Protein AF-A0A1S3K8C1-F1 (afdb_monomer)

Solvent-accessible surface area (backbone atoms only — not comparable to full-atom values): 26792 Å² total; per-residue (Å²): 132,84,90,89,81,90,81,89,80,90,82,90,82,87,85,81,78,82,88,70,80,92,70,65,68,76,67,59,71,74,76,76,66,92,58,85,78,91,63,90,78,83,76,84,80,86,71,98,69,97,74,96,75,79,90,77,80,78,80,76,76,71,71,80,73,62,61,64,56,64,86,59,51,52,58,53,53,51,49,42,39,51,41,16,49,55,32,25,51,49,52,44,53,49,46,68,70,36,70,92,54,73,42,55,66,49,54,47,55,43,49,41,32,51,30,34,37,51,34,41,71,57,31,48,59,68,53,49,52,28,69,75,67,70,29,45,86,70,49,55,71,51,46,24,50,39,56,27,51,41,51,25,27,54,42,35,40,45,51,42,52,40,50,51,37,51,49,50,30,34,56,70,74,37,50,79,62,27,72,75,62,72,39,62,70,48,43,52,51,50,51,52,50,36,49,55,50,20,51,61,72,35,47,62,52,45,68,29,36,43,64,45,77,46,99,88,72,40,33,46,66,50,79,53,60,81,89,43,58,66,57,51,46,53,49,50,52,47,47,45,43,64,61,47,50,51,42,48,52,56,37,53,53,31,51,51,52,42,51,52,50,51,51,51,52,51,52,53,54,56,50,56,52,50,54,53,48,52,57,47,54,58,45,56,60,52,49,72,76,62,74,84,72,84,91,87,91,62,69,69,59,51,58,52,50,53,51,52,52,52,48,55,52,48,56,53,52,51,53,51,50,54,44,53,53,54,41,54,52,48,53,54,52,47,42,50,68,19,41,46,61,42,54,54,46,55,52,43,42,69,76,36,55,67,60,38,70,74,73,59,44,62,36,57,54,52,52,35,56,49,38,38,53,44,39,40,28,46,53,40,51,52,44,43,75,53,31,72,69,50,34,53,45,53,55,45,53,64,52,62,74,44,80,78,76,77,84,83,76,81,75,84,82,81,87,78,90,85,89,88,84,83,89,82,91,86,81,91,87,86,86,84,88,88,87,83,87,87,84,89,83,90,79,90,83,80,138

Mean predicted aligned error: 16.02 Å

Radius of gyration: 35.22 Å; Cα contacts (8 Å, |Δi|>4): 287; chains: 1; bounding box: 124×60×130 Å

Organism: Lingula anatina (NCBI:txid7574)

Structure (mmCIF, N/CA/C/O backbone):
data_AF-A0A1S3K8C1-F1
#
_entry.id   AF-A0A1S3K8C1-F1
#
loop_
_atom_site.group_PDB
_atom_site.id
_atom_site.type_symbol
_atom_site.label_atom_id
_atom_site.label_alt_id
_atom_site.label_comp_id
_atom_site.label_asym_id
_atom_site.label_entity_id
_atom_site.label_seq_id
_atom_site.pdbx_PDB_ins_code
_atom_site.Cartn_x
_atom_site.Cartn_y
_atom_site.Cartn_z
_atom_site.occupancy
_atom_site.B_iso_or_equiv
_atom_site.auth_seq_id
_atom_site.auth_comp_id
_atom_site.auth_asym_id
_atom_site.auth_atom_id
_atom_site.pdbx_PDB_model_num
ATOM 1 N N . MET A 1 1 ? 70.787 -23.191 -43.647 1.00 31.86 1 MET A N 1
ATOM 2 C CA . MET A 1 1 ? 71.276 -21.985 -42.947 1.00 31.86 1 MET A CA 1
ATOM 3 C C . MET A 1 1 ? 70.205 -21.584 -41.947 1.00 31.86 1 MET A C 1
ATOM 5 O O . MET A 1 1 ? 69.051 -21.744 -42.305 1.00 31.86 1 MET A O 1
ATOM 9 N N . GLU A 1 2 ? 70.621 -21.187 -40.740 1.00 27.38 2 GLU A N 1
ATOM 10 C CA . GLU A 1 2 ? 69.903 -20.425 -39.687 1.00 27.38 2 GLU A CA 1
ATOM 11 C C . GLU A 1 2 ? 68.424 -20.759 -39.356 1.00 27.38 2 GLU A C 1
ATOM 13 O O . GLU A 1 2 ? 67.544 -20.737 -40.203 1.00 27.38 2 GLU A O 1
ATOM 18 N N . PHE A 1 3 ? 68.127 -21.251 -38.139 1.00 25.41 3 PHE A N 1
ATOM 19 C CA . PHE A 1 3 ? 67.895 -20.483 -36.886 1.00 25.41 3 PHE A CA 1
ATOM 20 C C . PHE A 1 3 ? 66.652 -19.555 -36.975 1.00 25.41 3 PHE A C 1
ATOM 22 O O . PHE A 1 3 ? 66.594 -18.714 -37.857 1.00 25.41 3 PHE A O 1
ATOM 29 N N . GLY A 1 4 ? 65.643 -19.575 -36.088 1.00 24.94 4 GLY A N 1
ATOM 30 C CA . GLY A 1 4 ? 65.355 -20.428 -34.920 1.00 24.94 4 GLY A CA 1
ATOM 31 C C . GLY A 1 4 ? 64.678 -19.657 -33.760 1.00 24.94 4 GLY A C 1
ATOM 32 O O . GLY A 1 4 ? 65.279 -18.708 -33.268 1.00 24.94 4 GLY A O 1
ATOM 33 N N . LYS A 1 5 ? 63.461 -20.071 -33.339 1.00 28.05 5 LYS A N 1
ATOM 34 C CA . LYS A 1 5 ? 62.696 -19.796 -32.074 1.00 28.05 5 LYS A CA 1
ATOM 35 C C . LYS A 1 5 ? 61.233 -20.278 -32.299 1.00 28.05 5 LYS A C 1
ATOM 37 O O . LYS A 1 5 ? 60.704 -19.949 -33.352 1.00 28.05 5 LYS A O 1
ATOM 42 N N . ILE A 1 6 ? 60.554 -21.156 -31.533 1.00 26.55 6 ILE A N 1
ATOM 43 C CA . ILE A 1 6 ? 60.408 -21.381 -30.065 1.00 26.55 6 ILE A CA 1
ATOM 44 C C . ILE A 1 6 ? 59.678 -20.166 -29.444 1.00 26.55 6 ILE A C 1
ATOM 46 O O . ILE A 1 6 ? 60.211 -19.070 -29.578 1.00 26.55 6 ILE A O 1
ATOM 50 N N . GLU A 1 7 ? 58.461 -20.217 -28.863 1.00 28.80 7 GLU A N 1
ATOM 51 C CA . GLU A 1 7 ? 57.710 -21.213 -28.033 1.00 28.80 7 GLU A CA 1
ATOM 52 C C . GLU A 1 7 ? 56.236 -21.391 -28.555 1.00 28.80 7 GLU A C 1
ATOM 54 O O . GLU A 1 7 ? 55.781 -20.541 -29.312 1.00 28.80 7 GLU A O 1
ATOM 59 N N . ASN A 1 8 ? 55.445 -22.477 -28.400 1.00 24.95 8 ASN A N 1
ATOM 60 C CA . ASN A 1 8 ? 54.897 -23.205 -27.221 1.00 24.95 8 ASN A CA 1
ATOM 61 C C . ASN A 1 8 ? 54.103 -22.310 -26.220 1.00 24.95 8 ASN A C 1
ATOM 63 O O . ASN A 1 8 ? 54.627 -21.289 -25.809 1.00 24.95 8 ASN A O 1
ATOM 67 N N . THR A 1 9 ? 52.875 -22.597 -25.731 1.00 25.72 9 THR A N 1
ATOM 68 C CA . THR A 1 9 ? 51.962 -23.771 -25.853 1.00 25.72 9 THR A CA 1
ATOM 69 C C . THR A 1 9 ? 50.513 -23.427 -25.407 1.00 25.72 9 THR A C 1
ATOM 71 O O . THR A 1 9 ? 50.370 -22.734 -24.407 1.00 25.72 9 THR A O 1
ATOM 74 N N . SER A 1 10 ? 49.473 -24.059 -25.994 1.00 25.33 10 SER A N 1
ATOM 75 C CA . SER A 1 10 ? 48.075 -24.222 -25.469 1.00 25.33 10 SER A CA 1
ATOM 76 C C . SER A 1 10 ? 47.205 -22.947 -25.239 1.00 25.33 10 SER A C 1
ATOM 78 O O . SER A 1 10 ? 47.741 -21.877 -25.007 1.00 25.33 10 SER A O 1
ATOM 80 N N . ALA A 1 11 ? 45.860 -22.954 -25.296 1.00 26.27 11 ALA A N 1
ATOM 81 C CA . ALA A 1 11 ? 44.891 -24.054 -25.185 1.00 26.27 11 ALA A CA 1
ATOM 82 C C . ALA A 1 11 ? 43.557 -23.827 -25.957 1.00 26.27 11 ALA A C 1
ATOM 84 O O . ALA A 1 11 ? 43.176 -22.705 -26.261 1.00 26.27 11 ALA A O 1
ATOM 85 N N . TYR A 1 12 ? 42.867 -24.946 -26.209 1.00 26.14 12 TYR A N 1
ATOM 86 C CA . TYR A 1 12 ? 41.467 -25.185 -26.614 1.00 26.14 12 TYR A CA 1
ATOM 87 C C . TYR A 1 12 ? 40.421 -24.044 -26.631 1.00 26.14 12 TYR A C 1
ATOM 89 O O . TYR A 1 12 ? 40.154 -23.414 -25.613 1.00 26.14 12 TYR A O 1
ATOM 97 N N . GLY A 1 13 ? 39.659 -23.989 -27.733 1.00 26.06 13 GLY A N 1
ATOM 98 C CA . GLY A 1 13 ? 38.324 -23.376 -27.826 1.00 26.06 13 GLY A CA 1
ATOM 99 C C . GLY A 1 13 ? 37.837 -23.309 -29.280 1.00 26.06 13 GLY A C 1
ATOM 100 O O . GLY A 1 13 ? 38.401 -22.560 -30.066 1.00 26.06 13 GLY A O 1
ATOM 101 N N . MET A 1 14 ? 36.841 -24.115 -29.675 1.00 25.81 14 MET A N 1
ATOM 102 C CA . MET A 1 14 ? 36.262 -24.042 -31.029 1.00 25.81 14 MET A CA 1
ATOM 103 C C . MET A 1 14 ? 35.134 -23.007 -31.076 1.00 25.81 14 MET A C 1
ATOM 105 O O . MET A 1 14 ? 34.034 -23.280 -30.596 1.00 25.81 14 MET A O 1
ATOM 109 N N . ASP A 1 15 ? 35.381 -21.870 -31.723 1.00 24.67 15 ASP A N 1
ATOM 110 C CA . ASP A 1 15 ? 34.327 -20.932 -32.110 1.00 24.67 15 ASP A CA 1
ATOM 111 C C . ASP A 1 15 ? 33.521 -21.495 -33.292 1.00 24.67 15 ASP A C 1
ATOM 113 O O . ASP A 1 15 ? 33.939 -21.428 -34.451 1.00 24.67 15 ASP A O 1
ATOM 117 N N . LEU A 1 16 ? 32.331 -22.034 -33.014 1.00 27.55 16 LEU A N 1
ATOM 118 C CA . LEU A 1 16 ? 31.321 -22.281 -34.045 1.00 27.55 16 LEU A CA 1
ATOM 119 C C . LEU A 1 16 ? 30.487 -21.015 -34.250 1.00 27.55 16 LEU A C 1
ATOM 121 O O . LEU A 1 16 ? 29.488 -20.776 -33.571 1.00 27.55 16 LEU A O 1
ATOM 125 N N . ALA A 1 17 ? 30.918 -20.205 -35.215 1.00 24.88 17 ALA A N 1
ATOM 126 C CA . ALA A 1 17 ? 30.226 -18.995 -35.629 1.00 24.88 17 ALA A CA 1
ATOM 127 C C . ALA A 1 17 ? 28.832 -19.304 -36.208 1.00 24.88 17 ALA A C 1
ATOM 129 O O . ALA A 1 17 ? 28.707 -19.791 -37.334 1.00 24.88 17 ALA A O 1
ATOM 130 N N . TRP A 1 18 ? 27.775 -18.929 -35.484 1.00 23.70 18 TRP A N 1
ATOM 131 C CA . TRP A 1 18 ? 26.440 -18.781 -36.067 1.00 23.70 18 TRP A CA 1
ATOM 132 C C . TRP A 1 18 ? 26.328 -17.429 -36.765 1.00 23.70 18 TRP A C 1
ATOM 134 O O . TRP A 1 18 ? 25.931 -16.418 -36.192 1.00 23.70 18 TRP A O 1
ATOM 144 N N . ASN A 1 19 ? 26.714 -17.434 -38.036 1.00 24.83 19 ASN A N 1
ATOM 145 C CA . ASN A 1 19 ? 26.598 -16.293 -38.927 1.00 24.83 19 ASN A CA 1
ATOM 146 C C . ASN A 1 19 ? 25.124 -16.146 -39.363 1.00 24.83 19 ASN A C 1
ATOM 148 O O . ASN A 1 19 ? 24.676 -16.869 -40.252 1.00 24.83 19 ASN A O 1
ATOM 152 N N . TYR A 1 20 ? 24.359 -15.254 -38.721 1.00 24.00 20 TYR A N 1
ATOM 153 C CA . TYR A 1 20 ? 22.969 -14.957 -39.098 1.00 24.00 20 TYR A CA 1
ATOM 154 C C . TYR A 1 20 ? 22.824 -13.504 -39.567 1.00 24.00 20 TYR A C 1
ATOM 156 O O . TYR A 1 20 ? 23.306 -12.563 -38.936 1.00 24.00 20 TYR A O 1
ATOM 164 N N . SER A 1 21 ? 22.176 -13.319 -40.715 1.00 25.56 21 SER A N 1
ATOM 165 C CA . SER A 1 21 ? 22.234 -12.089 -41.507 1.00 25.56 21 SER A CA 1
ATOM 166 C C . SER A 1 21 ? 21.473 -10.905 -40.891 1.00 25.56 21 SER A C 1
ATOM 168 O O . SER A 1 21 ? 20.273 -10.731 -41.109 1.00 25.56 21 SER A O 1
ATOM 170 N N . GLY A 1 22 ? 22.196 -10.052 -40.166 1.00 32.41 22 GLY A N 1
ATOM 171 C CA . GLY A 1 22 ? 22.569 -8.700 -40.623 1.00 32.41 22 GLY A CA 1
ATOM 172 C C . GLY A 1 22 ? 21.514 -7.634 -40.977 1.00 32.41 22 GLY A C 1
ATOM 173 O O . GLY A 1 22 ? 21.907 -6.479 -41.097 1.00 32.41 22 GLY A O 1
ATOM 174 N N . SER A 1 23 ? 20.225 -7.943 -41.158 1.00 26.94 23 SER A N 1
ATOM 175 C CA . SER A 1 23 ? 19.254 -6.955 -41.684 1.00 26.94 23 SER A CA 1
ATOM 176 C C . SER A 1 23 ? 17.821 -7.028 -41.138 1.00 26.94 23 SER A C 1
ATOM 178 O O . SER A 1 23 ? 17.126 -6.019 -41.196 1.00 26.94 23 SER A O 1
ATOM 180 N N . HIS A 1 24 ? 17.374 -8.141 -40.540 1.00 25.81 24 HIS A N 1
ATOM 181 C CA . HIS A 1 24 ? 16.008 -8.238 -39.981 1.00 25.81 24 HIS A CA 1
ATOM 182 C C . HIS A 1 24 ? 15.905 -8.072 -38.454 1.00 25.81 24 HIS A C 1
ATOM 184 O O . HIS A 1 24 ? 14.828 -7.767 -37.946 1.00 25.81 24 HIS A O 1
ATOM 190 N N . VAL A 1 25 ? 17.006 -8.211 -37.707 1.00 27.59 25 VAL A N 1
ATOM 191 C CA . VAL A 1 25 ? 16.990 -8.121 -36.230 1.00 27.59 25 VAL A CA 1
ATOM 192 C C . VAL A 1 25 ? 16.945 -6.664 -35.735 1.00 27.59 25 VAL A C 1
ATOM 194 O O . VAL A 1 25 ? 16.341 -6.375 -34.706 1.00 27.59 25 VAL A O 1
ATOM 197 N N . ALA A 1 26 ? 17.502 -5.717 -36.499 1.00 25.89 26 ALA A N 1
ATOM 198 C CA . ALA A 1 26 ? 17.530 -4.298 -36.127 1.00 25.89 26 ALA A CA 1
ATOM 199 C C . ALA A 1 26 ? 16.134 -3.637 -36.085 1.00 25.89 26 ALA A C 1
ATOM 201 O O . ALA A 1 26 ? 15.921 -2.705 -35.314 1.00 25.89 26 ALA A O 1
ATOM 202 N N . ALA A 1 27 ? 15.170 -4.129 -36.872 1.00 25.95 27 ALA A N 1
ATOM 203 C CA . ALA A 1 27 ? 13.820 -3.562 -36.938 1.00 25.95 27 ALA A CA 1
ATOM 204 C C . ALA A 1 27 ? 12.929 -3.959 -35.742 1.00 25.95 27 ALA A C 1
ATOM 206 O O . ALA A 1 27 ? 12.079 -3.174 -35.316 1.00 25.95 27 ALA A O 1
ATOM 207 N N . LEU A 1 28 ? 13.132 -5.155 -35.174 1.00 25.12 28 LEU A N 1
ATOM 208 C CA . LEU A 1 28 ? 12.278 -5.698 -34.110 1.00 25.12 28 LEU A CA 1
ATOM 209 C C . LEU A 1 28 ? 12.572 -5.095 -32.726 1.00 25.12 28 LEU A C 1
ATOM 211 O O . LEU A 1 28 ? 11.652 -4.931 -31.924 1.00 25.12 28 LEU A O 1
ATOM 215 N N . ASN A 1 29 ? 13.809 -4.656 -32.474 1.00 25.12 29 ASN A N 1
ATOM 216 C CA . ASN A 1 29 ? 14.189 -4.033 -31.199 1.00 25.12 29 ASN A CA 1
ATOM 217 C C . ASN A 1 29 ? 13.540 -2.652 -30.955 1.00 25.12 29 ASN A C 1
ATOM 219 O O . ASN A 1 29 ? 13.562 -2.163 -29.830 1.00 25.12 29 ASN A O 1
ATOM 223 N N . SER A 1 30 ? 12.906 -2.036 -31.963 1.00 24.34 30 SER A N 1
ATOM 224 C CA . SER A 1 30 ? 12.172 -0.763 -31.815 1.00 24.34 30 SER A CA 1
ATOM 225 C C . SER A 1 30 ? 10.729 -0.905 -31.294 1.00 24.34 30 SER A C 1
ATOM 227 O O . SER A 1 30 ? 10.033 0.096 -31.117 1.00 24.34 30 SER A O 1
ATOM 229 N N . LEU A 1 31 ? 10.245 -2.134 -31.058 1.00 28.27 31 LEU A N 1
ATOM 230 C CA . LEU A 1 31 ? 8.824 -2.405 -30.781 1.00 28.27 31 LEU A CA 1
ATOM 231 C C . LEU A 1 31 ? 8.493 -2.775 -29.326 1.00 28.27 31 LEU A C 1
ATOM 233 O O . LEU A 1 31 ? 7.313 -2.925 -29.004 1.00 28.27 31 LEU A O 1
ATOM 237 N N . VAL A 1 32 ? 9.492 -2.880 -28.443 1.00 27.83 32 VAL A N 1
ATOM 238 C CA . VAL A 1 32 ? 9.304 -3.280 -27.029 1.00 27.83 32 VAL A CA 1
ATOM 239 C C . VAL A 1 32 ? 9.565 -2.127 -26.046 1.00 27.83 32 VAL A C 1
ATOM 241 O O . VAL A 1 32 ? 9.310 -2.254 -24.852 1.00 27.83 32 VAL A O 1
ATOM 244 N N . ASP A 1 33 ? 10.003 -0.961 -26.523 1.00 28.72 33 ASP A N 1
ATOM 245 C CA . ASP A 1 33 ? 10.387 0.133 -25.635 1.00 28.72 33 ASP A CA 1
ATOM 246 C C . ASP A 1 33 ? 9.175 0.961 -25.155 1.00 28.72 33 ASP A C 1
ATOM 248 O O . ASP A 1 33 ? 8.556 1.699 -25.923 1.00 28.72 33 ASP A O 1
ATOM 252 N N . PHE A 1 34 ? 8.841 0.860 -23.860 1.00 31.02 34 PHE A N 1
ATOM 253 C CA . PHE A 1 34 ? 7.999 1.843 -23.151 1.00 31.02 34 PHE A CA 1
ATOM 254 C C . PHE A 1 34 ? 8.839 2.988 -22.544 1.00 31.02 34 PHE A C 1
ATOM 256 O O . PHE A 1 34 ? 8.544 3.515 -21.476 1.00 31.02 34 PHE A O 1
ATOM 263 N N . SER A 1 35 ? 9.929 3.356 -23.214 1.00 30.58 35 SER A N 1
ATOM 264 C CA . SER A 1 35 ? 10.501 4.702 -23.133 1.00 30.58 35 SER A CA 1
ATOM 265 C C . SER A 1 35 ? 9.832 5.532 -24.226 1.00 30.58 35 SER A C 1
ATOM 267 O O . SER A 1 35 ? 9.627 5.027 -25.330 1.00 30.58 35 SER A O 1
ATOM 269 N N . PHE A 1 36 ? 9.480 6.793 -23.963 1.00 32.75 36 PHE A N 1
ATOM 270 C CA . PHE A 1 36 ? 9.079 7.679 -25.058 1.00 32.75 36 PHE A CA 1
ATOM 271 C C . PHE A 1 36 ? 10.292 7.861 -25.986 1.00 32.75 36 PHE A C 1
ATOM 273 O O . PHE A 1 36 ? 11.352 8.254 -25.499 1.00 32.75 36 PHE A O 1
ATOM 280 N N . PRO A 1 37 ? 10.189 7.531 -27.289 1.00 29.42 37 PRO A N 1
ATOM 281 C CA . PRO A 1 37 ? 11.324 7.643 -28.190 1.00 29.42 37 PRO A CA 1
ATOM 282 C C . PRO A 1 37 ? 11.545 9.115 -28.545 1.00 29.42 37 PRO A C 1
ATOM 284 O O . PRO A 1 37 ? 10.943 9.635 -29.486 1.00 29.42 37 PRO A O 1
ATOM 287 N N . ASP A 1 38 ? 12.427 9.772 -27.796 1.00 35.22 38 ASP A N 1
ATOM 288 C CA . ASP A 1 38 ? 12.980 11.071 -28.170 1.00 35.22 38 ASP A CA 1
ATOM 289 C C . ASP A 1 38 ? 13.982 10.895 -29.309 1.00 35.22 38 ASP A C 1
ATOM 291 O O . ASP A 1 38 ? 15.173 10.642 -29.125 1.00 35.22 38 ASP A O 1
ATOM 295 N N . GLY A 1 39 ? 13.458 11.015 -30.520 1.00 30.98 39 GLY A N 1
ATOM 296 C CA . GLY A 1 39 ? 14.222 10.997 -31.751 1.00 30.98 39 GLY A CA 1
ATOM 297 C C . GLY A 1 39 ? 13.284 11.207 -32.926 1.00 30.98 39 GLY A C 1
ATOM 298 O O . GLY A 1 39 ? 12.241 10.558 -33.024 1.00 30.98 39 GLY A O 1
ATOM 299 N N . ALA A 1 40 ? 13.650 12.109 -33.834 1.00 26.55 40 ALA A N 1
ATOM 300 C CA . ALA A 1 40 ? 12.954 12.244 -35.103 1.00 26.55 40 ALA A CA 1
ATOM 301 C C . ALA A 1 40 ? 13.167 10.960 -35.923 1.00 26.55 40 ALA A C 1
ATOM 303 O O . ALA A 1 40 ? 14.199 10.783 -36.569 1.00 26.55 40 ALA A O 1
ATOM 304 N N . VAL A 1 41 ? 12.200 10.041 -35.873 1.00 31.20 41 VAL A N 1
ATOM 305 C CA . VAL A 1 41 ? 12.182 8.858 -36.738 1.00 31.20 41 VAL A CA 1
ATOM 306 C C . VAL A 1 41 ? 11.734 9.305 -38.125 1.00 31.20 41 VAL A C 1
ATOM 308 O O . VAL A 1 41 ? 10.542 9.336 -38.432 1.00 31.20 41 VAL A O 1
ATOM 311 N N . THR A 1 42 ? 12.700 9.678 -38.960 1.00 28.05 42 THR A N 1
ATOM 312 C CA . THR A 1 42 ? 12.477 10.008 -40.371 1.00 28.05 42 THR A CA 1
ATOM 313 C C . THR A 1 42 ? 12.155 8.726 -41.139 1.00 28.05 42 THR A C 1
ATOM 315 O O . THR A 1 42 ? 13.042 8.062 -41.669 1.00 28.05 42 THR A O 1
ATOM 318 N N . GLN A 1 43 ? 10.881 8.335 -41.161 1.00 29.42 43 GLN A N 1
ATOM 319 C CA . GLN A 1 43 ? 10.436 7.138 -41.869 1.00 29.42 43 GLN A CA 1
ATOM 320 C C . GLN A 1 43 ? 10.104 7.491 -43.325 1.00 29.42 43 GLN A C 1
ATOM 322 O O . GLN A 1 43 ? 9.016 7.976 -43.628 1.00 29.42 43 GLN A O 1
ATOM 327 N N . THR A 1 44 ? 11.052 7.259 -44.234 1.00 27.44 44 THR A N 1
ATOM 328 C CA . THR A 1 44 ? 10.817 7.359 -45.680 1.00 27.44 44 THR A CA 1
ATOM 329 C C . THR A 1 44 ? 9.946 6.192 -46.136 1.00 27.44 44 THR A C 1
ATOM 331 O O . THR A 1 44 ? 10.412 5.056 -46.210 1.00 27.44 44 THR A O 1
ATOM 334 N N . VAL A 1 45 ? 8.674 6.467 -46.424 1.00 29.95 45 VAL A N 1
ATOM 335 C CA . VAL A 1 45 ? 7.772 5.505 -47.067 1.00 29.95 45 VAL A CA 1
ATOM 336 C C . VAL A 1 45 ? 7.946 5.633 -48.577 1.00 29.95 45 VAL A C 1
ATOM 338 O O . VAL A 1 45 ? 7.406 6.553 -49.185 1.00 29.95 45 VAL A O 1
ATOM 341 N N . GLU A 1 46 ? 8.693 4.713 -49.182 1.00 26.52 46 GLU A N 1
ATOM 342 C CA . GLU A 1 46 ? 8.623 4.501 -50.628 1.00 26.52 46 GLU A CA 1
ATOM 343 C C . GLU A 1 46 ? 7.303 3.781 -50.942 1.00 26.52 46 GLU A C 1
ATOM 345 O O . GLU A 1 46 ? 7.045 2.685 -50.442 1.00 26.52 46 GLU A O 1
ATOM 350 N N . MET A 1 47 ? 6.444 4.415 -51.744 1.00 29.81 47 MET A N 1
ATOM 351 C CA . MET A 1 47 ? 5.330 3.736 -52.404 1.00 29.81 47 MET A CA 1
ATOM 352 C C . MET A 1 47 ? 5.709 3.505 -53.864 1.00 29.81 47 MET A C 1
ATOM 354 O O . MET A 1 47 ? 5.975 4.467 -54.584 1.00 29.81 47 MET A O 1
ATOM 358 N N . ASP A 1 48 ? 5.679 2.251 -54.314 1.00 33.41 48 ASP A N 1
ATOM 359 C CA . ASP A 1 48 ? 5.751 1.924 -55.739 1.00 33.41 48 ASP A CA 1
ATOM 360 C C . ASP A 1 48 ? 4.498 2.460 -56.450 1.00 33.41 48 ASP A C 1
ATOM 362 O O . ASP A 1 48 ? 3.419 1.863 -56.407 1.00 33.41 48 ASP A O 1
ATOM 366 N N . GLY A 1 49 ? 4.638 3.614 -57.100 1.00 33.16 49 GLY A N 1
ATOM 367 C CA . GLY A 1 49 ? 3.565 4.273 -57.835 1.00 33.16 49 GLY A CA 1
ATOM 368 C C . GLY A 1 49 ? 4.118 5.373 -58.731 1.00 33.16 49 GLY A C 1
ATOM 369 O O . GLY A 1 49 ? 4.578 6.404 -58.252 1.00 33.16 49 GLY A O 1
ATOM 370 N N . ALA A 1 50 ? 4.084 5.152 -60.043 1.00 42.44 50 ALA A N 1
ATOM 371 C CA . ALA A 1 50 ? 4.594 6.112 -61.011 1.00 42.44 50 ALA A CA 1
ATOM 372 C C . ALA A 1 50 ? 3.618 7.283 -61.218 1.00 42.44 50 ALA A C 1
ATOM 374 O O . ALA A 1 50 ? 2.635 7.126 -61.938 1.00 42.44 50 ALA A O 1
ATOM 375 N N . ASP A 1 51 ? 3.942 8.461 -60.677 1.00 37.59 51 ASP A N 1
ATOM 376 C CA . ASP A 1 51 ? 3.838 9.710 -61.443 1.00 37.59 51 ASP A CA 1
ATOM 377 C C . ASP A 1 51 ? 4.798 10.794 -60.912 1.00 37.59 51 ASP A C 1
ATOM 379 O O . ASP A 1 51 ? 5.218 10.769 -59.754 1.00 37.59 51 ASP A O 1
ATOM 383 N N . ASN A 1 52 ? 5.208 11.721 -61.778 1.00 43.97 52 ASN A N 1
ATOM 384 C CA . ASN A 1 52 ? 6.415 12.533 -61.580 1.00 43.97 52 ASN A CA 1
ATOM 385 C C . ASN A 1 52 ? 6.129 14.001 -61.202 1.00 43.97 52 ASN A C 1
ATOM 387 O O . ASN A 1 52 ? 6.372 14.903 -62.006 1.00 43.97 52 ASN A O 1
ATOM 391 N N . THR A 1 53 ? 5.674 14.262 -59.969 1.00 38.44 53 THR A N 1
ATOM 392 C CA . THR A 1 53 ? 5.656 15.623 -59.386 1.00 38.44 53 THR A CA 1
ATOM 393 C C . THR A 1 53 ? 5.803 15.635 -57.860 1.00 38.44 53 THR A C 1
ATOM 395 O O . THR A 1 53 ? 4.867 15.282 -57.155 1.00 38.44 53 THR A O 1
ATOM 398 N N . GLY A 1 54 ? 6.922 16.180 -57.366 1.00 34.81 54 GLY A N 1
ATOM 399 C CA . GLY A 1 54 ? 7.050 16.725 -56.006 1.00 34.81 54 GLY A CA 1
ATOM 400 C C . GLY A 1 54 ? 7.246 15.712 -54.870 1.00 34.81 54 GLY A C 1
ATOM 401 O O . GLY A 1 54 ? 6.287 15.161 -54.342 1.00 34.81 54 GLY A O 1
ATOM 402 N N . ASN A 1 55 ? 8.486 15.581 -54.386 1.00 31.64 55 ASN A N 1
ATOM 403 C CA . ASN A 1 55 ? 8.765 14.931 -53.102 1.00 31.64 55 ASN A CA 1
ATOM 404 C C . ASN A 1 55 ? 8.303 15.845 -51.952 1.00 31.64 55 ASN A C 1
ATOM 406 O O . ASN A 1 55 ? 9.102 16.596 -51.387 1.00 31.64 55 ASN A O 1
ATOM 410 N N . GLU A 1 56 ? 7.018 15.802 -51.606 1.00 32.72 56 GLU A N 1
ATOM 411 C CA . GLU A 1 56 ? 6.515 16.456 -50.398 1.00 32.72 56 GLU A CA 1
ATOM 412 C C . GLU A 1 56 ? 6.971 15.683 -49.156 1.00 32.72 56 GLU A C 1
ATOM 414 O O . GLU A 1 56 ? 6.362 14.701 -48.729 1.00 32.72 56 GLU A O 1
ATOM 419 N N . THR A 1 57 ? 8.069 16.137 -48.551 1.00 33.44 57 THR A N 1
ATOM 420 C CA . THR A 1 57 ? 8.524 15.639 -47.252 1.00 33.44 57 THR A CA 1
ATOM 421 C C . THR A 1 57 ? 7.554 16.106 -46.166 1.00 33.44 57 THR A C 1
ATOM 423 O O . THR A 1 57 ? 7.723 17.176 -45.576 1.00 33.44 57 THR A O 1
ATOM 426 N N . TYR A 1 58 ? 6.526 15.303 -45.889 1.00 32.25 58 TYR A N 1
ATOM 427 C CA . TYR A 1 58 ? 5.624 15.516 -44.759 1.00 32.25 58 TYR A CA 1
ATOM 428 C C . TYR A 1 58 ? 6.395 15.346 -43.444 1.00 32.25 58 TYR A C 1
ATOM 430 O O . TYR A 1 58 ? 6.477 14.254 -42.881 1.00 32.25 58 TYR A O 1
ATOM 438 N N . ASN A 1 59 ? 6.952 16.450 -42.942 1.00 26.05 59 ASN A N 1
ATOM 439 C CA . ASN A 1 59 ? 7.532 16.539 -41.607 1.00 26.05 59 ASN A CA 1
ATOM 440 C C . ASN A 1 59 ? 6.424 16.356 -40.562 1.00 26.05 59 ASN A C 1
ATOM 442 O O . ASN A 1 59 ? 5.884 17.328 -40.032 1.00 26.05 59 ASN A O 1
ATOM 446 N N . PHE A 1 60 ? 6.090 15.104 -40.247 1.00 31.33 60 PHE A N 1
ATOM 447 C CA . PHE A 1 60 ? 5.281 14.779 -39.082 1.00 31.33 60 PHE A CA 1
ATOM 448 C C . PHE A 1 60 ? 6.126 15.018 -37.827 1.00 31.33 60 PHE A C 1
ATOM 450 O O . PHE A 1 60 ? 6.740 14.103 -37.272 1.00 31.33 60 PHE A O 1
ATOM 457 N N . THR A 1 61 ? 6.162 16.272 -37.378 1.00 27.62 61 THR A N 1
ATOM 458 C CA . THR A 1 61 ? 6.587 16.632 -36.028 1.00 27.62 61 THR A CA 1
ATOM 459 C C . THR A 1 61 ? 5.616 15.988 -35.048 1.00 27.62 61 THR A C 1
ATOM 461 O O . THR A 1 61 ? 4.593 16.556 -34.665 1.00 27.62 61 THR A O 1
ATOM 464 N N . ARG A 1 62 ? 5.924 14.743 -34.665 1.00 32.62 62 ARG A N 1
ATOM 465 C CA . ARG A 1 62 ? 5.232 14.052 -33.583 1.00 32.62 62 ARG A CA 1
ATOM 466 C C . ARG A 1 62 ? 5.276 14.977 -32.376 1.00 32.62 62 ARG A C 1
ATOM 468 O O . ARG A 1 62 ? 6.365 15.359 -31.962 1.00 32.62 62 ARG A O 1
ATOM 475 N N . SER A 1 63 ? 4.089 15.344 -31.883 1.00 29.58 63 SER A N 1
ATOM 476 C CA . SER A 1 63 ? 3.908 16.242 -30.740 1.00 29.58 63 SER A CA 1
ATOM 477 C C . SER A 1 63 ? 4.968 15.978 -29.688 1.00 29.58 63 SER A C 1
ATOM 479 O O . SER A 1 63 ? 5.101 14.827 -29.258 1.00 29.58 63 SER A O 1
ATOM 481 N N . GLU A 1 64 ? 5.648 17.042 -29.253 1.00 39.44 64 GLU A N 1
ATOM 482 C CA . GLU A 1 64 ? 6.401 17.037 -28.004 1.00 39.44 64 GLU A CA 1
ATOM 483 C C . GLU A 1 64 ? 5.534 16.326 -26.970 1.00 39.44 64 GLU A C 1
ATOM 485 O O . GLU A 1 64 ? 4.371 16.696 -26.745 1.00 39.44 64 GLU A O 1
ATOM 490 N N . THR A 1 65 ? 6.046 15.230 -26.420 1.00 46.56 65 THR A N 1
ATOM 491 C CA . THR A 1 65 ? 5.353 14.538 -25.347 1.00 46.56 65 THR A CA 1
ATOM 492 C C . THR A 1 65 ? 5.351 15.505 -24.190 1.00 46.56 65 THR A C 1
ATOM 494 O O . THR A 1 65 ? 6.407 15.765 -23.624 1.00 46.56 65 THR A O 1
ATOM 497 N N . SER A 1 66 ? 4.189 16.077 -23.871 1.00 50.66 66 SER A N 1
ATOM 498 C CA . SER A 1 66 ? 4.072 16.967 -22.726 1.00 50.66 66 SER A CA 1
ATOM 499 C C . SER A 1 66 ? 4.531 16.185 -21.499 1.00 50.66 66 SER A C 1
ATOM 501 O O . SER A 1 66 ? 3.857 15.248 -21.063 1.00 50.66 66 SER A O 1
ATOM 503 N N . GLU A 1 67 ? 5.720 16.516 -21.007 1.00 57.22 67 GLU A N 1
ATOM 504 C CA . GLU A 1 67 ? 6.266 16.031 -19.750 1.00 57.22 67 GLU A CA 1
ATOM 505 C C . GLU A 1 67 ? 5.806 16.969 -18.635 1.00 57.22 67 GLU A C 1
ATOM 507 O O . GLU A 1 67 ? 5.509 18.143 -18.868 1.00 57.22 67 GLU A O 1
ATOM 512 N N . ILE A 1 68 ? 5.725 16.463 -17.403 1.00 64.56 68 ILE A N 1
ATOM 513 C CA . ILE A 1 68 ? 5.554 17.353 -16.252 1.00 64.56 68 ILE A CA 1
ATOM 514 C C . ILE A 1 68 ? 6.893 18.075 -16.100 1.00 64.56 68 ILE A C 1
ATOM 516 O O . ILE A 1 68 ? 7.894 17.380 -15.907 1.00 64.56 68 ILE A O 1
ATOM 520 N N . PRO A 1 69 ? 6.948 19.420 -16.137 1.00 70.94 69 PRO A N 1
ATOM 521 C CA . PRO A 1 69 ? 8.179 20.130 -15.830 1.00 70.94 69 PRO A CA 1
ATOM 522 C C . PRO A 1 69 ? 8.717 19.642 -14.484 1.00 70.94 69 PRO A C 1
ATOM 524 O O . PRO A 1 69 ? 7.954 19.543 -13.515 1.00 70.94 69 PRO A O 1
ATOM 527 N N . GLY A 1 70 ? 10.016 19.339 -14.399 1.00 72.06 70 GLY A N 1
ATOM 528 C CA . GLY A 1 70 ? 10.634 18.864 -13.151 1.00 72.06 70 GLY A CA 1
ATOM 529 C C . GLY A 1 70 ? 10.331 19.789 -11.963 1.00 72.06 70 GLY A C 1
ATOM 530 O O . GLY A 1 70 ? 10.131 19.321 -10.844 1.00 72.06 70 GLY A O 1
ATOM 531 N N . GLU A 1 71 ? 10.162 21.082 -12.249 1.00 80.75 71 GLU A N 1
ATOM 532 C CA . GLU A 1 71 ? 9.682 22.148 -11.361 1.00 80.75 71 GLU A CA 1
ATOM 533 C C . GLU A 1 71 ? 8.390 21.824 -10.591 1.00 80.75 71 GLU A C 1
ATOM 535 O O . GLU A 1 71 ? 8.236 22.275 -9.460 1.00 80.75 71 GLU A O 1
ATOM 540 N N . ILE A 1 72 ? 7.470 21.039 -11.164 1.00 85.81 72 ILE A N 1
ATOM 541 C CA . ILE A 1 72 ? 6.214 20.609 -10.524 1.00 85.81 72 ILE A CA 1
ATOM 542 C C . ILE A 1 72 ? 6.362 19.201 -9.931 1.00 85.81 72 ILE A C 1
ATOM 544 O O . ILE A 1 72 ? 5.870 18.928 -8.833 1.00 85.81 72 ILE A O 1
ATOM 548 N N . LEU A 1 73 ? 7.061 18.298 -10.625 1.00 84.50 73 LEU A N 1
ATOM 549 C CA . LEU A 1 73 ? 7.193 16.901 -10.203 1.00 84.50 73 LEU A CA 1
ATOM 550 C C . LEU A 1 73 ? 8.015 16.753 -8.910 1.00 84.50 73 LEU A C 1
ATOM 552 O O . LEU A 1 73 ? 7.605 16.044 -7.987 1.00 84.50 73 LEU A O 1
ATOM 556 N N . ILE A 1 74 ? 9.147 17.458 -8.823 1.00 89.31 74 ILE A N 1
ATOM 557 C CA . ILE A 1 74 ? 10.076 17.424 -7.686 1.00 89.31 74 ILE A CA 1
ATOM 558 C C . ILE A 1 74 ? 9.411 17.872 -6.372 1.00 89.31 74 ILE A C 1
ATOM 560 O O . ILE A 1 74 ? 9.492 17.111 -5.400 1.00 89.31 74 ILE A O 1
ATOM 564 N N . PRO A 1 75 ? 8.740 19.043 -6.270 1.00 92.06 75 PRO A N 1
ATOM 565 C CA . PRO A 1 75 ? 8.112 19.455 -5.016 1.00 92.06 75 PRO A CA 1
ATOM 566 C C . PRO A 1 75 ? 6.941 18.554 -4.611 1.00 92.06 75 PRO A C 1
ATOM 568 O O . PRO A 1 75 ? 6.764 18.328 -3.414 1.00 92.06 75 PRO A O 1
ATOM 571 N N . LEU A 1 76 ? 6.181 17.986 -5.558 1.00 91.19 76 LEU A N 1
ATOM 572 C CA . LEU A 1 76 ? 5.098 17.047 -5.239 1.00 91.19 76 LEU A CA 1
ATOM 573 C C . LEU A 1 76 ? 5.632 15.748 -4.618 1.00 91.19 76 LEU A C 1
ATOM 575 O O . LEU A 1 76 ? 5.187 15.362 -3.534 1.00 91.19 76 LEU A O 1
ATOM 579 N N . TYR A 1 77 ? 6.626 15.112 -5.245 1.00 89.62 77 TYR A N 1
ATOM 580 C CA . TYR A 1 77 ? 7.291 13.935 -4.672 1.00 89.62 77 TYR A CA 1
ATOM 581 C C . TYR A 1 77 ? 7.956 14.250 -3.327 1.00 89.62 77 TYR A C 1
ATOM 583 O O . TYR A 1 77 ? 7.812 13.480 -2.379 1.00 89.62 77 TYR A O 1
ATOM 591 N N . SER A 1 78 ? 8.630 15.399 -3.210 1.00 93.00 78 SER A N 1
ATOM 592 C CA . SER A 1 78 ? 9.276 15.837 -1.963 1.00 93.00 78 SER A CA 1
ATOM 593 C C . SER A 1 78 ? 8.265 16.037 -0.830 1.00 93.00 78 SER A C 1
ATOM 595 O O . SER A 1 78 ? 8.514 15.623 0.302 1.00 93.00 78 SER A O 1
ATOM 597 N N . LEU A 1 79 ? 7.099 16.620 -1.126 1.00 94.31 79 LEU A N 1
ATOM 598 C CA . LEU A 1 79 ? 6.016 16.800 -0.161 1.00 94.31 79 LEU A CA 1
ATOM 599 C C . LEU A 1 79 ? 5.442 15.454 0.302 1.00 94.31 79 LEU A C 1
ATOM 601 O O . LEU A 1 79 ? 5.319 15.231 1.507 1.00 94.31 79 LEU A O 1
ATOM 605 N N . ILE A 1 80 ? 5.129 14.542 -0.626 1.00 94.62 80 ILE A N 1
ATOM 606 C CA . ILE A 1 80 ? 4.602 13.204 -0.299 1.00 94.62 80 ILE A CA 1
ATOM 607 C C . ILE A 1 80 ? 5.621 12.404 0.519 1.00 94.62 80 ILE A C 1
ATOM 609 O O . ILE A 1 80 ? 5.254 11.816 1.539 1.00 94.62 80 ILE A O 1
ATOM 613 N N . PHE A 1 81 ? 6.896 12.437 0.124 1.00 95.12 81 PHE A N 1
ATOM 614 C CA . PHE A 1 81 ? 7.999 11.804 0.845 1.00 95.12 81 PHE A CA 1
ATOM 615 C C . PHE A 1 81 ? 8.092 12.315 2.288 1.00 95.12 81 PHE A C 1
ATOM 617 O O . PHE A 1 81 ? 8.032 11.521 3.228 1.00 95.12 81 PHE A O 1
ATOM 624 N N . LEU A 1 82 ? 8.161 13.638 2.485 1.00 95.56 82 LEU A N 1
ATOM 625 C CA . LEU A 1 82 ? 8.253 14.241 3.818 1.00 95.56 82 LEU A CA 1
ATOM 626 C C . LEU A 1 82 ? 7.026 13.916 4.681 1.00 95.56 82 LEU A C 1
ATOM 628 O O . LEU A 1 82 ? 7.182 13.527 5.841 1.00 95.56 82 LEU A O 1
ATOM 632 N N . LEU A 1 83 ? 5.814 14.031 4.128 1.00 94.75 83 LEU A N 1
ATOM 633 C CA . LEU A 1 83 ? 4.579 13.717 4.851 1.00 94.75 83 LEU A CA 1
ATOM 634 C C . LEU A 1 83 ? 4.490 12.231 5.224 1.00 94.75 83 LEU A C 1
ATOM 636 O O . LEU A 1 83 ? 4.095 11.920 6.349 1.00 94.75 83 LEU A O 1
ATOM 640 N N . SER A 1 84 ? 4.890 11.319 4.331 1.00 95.44 84 SER A N 1
ATOM 641 C CA . SER A 1 84 ? 4.906 9.880 4.617 1.00 95.44 84 SER A CA 1
ATOM 642 C C . SER A 1 84 ? 5.946 9.526 5.681 1.00 95.44 84 SER A C 1
ATOM 644 O O . SER A 1 84 ? 5.605 8.882 6.677 1.00 95.44 84 SER A O 1
ATOM 646 N N . VAL A 1 85 ? 7.190 9.998 5.536 1.00 96.06 85 VAL A N 1
ATOM 647 C CA . VAL A 1 85 ? 8.283 9.693 6.475 1.00 96.06 85 VAL A CA 1
ATOM 648 C C . VAL A 1 85 ? 7.985 10.240 7.872 1.00 96.06 85 VAL A C 1
ATOM 650 O O . VAL A 1 85 ? 8.054 9.500 8.858 1.00 96.06 85 VAL A O 1
ATOM 653 N N . VAL A 1 86 ? 7.592 11.514 7.976 1.00 94.25 86 VAL A N 1
ATOM 654 C CA . VAL A 1 86 ? 7.251 12.136 9.266 1.00 94.25 86 VAL A CA 1
ATOM 655 C C . VAL A 1 86 ? 5.978 11.518 9.847 1.00 94.25 86 VAL A C 1
ATOM 657 O O . VAL A 1 86 ? 5.947 11.171 11.030 1.00 94.25 86 VAL A O 1
ATOM 660 N N . GLY A 1 87 ? 4.935 11.338 9.035 1.00 93.56 87 GLY A N 1
ATOM 661 C CA . GLY A 1 87 ? 3.649 10.803 9.474 1.00 93.56 87 GLY A CA 1
ATOM 662 C C . GLY A 1 87 ? 3.756 9.377 10.014 1.00 93.56 87 GLY A C 1
ATOM 663 O O . GLY A 1 87 ? 3.365 9.121 11.157 1.00 93.56 87 GLY A O 1
ATOM 664 N N . ASN A 1 88 ? 4.325 8.456 9.235 1.00 94.94 88 ASN A N 1
ATOM 665 C CA . ASN A 1 88 ? 4.463 7.054 9.633 1.00 94.94 88 ASN A CA 1
ATOM 666 C C . ASN A 1 88 ? 5.510 6.865 10.742 1.00 94.94 88 ASN A C 1
ATOM 668 O O . ASN A 1 88 ? 5.280 6.087 11.672 1.00 94.94 88 ASN A O 1
ATOM 672 N N . GLY A 1 89 ? 6.590 7.655 10.744 1.00 94.44 89 GLY A N 1
ATOM 673 C CA . GLY A 1 89 ? 7.532 7.711 11.867 1.00 94.44 89 GLY A CA 1
ATOM 674 C C . GLY A 1 89 ? 6.856 8.106 13.189 1.00 94.44 89 GLY A C 1
ATOM 675 O O . GLY A 1 89 ? 7.086 7.470 14.223 1.00 94.44 89 GLY A O 1
ATOM 676 N N . LEU A 1 90 ? 5.951 9.094 13.167 1.00 90.69 90 LEU A N 1
ATOM 677 C CA . LEU A 1 90 ? 5.166 9.497 14.341 1.00 90.69 90 LEU A CA 1
ATOM 678 C C . LEU A 1 90 ? 4.137 8.439 14.773 1.00 90.69 90 LEU A C 1
ATOM 680 O O . LEU A 1 90 ? 3.932 8.275 15.982 1.00 90.69 90 LEU A O 1
ATOM 684 N N . VAL A 1 91 ? 3.522 7.698 13.837 1.00 91.44 91 VAL A N 1
ATOM 685 C CA . VAL A 1 91 ? 2.657 6.541 14.159 1.00 91.44 91 VAL A CA 1
ATOM 686 C C . VAL A 1 91 ? 3.457 5.495 14.936 1.00 91.44 91 VAL A C 1
ATOM 688 O O . VAL A 1 91 ? 3.055 5.109 16.040 1.00 91.44 91 VAL A O 1
ATOM 691 N N . ILE A 1 92 ? 4.613 5.087 14.404 1.00 92.69 92 ILE A N 1
ATOM 692 C CA . ILE A 1 92 ? 5.496 4.087 15.017 1.00 92.69 92 ILE A CA 1
ATOM 693 C C . ILE A 1 92 ? 5.946 4.548 16.408 1.00 92.69 92 ILE A C 1
ATOM 695 O O . ILE A 1 92 ? 5.726 3.835 17.391 1.00 92.69 92 ILE A O 1
ATOM 699 N N . ALA A 1 93 ? 6.494 5.762 16.528 1.00 89.75 93 ALA A N 1
ATOM 700 C CA . ALA A 1 93 ? 6.953 6.307 17.806 1.00 89.75 93 ALA A CA 1
ATOM 701 C C . ALA A 1 93 ? 5.828 6.341 18.858 1.00 89.75 93 ALA A C 1
ATOM 703 O O . ALA A 1 93 ? 6.008 5.874 19.988 1.00 89.75 93 ALA A O 1
ATOM 704 N N . THR A 1 94 ? 4.640 6.814 18.468 1.00 86.38 94 THR A N 1
ATOM 705 C CA . THR A 1 94 ? 3.447 6.883 19.325 1.00 86.38 94 THR A CA 1
ATOM 706 C C . THR A 1 94 ? 3.028 5.507 19.855 1.00 86.38 94 THR A C 1
ATOM 708 O O . THR A 1 94 ? 2.706 5.366 21.041 1.00 86.38 94 THR A O 1
ATOM 711 N N . LEU A 1 95 ? 3.032 4.484 18.996 1.00 87.31 95 LEU A N 1
ATOM 712 C CA . LEU A 1 95 ? 2.594 3.128 19.336 1.00 87.31 95 LEU A CA 1
ATOM 713 C C . LEU A 1 95 ? 3.631 2.342 20.148 1.00 87.31 95 LEU A C 1
ATOM 715 O O . LEU A 1 95 ? 3.266 1.610 21.075 1.00 87.31 95 LEU A O 1
ATOM 719 N N . VAL A 1 96 ? 4.919 2.517 19.850 1.00 87.50 96 VAL A N 1
ATOM 720 C CA . VAL A 1 96 ? 6.014 1.851 20.570 1.00 87.50 96 VAL A CA 1
ATOM 721 C C . VAL A 1 96 ? 6.143 2.398 21.994 1.00 87.50 96 VAL A C 1
ATOM 723 O O . VAL A 1 96 ? 6.199 1.605 22.945 1.00 87.50 96 VAL A O 1
ATOM 726 N N . GLN A 1 97 ? 6.129 3.728 22.155 1.00 85.19 97 GLN A N 1
ATOM 727 C CA . GLN A 1 97 ? 6.272 4.397 23.454 1.00 85.19 97 GLN A CA 1
ATOM 728 C C . GLN A 1 97 ? 5.053 4.169 24.362 1.00 85.19 97 GLN A C 1
ATOM 730 O O . GLN A 1 97 ? 5.200 3.889 25.556 1.00 85.19 97 GLN A O 1
ATOM 735 N N . ASN A 1 98 ? 3.831 4.249 23.823 1.00 80.81 98 ASN A N 1
ATOM 736 C CA . ASN A 1 98 ? 2.622 4.131 24.632 1.00 80.81 98 ASN A CA 1
ATOM 737 C C . ASN A 1 98 ? 2.177 2.668 24.801 1.00 80.81 98 ASN A C 1
ATOM 739 O O . ASN A 1 98 ? 1.289 2.181 24.099 1.00 80.81 98 ASN A O 1
ATOM 743 N N . LYS A 1 99 ? 2.729 1.980 25.813 1.00 79.75 99 LYS A N 1
ATOM 744 C CA . LYS A 1 99 ? 2.344 0.597 26.178 1.00 79.75 99 LYS A CA 1
ATOM 745 C C . LYS A 1 99 ? 0.822 0.391 26.318 1.00 79.75 99 LYS A C 1
ATOM 747 O O . LYS A 1 99 ? 0.340 -0.692 26.005 1.00 79.75 99 LYS A O 1
ATOM 752 N N . ARG A 1 100 ? 0.051 1.415 26.724 1.00 76.06 100 ARG A N 1
ATOM 753 C CA . ARG A 1 100 ? -1.422 1.338 26.872 1.00 76.06 100 ARG A CA 1
ATOM 754 C C . ARG A 1 100 ? -2.177 1.319 25.534 1.00 76.06 100 ARG A C 1
ATOM 756 O O . ARG A 1 100 ? -3.384 1.097 25.528 1.00 76.06 100 ARG A O 1
ATOM 763 N N . MET A 1 101 ? -1.496 1.568 24.414 1.00 75.44 101 MET A N 1
ATOM 764 C CA . MET A 1 101 ? -2.052 1.498 23.058 1.00 75.44 101 MET A CA 1
ATOM 765 C C . MET A 1 101 ? -1.617 0.241 22.290 1.00 75.44 101 MET A C 1
ATOM 767 O O . MET A 1 101 ? -1.858 0.156 21.090 1.00 75.44 101 MET A O 1
ATOM 771 N N . ARG A 1 102 ? -1.033 -0.765 22.954 1.00 80.50 102 ARG A N 1
ATOM 772 C CA . ARG A 1 102 ? -0.688 -2.058 22.337 1.00 80.50 102 ARG A CA 1
ATOM 773 C C . ARG A 1 102 ? -1.915 -2.971 22.236 1.00 80.50 102 ARG A C 1
ATOM 775 O O . ARG A 1 102 ? -2.059 -3.933 22.983 1.00 80.50 102 ARG A O 1
ATOM 782 N N . THR A 1 103 ? -2.827 -2.623 21.333 1.00 86.62 103 THR A N 1
ATOM 783 C CA . THR A 1 103 ? -3.999 -3.432 20.962 1.00 86.62 103 THR A CA 1
ATOM 784 C C . THR A 1 103 ? -3.771 -4.135 19.625 1.00 86.62 103 THR A C 1
ATOM 786 O O . THR A 1 103 ? -2.958 -3.680 18.825 1.00 86.62 103 THR A O 1
ATOM 789 N N . VAL A 1 104 ? -4.535 -5.202 19.364 1.00 86.00 104 VAL A N 1
ATOM 790 C CA . VAL A 1 104 ? -4.539 -5.976 18.105 1.00 86.00 104 VAL A CA 1
ATOM 791 C C . VAL A 1 104 ? -4.541 -5.063 16.871 1.00 86.00 104 VAL A C 1
ATOM 793 O O . VAL A 1 104 ? -3.593 -5.085 16.093 1.00 86.00 104 VAL A O 1
ATOM 796 N N . THR A 1 105 ? -5.538 -4.177 16.740 1.00 85.81 105 THR A N 1
ATOM 797 C CA . THR A 1 105 ? -5.615 -3.238 15.605 1.00 85.81 105 THR A CA 1
ATOM 798 C C . THR A 1 105 ? -4.374 -2.372 15.490 1.00 85.81 105 THR A C 1
ATOM 800 O O . THR A 1 105 ? -3.877 -2.153 14.397 1.00 85.81 105 THR A O 1
ATOM 803 N N . ASN A 1 106 ? -3.865 -1.867 16.613 1.00 88.44 106 ASN A N 1
ATOM 804 C CA . ASN A 1 106 ? -2.730 -0.960 16.598 1.00 88.44 106 ASN A CA 1
ATOM 805 C C . ASN A 1 106 ? -1.432 -1.674 16.183 1.00 88.44 106 ASN A C 1
ATOM 807 O O . ASN A 1 106 ? -0.533 -1.004 15.692 1.00 88.44 106 ASN A O 1
ATOM 811 N N . MET A 1 107 ? -1.335 -3.005 16.304 1.00 91.31 107 MET A N 1
ATOM 812 C CA . MET A 1 107 ? -0.241 -3.769 15.684 1.00 91.31 107 MET A CA 1
ATOM 813 C C . MET A 1 107 ? -0.386 -3.832 14.156 1.00 91.31 107 MET A C 1
ATOM 815 O O . MET A 1 107 ? 0.615 -3.733 13.456 1.00 91.31 107 MET A O 1
ATOM 819 N N . PHE A 1 108 ? -1.609 -3.904 13.620 1.00 93.31 108 PHE A N 1
ATOM 820 C CA . PHE A 1 108 ? -1.831 -3.777 12.174 1.00 93.31 108 PHE A CA 1
ATOM 821 C C . PHE A 1 108 ? -1.588 -2.347 11.662 1.00 93.31 108 PHE A C 1
ATOM 823 O O . PHE A 1 108 ? -0.981 -2.188 10.610 1.00 93.31 108 PHE A O 1
ATOM 830 N N . LEU A 1 109 ? -1.969 -1.305 12.418 1.00 91.06 109 LEU A N 1
ATOM 831 C CA . LEU A 1 109 ? -1.633 0.085 12.059 1.00 91.06 109 LEU A CA 1
ATOM 832 C C . LEU A 1 109 ? -0.111 0.317 12.075 1.00 91.06 109 LEU A C 1
ATOM 834 O O . LEU A 1 109 ? 0.414 1.010 11.212 1.00 91.06 109 LEU A O 1
ATOM 838 N N . LEU A 1 110 ? 0.599 -0.300 13.029 1.00 93.00 110 LEU A N 1
ATOM 839 C CA . LEU A 1 110 ? 2.063 -0.309 13.067 1.00 93.00 110 LEU A CA 1
ATOM 840 C C . LEU A 1 110 ? 2.652 -1.008 11.831 1.00 93.00 110 LEU A C 1
ATOM 842 O O . LEU A 1 110 ? 3.590 -0.483 11.241 1.00 93.00 110 LEU A O 1
ATOM 846 N N . ASN A 1 111 ? 2.0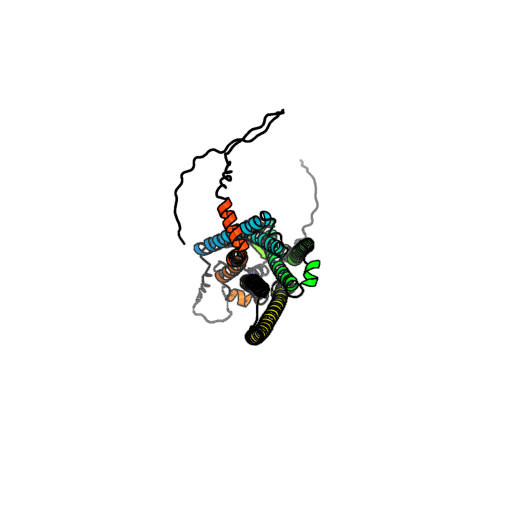96 -2.157 11.427 1.00 95.69 111 ASN A N 1
ATOM 847 C CA . ASN A 1 111 ? 2.533 -2.880 10.229 1.00 95.69 111 ASN A CA 1
ATOM 848 C C . ASN A 1 111 ? 2.343 -2.051 8.951 1.00 95.69 111 ASN A C 1
ATOM 850 O O . ASN A 1 111 ? 3.247 -2.006 8.121 1.00 95.69 111 ASN A O 1
ATOM 854 N N . LEU A 1 112 ? 1.205 -1.357 8.823 1.00 94.31 112 LEU A N 1
ATOM 855 C CA . LEU A 1 112 ? 0.934 -0.482 7.682 1.00 94.31 112 LEU A CA 1
ATOM 856 C C . LEU A 1 112 ? 1.973 0.645 7.597 1.00 94.31 112 LEU A C 1
ATOM 858 O O . LEU A 1 112 ? 2.618 0.797 6.569 1.00 94.31 112 LEU A O 1
ATOM 862 N N . SER A 1 113 ? 2.248 1.336 8.709 1.00 95.44 113 SER A N 1
ATOM 863 C CA . SER A 1 113 ? 3.281 2.381 8.746 1.00 95.44 113 SER A CA 1
ATOM 864 C C . SER A 1 113 ? 4.708 1.872 8.499 1.00 95.44 113 SER A C 1
ATOM 866 O O . SER A 1 113 ? 5.545 2.647 8.046 1.00 95.44 113 SER A O 1
ATOM 868 N N . ILE A 1 114 ? 5.015 0.598 8.773 1.00 96.38 114 ILE A N 1
ATOM 869 C CA . ILE A 1 114 ? 6.301 -0.011 8.387 1.00 96.38 114 ILE A CA 1
ATOM 870 C C . ILE A 1 114 ? 6.352 -0.234 6.867 1.00 96.38 114 ILE A C 1
ATOM 872 O O . ILE A 1 114 ? 7.363 0.094 6.247 1.00 96.38 114 ILE A O 1
ATOM 876 N N . SER A 1 115 ? 5.266 -0.735 6.269 1.00 96.56 115 SER A N 1
ATOM 877 C CA . SER A 1 115 ? 5.145 -0.893 4.812 1.00 96.56 115 SER A CA 1
ATOM 878 C C . SER A 1 115 ? 5.267 0.453 4.088 1.00 96.56 115 SER A C 1
ATOM 880 O O . SER A 1 115 ? 6.100 0.609 3.198 1.00 96.56 115 SER A O 1
ATOM 882 N N . ASP A 1 116 ? 4.519 1.461 4.539 1.00 96.00 116 ASP A N 1
ATOM 883 C CA . ASP A 1 116 ? 4.495 2.798 3.939 1.00 96.00 116 ASP A CA 1
ATOM 884 C C . ASP A 1 116 ? 5.855 3.520 4.043 1.00 96.00 116 ASP A C 1
ATOM 886 O O . ASP A 1 116 ? 6.233 4.262 3.133 1.00 96.00 116 ASP A O 1
ATOM 890 N N . LEU A 1 117 ? 6.630 3.283 5.115 1.00 96.25 117 LEU A N 1
ATOM 891 C CA . LEU A 1 117 ? 8.012 3.773 5.217 1.00 96.25 117 LEU A CA 1
ATOM 892 C C . LEU A 1 117 ? 8.967 3.055 4.263 1.00 96.25 117 LEU A C 1
ATOM 894 O O . LEU A 1 117 ? 9.868 3.698 3.731 1.00 96.25 117 LEU A O 1
ATOM 898 N N . LEU A 1 118 ? 8.790 1.753 4.033 1.00 94.69 118 LEU A N 1
ATOM 899 C CA . LEU A 1 118 ? 9.597 1.005 3.068 1.00 94.69 118 LEU A CA 1
ATOM 900 C C . LEU A 1 118 ? 9.349 1.523 1.639 1.00 94.69 118 LEU A C 1
ATOM 902 O O . LEU A 1 118 ? 10.305 1.773 0.902 1.00 94.69 118 LEU A O 1
ATOM 906 N N . LEU A 1 119 ? 8.088 1.805 1.293 1.00 92.94 119 LEU A N 1
ATOM 907 C CA . LEU A 1 119 ? 7.720 2.473 0.042 1.00 92.94 119 LEU A CA 1
ATOM 908 C C . LEU A 1 119 ? 8.338 3.879 -0.064 1.00 92.94 119 LEU A C 1
ATOM 910 O O . LEU A 1 119 ? 8.958 4.212 -1.074 1.00 92.94 119 LEU A O 1
ATOM 914 N N . ALA A 1 120 ? 8.203 4.698 0.982 1.00 95.06 120 ALA A N 1
ATOM 915 C CA . ALA A 1 120 ? 8.657 6.087 0.963 1.00 95.06 120 ALA A CA 1
ATOM 916 C C . ALA A 1 120 ? 10.182 6.238 0.944 1.00 95.06 120 ALA A C 1
ATOM 918 O O . ALA A 1 120 ? 10.704 7.017 0.154 1.00 95.06 120 ALA A O 1
ATOM 919 N N . VAL A 1 121 ? 10.901 5.506 1.797 1.00 94.88 121 VAL A N 1
ATOM 920 C CA . VAL A 1 121 ? 12.351 5.678 1.973 1.00 94.88 121 VAL A CA 1
ATOM 921 C C . VAL A 1 121 ? 13.148 4.996 0.863 1.00 94.88 121 VAL A C 1
ATOM 923 O O . VAL A 1 121 ? 14.151 5.552 0.427 1.00 94.88 121 VAL A O 1
ATOM 926 N N . LEU A 1 122 ? 12.719 3.817 0.396 1.00 91.31 122 LEU A N 1
ATOM 927 C CA . LEU A 1 122 ? 13.476 3.045 -0.596 1.00 91.31 122 LEU A CA 1
ATOM 928 C C . LEU A 1 122 ? 12.965 3.257 -2.026 1.00 91.31 122 LEU A C 1
ATOM 930 O O . LEU A 1 122 ? 13.767 3.419 -2.942 1.00 91.31 122 LEU A O 1
ATOM 934 N N . CYS A 1 123 ? 11.645 3.276 -2.233 1.00 90.75 123 CYS A N 1
ATOM 935 C CA . CYS A 1 123 ? 11.082 3.200 -3.584 1.00 90.75 123 CYS A CA 1
ATOM 936 C C . CYS A 1 123 ? 10.889 4.575 -4.235 1.00 90.75 123 CYS A C 1
ATOM 938 O O . CYS A 1 123 ? 11.206 4.731 -5.414 1.00 90.75 123 CYS A O 1
ATOM 940 N N . MET A 1 124 ? 10.413 5.588 -3.497 1.00 90.75 124 MET A N 1
ATOM 941 C CA . MET A 1 124 ? 10.160 6.920 -4.078 1.00 90.75 124 MET A CA 1
ATOM 942 C C . MET A 1 124 ? 11.430 7.597 -4.646 1.00 90.75 124 MET A C 1
ATOM 944 O O . MET A 1 124 ? 11.365 8.046 -5.792 1.00 90.75 124 MET A O 1
ATOM 948 N N . PRO A 1 125 ? 12.593 7.640 -3.952 1.00 89.31 125 PRO A N 1
ATOM 949 C CA . PRO A 1 125 ? 13.793 8.306 -4.476 1.00 89.31 125 PRO A CA 1
ATOM 950 C C . PRO A 1 125 ? 14.369 7.610 -5.716 1.00 89.31 125 PRO A C 1
ATOM 952 O O . PRO A 1 125 ? 14.724 8.266 -6.693 1.00 89.31 125 PRO A O 1
ATOM 955 N N . VAL A 1 126 ? 14.404 6.273 -5.702 1.00 89.06 126 VAL A N 1
ATOM 956 C CA . VAL A 1 126 ? 14.894 5.454 -6.825 1.00 89.06 126 VAL A CA 1
ATOM 957 C C . VAL A 1 126 ? 13.907 5.449 -8.002 1.00 89.06 126 VAL A C 1
ATOM 959 O O . VAL A 1 126 ? 14.311 5.181 -9.127 1.00 89.06 126 VAL A O 1
ATOM 962 N N . THR A 1 127 ? 12.636 5.801 -7.783 1.00 85.88 127 THR A N 1
ATOM 963 C CA . THR A 1 127 ? 11.657 5.978 -8.868 1.00 85.88 127 THR A CA 1
ATOM 964 C C . THR A 1 127 ? 11.767 7.351 -9.528 1.00 85.88 127 THR A C 1
ATOM 966 O O . THR A 1 127 ? 11.759 7.414 -10.752 1.00 85.88 127 THR A O 1
ATOM 969 N N . ILE A 1 128 ? 11.903 8.444 -8.764 1.00 85.44 128 ILE A N 1
ATOM 970 C CA . ILE A 1 128 ? 11.940 9.794 -9.354 1.00 85.44 128 ILE A CA 1
ATOM 971 C C . ILE A 1 128 ? 13.258 10.101 -10.081 1.00 85.44 128 ILE A C 1
ATOM 973 O O . ILE A 1 128 ? 13.232 10.723 -11.140 1.00 85.44 128 ILE A O 1
ATOM 977 N N . ILE A 1 129 ? 14.409 9.673 -9.551 1.00 87.69 129 ILE A N 1
ATOM 978 C CA . ILE A 1 129 ? 15.719 10.035 -10.125 1.00 87.69 129 ILE A CA 1
ATOM 979 C C . ILE A 1 129 ? 15.859 9.583 -11.597 1.00 87.69 129 ILE A C 1
ATOM 981 O O . ILE A 1 129 ? 16.190 10.430 -12.426 1.00 87.69 129 ILE A O 1
ATOM 985 N N . PRO A 1 130 ? 15.522 8.335 -11.981 1.00 84.69 130 PRO A N 1
ATOM 986 C CA . PRO A 1 130 ? 15.568 7.898 -13.377 1.00 84.69 130 PRO A CA 1
ATOM 987 C C . PRO A 1 130 ? 14.509 8.568 -14.258 1.00 84.69 130 PRO A C 1
ATOM 989 O O . PRO A 1 130 ? 14.747 8.751 -15.447 1.00 84.69 130 PRO A O 1
ATOM 992 N N . THR A 1 131 ? 13.365 8.980 -13.696 1.00 81.44 131 THR A N 1
ATOM 993 C CA . THR A 1 131 ? 12.358 9.775 -14.421 1.00 81.44 131 THR A CA 1
ATOM 994 C C . THR A 1 131 ? 12.887 11.163 -14.789 1.00 81.44 131 THR A C 1
ATOM 996 O O . THR A 1 131 ? 12.574 11.657 -15.864 1.00 81.44 131 THR A O 1
ATOM 999 N N . LEU A 1 132 ? 13.703 11.783 -13.929 1.00 82.69 132 LEU A N 1
ATOM 1000 C CA . LEU A 1 132 ? 14.284 13.109 -14.178 1.00 82.69 132 LEU A CA 1
ATOM 1001 C C . LEU A 1 132 ? 15.546 13.062 -15.050 1.00 82.69 132 LEU A C 1
ATOM 1003 O O . LEU A 1 132 ? 15.754 13.953 -15.866 1.00 82.69 132 LEU A O 1
ATOM 1007 N N . LEU A 1 133 ? 16.398 12.048 -14.867 1.00 83.94 133 LEU A N 1
ATOM 1008 C CA . LEU A 1 133 ? 17.656 11.901 -15.613 1.00 83.94 133 LEU A CA 1
ATOM 1009 C C . LEU A 1 133 ? 17.491 11.176 -16.957 1.00 83.94 133 LEU A C 1
ATOM 1011 O O . LEU A 1 133 ? 18.415 11.188 -17.765 1.00 83.94 133 LEU A O 1
ATOM 1015 N N . ARG A 1 134 ? 16.345 10.514 -17.180 1.00 83.25 134 ARG A N 1
ATOM 1016 C CA . ARG A 1 134 ? 16.113 9.560 -18.282 1.00 83.25 134 ARG A CA 1
ATOM 1017 C C . ARG A 1 134 ? 17.189 8.454 -18.354 1.00 83.25 134 ARG A C 1
ATOM 1019 O O . ARG A 1 134 ? 17.527 7.968 -19.433 1.00 83.25 134 ARG A O 1
ATOM 1026 N N . ASP A 1 135 ? 17.723 8.067 -17.192 1.00 83.56 135 ASP A N 1
ATOM 1027 C CA . ASP A 1 135 ? 18.792 7.074 -17.017 1.00 83.56 135 ASP A CA 1
ATOM 1028 C C . ASP A 1 135 ? 18.695 6.388 -15.636 1.00 83.56 135 ASP A C 1
ATOM 1030 O O . ASP A 1 135 ? 18.599 7.049 -14.596 1.00 83.56 135 ASP A O 1
ATOM 1034 N N . PHE A 1 136 ? 18.714 5.052 -15.601 1.00 90.75 136 PHE A N 1
ATOM 1035 C CA . PHE A 1 136 ? 18.688 4.255 -14.372 1.00 90.75 136 PHE A CA 1
ATOM 1036 C C . PHE A 1 136 ? 20.103 4.032 -13.806 1.00 90.75 136 PHE A C 1
ATOM 1038 O O . PHE A 1 136 ? 20.661 2.938 -13.855 1.00 90.75 136 PHE A O 1
ATOM 1045 N N . ILE A 1 137 ? 20.665 5.066 -13.182 1.00 92.44 137 ILE A N 1
ATOM 1046 C CA . ILE A 1 137 ? 22.055 5.077 -12.682 1.00 92.44 137 ILE A CA 1
ATOM 1047 C C . ILE A 1 137 ? 22.369 4.127 -11.502 1.00 92.44 137 ILE A C 1
ATOM 1049 O O . ILE A 1 137 ? 23.508 4.078 -11.043 1.00 92.44 137 ILE A O 1
ATOM 1053 N N . PHE A 1 138 ? 21.390 3.397 -10.954 1.00 92.69 138 PHE A N 1
ATOM 1054 C CA . PHE A 1 138 ? 21.569 2.613 -9.717 1.00 92.69 138 PHE A CA 1
ATOM 1055 C C . PHE A 1 138 ? 22.048 1.164 -9.920 1.00 92.69 138 PHE A C 1
ATOM 1057 O O . PHE A 1 138 ? 22.275 0.456 -8.935 1.00 92.69 138 PHE A O 1
ATOM 1064 N N . GLY A 1 139 ? 22.192 0.711 -11.168 1.00 94.06 139 GLY A N 1
ATOM 1065 C CA . GLY A 1 139 ? 22.665 -0.636 -11.496 1.00 94.06 139 GLY A CA 1
ATOM 1066 C C . GLY A 1 139 ? 21.651 -1.768 -11.262 1.00 94.06 139 GLY A C 1
ATOM 1067 O O . GLY A 1 139 ? 20.574 -1.593 -10.684 1.00 94.06 139 GLY A O 1
ATOM 1068 N N . GLU A 1 140 ? 22.020 -2.967 -11.714 1.00 94.38 140 GLU A N 1
ATOM 1069 C CA . GLU A 1 140 ? 21.146 -4.147 -11.789 1.00 94.38 140 GLU A CA 1
ATOM 1070 C C . GLU A 1 140 ? 20.511 -4.552 -10.449 1.00 94.38 140 GLU A C 1
ATOM 1072 O O . GLU A 1 140 ? 19.294 -4.731 -10.362 1.00 94.38 140 GLU A O 1
ATOM 1077 N N . VAL A 1 141 ? 21.307 -4.636 -9.377 1.00 95.56 141 VAL A N 1
ATOM 1078 C CA . VAL A 1 141 ? 20.822 -5.065 -8.052 1.00 95.56 141 VAL A CA 1
ATOM 1079 C C . VAL A 1 141 ? 19.714 -4.142 -7.538 1.00 95.56 141 VAL A C 1
ATOM 1081 O O . VAL A 1 141 ? 18.717 -4.615 -6.992 1.00 95.56 141 VAL A O 1
ATOM 1084 N N . MET A 1 142 ? 19.858 -2.827 -7.733 1.00 93.50 142 MET A N 1
ATOM 1085 C CA . MET A 1 142 ? 18.869 -1.853 -7.272 1.00 93.50 142 MET A CA 1
ATOM 1086 C C . MET A 1 142 ? 17.613 -1.855 -8.152 1.00 93.50 142 MET A C 1
ATOM 1088 O O . MET A 1 142 ? 16.515 -1.686 -7.623 1.00 93.50 142 MET A O 1
ATOM 1092 N N . CYS A 1 143 ? 17.756 -2.103 -9.460 1.00 94.19 143 CYS A N 1
ATOM 1093 C CA . CYS A 1 143 ? 16.625 -2.290 -10.373 1.00 94.19 143 CYS A CA 1
ATOM 1094 C C . CYS A 1 143 ? 15.693 -3.404 -9.875 1.00 94.19 143 CYS A C 1
ATOM 1096 O O . CYS A 1 143 ? 14.514 -3.161 -9.604 1.00 94.19 143 CYS A O 1
ATOM 1098 N N . ILE A 1 144 ? 16.245 -4.603 -9.671 1.00 94.62 144 ILE A N 1
ATOM 1099 C CA . ILE A 1 144 ? 15.481 -5.780 -9.244 1.00 94.62 144 ILE A CA 1
ATOM 1100 C C . ILE A 1 144 ? 14.926 -5.579 -7.826 1.00 94.62 144 ILE A C 1
ATOM 1102 O O . ILE A 1 144 ? 13.729 -5.757 -7.586 1.00 94.62 144 ILE A O 1
ATOM 1106 N N . MET A 1 145 ? 15.783 -5.171 -6.880 1.00 94.38 145 MET A N 1
ATOM 1107 C CA . MET A 1 145 ? 15.410 -5.071 -5.468 1.00 94.38 145 MET A CA 1
ATOM 1108 C C . MET A 1 145 ? 14.297 -4.047 -5.229 1.00 94.38 145 MET A C 1
ATOM 1110 O O . MET A 1 145 ? 13.353 -4.347 -4.500 1.00 94.38 145 MET A O 1
ATOM 1114 N N . ILE A 1 146 ? 14.379 -2.848 -5.814 1.00 91.69 146 ILE A N 1
ATOM 1115 C CA . ILE A 1 146 ? 13.403 -1.788 -5.528 1.00 91.69 146 ILE A CA 1
ATOM 1116 C C . ILE A 1 146 ? 12.051 -2.074 -6.173 1.00 91.69 146 ILE A C 1
ATOM 1118 O O . ILE A 1 146 ? 11.025 -1.859 -5.529 1.00 91.69 146 ILE A O 1
ATOM 1122 N N . ARG A 1 147 ? 12.022 -2.622 -7.392 1.00 92.25 147 ARG A N 1
ATOM 1123 C CA . ARG A 1 147 ? 10.769 -3.008 -8.059 1.00 92.25 147 ARG A CA 1
ATOM 1124 C C . ARG A 1 147 ? 10.046 -4.118 -7.295 1.00 92.25 147 ARG A C 1
ATOM 1126 O O . ARG A 1 147 ? 8.851 -4.000 -7.025 1.00 92.25 147 ARG A O 1
ATOM 1133 N N . TYR A 1 148 ? 10.788 -5.125 -6.835 1.00 95.31 148 TYR A N 1
ATOM 1134 C CA . TYR A 1 148 ? 10.261 -6.168 -5.955 1.00 95.31 148 TYR A CA 1
ATOM 1135 C C . TYR A 1 148 ? 9.764 -5.611 -4.610 1.00 95.31 148 TYR A C 1
ATOM 1137 O O . TYR A 1 148 ? 8.629 -5.878 -4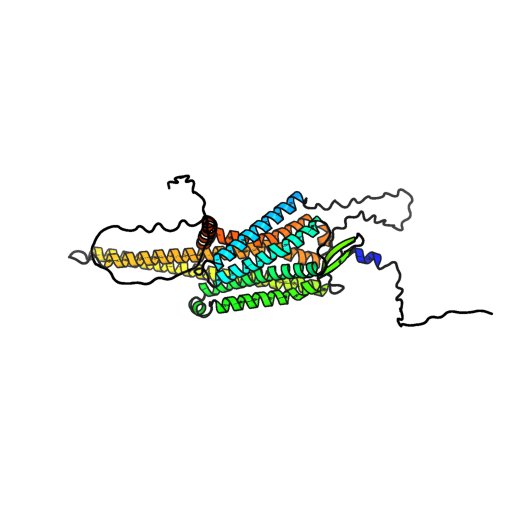.218 1.00 95.31 148 TYR A O 1
ATOM 1145 N N . LEU A 1 149 ? 10.563 -4.794 -3.912 1.00 93.81 149 LEU A N 1
ATOM 1146 C CA . LEU A 1 149 ? 10.184 -4.217 -2.615 1.00 93.81 149 LEU A CA 1
ATOM 1147 C C . LEU A 1 149 ? 8.978 -3.268 -2.707 1.00 93.81 149 LEU A C 1
ATOM 1149 O O . LEU A 1 149 ? 8.132 -3.281 -1.810 1.00 93.81 149 LEU A O 1
ATOM 1153 N N . GLN A 1 150 ? 8.855 -2.500 -3.793 1.00 93.69 150 GLN A N 1
ATOM 1154 C CA . GLN A 1 150 ? 7.685 -1.668 -4.084 1.00 93.69 150 GLN A CA 1
ATOM 1155 C C . GLN A 1 150 ? 6.414 -2.523 -4.200 1.00 93.69 150 GLN A C 1
ATOM 1157 O O . GLN A 1 150 ? 5.402 -2.215 -3.566 1.00 93.69 150 GLN A O 1
ATOM 1162 N N . ALA A 1 151 ? 6.475 -3.619 -4.960 1.00 93.88 151 ALA A N 1
ATOM 1163 C CA . ALA A 1 151 ? 5.345 -4.524 -5.141 1.00 93.88 151 ALA A CA 1
ATOM 1164 C C . ALA A 1 151 ? 4.982 -5.260 -3.833 1.00 93.88 151 ALA A C 1
ATOM 1166 O O . ALA A 1 151 ? 3.814 -5.298 -3.437 1.00 93.88 151 ALA A O 1
ATOM 1167 N N . VAL A 1 152 ? 5.981 -5.764 -3.096 1.00 96.88 152 VAL A N 1
ATOM 1168 C CA . VAL A 1 152 ? 5.785 -6.391 -1.774 1.00 96.88 152 VAL A CA 1
ATOM 1169 C C . VAL A 1 152 ? 5.137 -5.414 -0.793 1.00 96.88 152 VAL A C 1
ATOM 1171 O O . VAL A 1 152 ? 4.197 -5.798 -0.100 1.00 96.88 152 VAL A O 1
ATOM 1174 N N . SER A 1 153 ? 5.582 -4.153 -0.754 1.00 95.69 153 SER A N 1
ATOM 1175 C CA . SER A 1 153 ? 4.975 -3.120 0.093 1.00 95.69 153 SER A CA 1
ATOM 1176 C C . SER A 1 153 ? 3.489 -2.921 -0.214 1.00 95.69 153 SER A C 1
ATOM 1178 O O . SER A 1 153 ? 2.661 -2.952 0.701 1.00 95.69 153 SER A O 1
ATOM 1180 N N . ALA A 1 154 ? 3.139 -2.791 -1.498 1.00 93.56 154 ALA A N 1
ATOM 1181 C CA . ALA A 1 154 ? 1.754 -2.639 -1.929 1.00 93.56 154 ALA A CA 1
ATOM 1182 C C . ALA A 1 154 ? 0.887 -3.814 -1.440 1.00 93.56 154 ALA A C 1
ATOM 1184 O O . ALA A 1 154 ? -0.143 -3.603 -0.793 1.00 93.56 154 ALA A O 1
ATOM 1185 N N . ALA A 1 155 ? 1.345 -5.052 -1.654 1.00 96.94 155 ALA A N 1
ATOM 1186 C CA . ALA A 1 155 ? 0.635 -6.257 -1.227 1.00 96.94 155 ALA A CA 1
ATOM 1187 C C . ALA A 1 155 ? 0.527 -6.393 0.304 1.00 96.94 155 ALA A C 1
ATOM 1189 O O . ALA A 1 155 ? -0.546 -6.720 0.819 1.00 96.94 155 ALA A O 1
ATOM 1190 N N . VAL A 1 156 ? 1.593 -6.087 1.056 1.00 97.94 156 VAL A N 1
ATOM 1191 C CA . VAL A 1 156 ? 1.550 -6.051 2.531 1.00 97.94 156 VAL A CA 1
ATOM 1192 C C . VAL A 1 156 ? 0.503 -5.050 3.015 1.00 97.94 156 VAL A C 1
ATOM 1194 O O . VAL A 1 156 ? -0.251 -5.367 3.942 1.00 97.94 156 VAL A O 1
ATOM 1197 N N . SER A 1 157 ? 0.413 -3.874 2.390 1.00 96.00 157 SER A N 1
ATOM 1198 C CA . SER A 1 157 ? -0.577 -2.858 2.752 1.00 96.00 157 SER A CA 1
ATOM 1199 C C . SER A 1 157 ? -2.008 -3.330 2.457 1.00 96.00 157 SER A C 1
ATOM 1201 O O . SER A 1 157 ? -2.836 -3.318 3.372 1.00 96.00 157 SER A O 1
ATOM 1203 N N . VAL A 1 158 ? -2.283 -3.877 1.263 1.00 96.25 158 VAL A N 1
ATOM 1204 C CA . VAL A 1 158 ? -3.584 -4.492 0.908 1.00 96.25 158 VAL A CA 1
ATOM 1205 C C . VAL A 1 158 ? -4.006 -5.557 1.923 1.00 96.25 158 VAL A C 1
ATOM 1207 O O . VAL A 1 158 ? -5.080 -5.470 2.527 1.00 96.25 158 VAL A O 1
ATOM 1210 N N . PHE A 1 159 ? -3.166 -6.571 2.147 1.00 97.62 159 PHE A N 1
ATOM 1211 C CA . PHE A 1 159 ? -3.519 -7.687 3.025 1.00 97.62 159 PHE A CA 1
ATOM 1212 C C . PHE A 1 159 ? -3.640 -7.248 4.495 1.00 97.62 159 PHE A C 1
ATOM 1214 O O . PHE A 1 159 ? -4.446 -7.805 5.245 1.00 97.62 159 PHE A O 1
ATOM 1221 N N . THR A 1 160 ? -2.918 -6.198 4.908 1.00 96.69 160 THR A N 1
ATOM 1222 C CA . THR A 1 160 ? -3.096 -5.570 6.228 1.00 96.69 160 THR A CA 1
ATOM 1223 C C . THR A 1 160 ? -4.462 -4.885 6.350 1.00 96.69 160 THR A C 1
ATOM 1225 O O . THR A 1 160 ? -5.110 -5.020 7.390 1.00 96.69 160 THR A O 1
ATOM 1228 N N . LEU A 1 161 ? -4.958 -4.212 5.305 1.00 94.75 161 LEU A N 1
ATOM 1229 C CA . LEU A 1 161 ? -6.303 -3.614 5.298 1.00 94.75 161 LEU A CA 1
ATOM 1230 C C . LEU A 1 161 ? -7.415 -4.672 5.350 1.00 94.75 161 LEU A C 1
ATOM 1232 O O . LEU A 1 161 ? -8.384 -4.510 6.103 1.00 94.75 161 LEU A O 1
ATOM 1236 N N . VAL A 1 162 ? -7.246 -5.797 4.648 1.00 96.62 162 VAL A N 1
ATOM 1237 C CA . VAL A 1 162 ? -8.140 -6.963 4.773 1.00 96.62 162 VAL A CA 1
ATOM 1238 C C . VAL A 1 162 ? -8.125 -7.498 6.210 1.00 96.62 162 VAL A C 1
ATOM 1240 O O . VAL A 1 162 ? -9.187 -7.669 6.814 1.00 96.62 162 VAL A O 1
ATOM 1243 N N . ALA A 1 163 ? -6.942 -7.685 6.807 1.00 95.25 163 ALA A N 1
ATOM 1244 C CA . ALA A 1 163 ? -6.803 -8.153 8.187 1.00 95.25 163 ALA A CA 1
ATOM 1245 C C . ALA A 1 163 ? -7.460 -7.202 9.209 1.00 95.25 163 ALA A C 1
ATOM 1247 O O . ALA A 1 163 ? -8.165 -7.666 10.106 1.00 95.25 163 ALA A O 1
ATOM 1248 N N . ILE A 1 164 ? -7.304 -5.881 9.052 1.00 93.06 164 ILE A N 1
ATOM 1249 C CA . ILE A 1 164 ? -7.976 -4.862 9.881 1.00 93.06 164 ILE A CA 1
ATOM 1250 C C . ILE A 1 164 ? -9.504 -4.949 9.740 1.00 93.06 164 ILE A C 1
ATOM 1252 O O . ILE A 1 164 ? -10.231 -4.858 10.734 1.00 93.06 164 ILE A O 1
ATOM 1256 N N . SER A 1 165 ? -10.002 -5.147 8.521 1.00 93.12 165 SER A N 1
ATOM 1257 C CA . SER A 1 165 ? -11.440 -5.216 8.239 1.00 93.12 165 SER A CA 1
ATOM 1258 C C . SER A 1 165 ? -12.075 -6.480 8.837 1.00 93.12 165 SER A C 1
ATOM 1260 O O . SER A 1 165 ? -13.119 -6.404 9.494 1.00 93.12 165 SER A O 1
ATOM 1262 N N . LEU A 1 166 ? -11.401 -7.629 8.716 1.00 92.44 166 LEU A N 1
ATOM 1263 C CA . LEU A 1 166 ? -11.810 -8.895 9.339 1.00 92.44 166 LEU A CA 1
ATOM 1264 C C . LEU A 1 166 ? -11.701 -8.861 10.872 1.00 92.44 166 LEU A C 1
ATOM 1266 O O . LEU A 1 166 ? -12.592 -9.354 11.566 1.00 92.44 166 LEU A O 1
ATOM 1270 N N . GLU A 1 167 ? -10.658 -8.229 11.418 1.00 90.12 167 GLU A N 1
ATOM 1271 C CA . GLU A 1 167 ? -10.517 -7.969 12.855 1.00 90.12 167 GLU A CA 1
ATOM 1272 C C . GLU A 1 167 ? -11.736 -7.208 13.383 1.00 90.12 167 GLU A C 1
ATOM 1274 O O . GLU A 1 167 ? -12.379 -7.642 14.342 1.00 90.12 167 GLU A O 1
ATOM 1279 N N . ARG A 1 168 ? -12.123 -6.125 12.703 1.00 89.81 168 ARG A N 1
ATOM 1280 C CA . ARG A 1 168 ? -13.292 -5.328 13.084 1.00 89.81 168 ARG A CA 1
ATOM 1281 C C . ARG A 1 168 ? -14.601 -6.084 12.969 1.00 89.81 168 ARG A C 1
ATOM 1283 O O . ARG A 1 168 ? -15.435 -5.964 13.869 1.00 89.81 168 ARG A O 1
ATOM 1290 N N . TYR A 1 169 ? -14.770 -6.876 11.916 1.00 90.12 169 TYR A N 1
ATOM 1291 C CA . TYR A 1 169 ? -15.938 -7.736 11.764 1.00 90.12 169 TYR A CA 1
ATOM 1292 C C . TYR A 1 169 ? -16.063 -8.706 12.948 1.00 90.12 169 TYR A C 1
ATOM 1294 O O . TYR A 1 169 ? -17.116 -8.764 13.583 1.00 90.12 169 TYR A O 1
ATOM 1302 N N . CYS A 1 170 ? -14.982 -9.393 13.325 1.00 88.50 170 CYS A N 1
ATOM 1303 C CA . CYS A 1 170 ? -14.975 -10.291 14.481 1.00 88.50 170 CYS A CA 1
ATOM 1304 C C . CYS A 1 170 ? -15.286 -9.554 15.797 1.00 88.50 170 CYS A C 1
ATOM 1306 O O . CYS A 1 170 ? -16.180 -9.982 16.533 1.00 88.50 170 CYS A O 1
ATOM 1308 N N . ALA A 1 171 ? -14.632 -8.415 16.054 1.00 85.25 171 ALA A N 1
ATOM 1309 C CA . ALA A 1 171 ? -14.814 -7.623 17.276 1.00 85.25 171 ALA A CA 1
ATOM 1310 C C . ALA A 1 171 ? -16.250 -7.115 17.483 1.00 85.25 171 ALA A C 1
ATOM 1312 O O . ALA A 1 171 ? -16.704 -6.990 18.623 1.00 85.25 171 ALA A O 1
ATOM 1313 N N . ILE A 1 172 ? -16.949 -6.780 16.395 1.00 84.75 172 ILE A N 1
ATOM 1314 C CA . ILE A 1 172 ? -18.265 -6.129 16.441 1.00 84.75 172 ILE A CA 1
ATOM 1315 C C . ILE A 1 172 ? -19.393 -7.146 16.263 1.00 84.75 172 ILE A C 1
ATOM 1317 O O . ILE A 1 172 ? -20.351 -7.130 17.034 1.00 84.75 172 ILE A O 1
ATOM 1321 N N . CYS A 1 173 ? -19.281 -8.032 15.273 1.00 85.62 173 CYS A N 1
ATOM 1322 C CA . CYS A 1 173 ? -20.351 -8.947 14.878 1.00 85.62 173 CYS A CA 1
ATOM 1323 C C . CYS A 1 173 ? -20.296 -10.293 15.616 1.00 85.62 173 CYS A C 1
ATOM 1325 O O . CYS A 1 173 ? -21.298 -11.003 15.650 1.00 85.62 173 CYS A O 1
ATOM 1327 N N . ARG A 1 174 ? -19.151 -10.667 16.213 1.00 83.31 174 ARG A N 1
ATOM 1328 C CA . ARG A 1 174 ? -18.974 -11.936 16.951 1.00 83.31 174 ARG A CA 1
ATOM 1329 C C . ARG A 1 174 ? -18.280 -11.741 18.315 1.00 83.31 174 ARG A C 1
ATOM 1331 O O . ARG A 1 174 ? -17.321 -12.455 18.614 1.00 83.31 174 ARG A O 1
ATOM 1338 N N . PRO A 1 175 ? -18.749 -10.822 19.184 1.00 77.06 175 PRO A N 1
ATOM 1339 C CA . PRO A 1 175 ? -17.998 -10.346 20.353 1.00 77.06 175 PRO A CA 1
ATOM 1340 C C . PRO A 1 175 ? -17.589 -11.444 21.353 1.00 77.06 175 PRO A C 1
ATOM 1342 O O . PRO A 1 175 ? -16.502 -11.370 21.922 1.00 77.06 175 PRO A O 1
ATOM 1345 N N . LEU A 1 176 ? -18.419 -12.477 21.548 1.00 74.75 176 LEU A N 1
ATOM 1346 C CA . LEU A 1 176 ? -18.121 -13.582 22.471 1.00 74.75 176 LEU A CA 1
ATOM 1347 C C . LEU A 1 176 ? -16.967 -14.467 21.970 1.00 74.75 176 LEU A C 1
ATOM 1349 O O . LEU A 1 176 ? -16.060 -14.775 22.737 1.00 74.75 176 LEU A O 1
ATOM 1353 N N . HIS A 1 177 ? -16.955 -14.810 20.678 1.00 70.19 177 HIS A N 1
ATOM 1354 C CA . HIS A 1 177 ? -15.863 -15.572 20.059 1.00 70.19 177 HIS A CA 1
ATOM 1355 C C . HIS A 1 177 ? -14.608 -14.704 19.866 1.00 70.19 177 HIS A C 1
ATOM 1357 O O . HIS A 1 177 ? -13.480 -15.161 20.031 1.00 70.19 177 HIS A O 1
ATOM 1363 N N . SER A 1 178 ? -14.794 -13.409 19.600 1.00 70.94 178 SER A N 1
ATOM 1364 C CA . SER A 1 178 ? -13.699 -12.448 19.457 1.00 70.94 178 SER A CA 1
ATOM 1365 C C . SER A 1 178 ? -12.812 -12.367 20.702 1.00 70.94 178 SER A C 1
ATOM 1367 O O . SER A 1 178 ? -11.602 -12.196 20.582 1.00 70.94 178 SER A O 1
ATOM 1369 N N . ARG A 1 179 ? -13.383 -12.550 21.902 1.00 66.31 179 ARG A N 1
ATOM 1370 C CA . ARG A 1 179 ? -12.638 -12.516 23.171 1.00 66.31 179 ARG A CA 1
ATOM 1371 C C . ARG A 1 179 ? -11.626 -13.663 23.326 1.00 66.31 179 ARG A C 1
ATOM 1373 O O . ARG A 1 179 ? -10.646 -13.471 24.040 1.00 66.31 179 ARG A O 1
ATOM 1380 N N . SER A 1 180 ? -11.826 -14.814 22.676 1.00 65.44 180 SER A N 1
ATOM 1381 C CA . SER A 1 180 ? -10.831 -15.901 22.637 1.00 65.44 180 SER A CA 1
ATOM 1382 C C . SER A 1 180 ? -9.920 -15.826 21.406 1.00 65.44 180 SER A C 1
ATOM 1384 O O . SER A 1 180 ? -8.745 -16.178 21.495 1.00 65.44 180 SER A O 1
ATOM 1386 N N . TRP A 1 181 ? -10.422 -15.332 20.269 1.00 65.38 181 TRP A N 1
ATOM 1387 C CA . TRP A 1 181 ? -9.662 -15.278 19.013 1.00 65.38 181 TRP A CA 1
ATOM 1388 C C . TRP A 1 181 ? -8.748 -14.053 18.846 1.00 65.38 181 TRP A C 1
ATOM 1390 O O . TRP A 1 181 ? -7.714 -14.167 18.188 1.00 65.38 181 TRP A O 1
ATOM 1400 N N . GLN A 1 182 ? -9.066 -12.890 19.419 1.00 73.25 182 GLN A N 1
ATOM 1401 C CA . GLN A 1 182 ? -8.290 -11.653 19.221 1.00 73.25 182 GLN A CA 1
ATOM 1402 C C . GLN A 1 182 ? -7.147 -11.487 20.233 1.00 73.25 182 GLN A C 1
ATOM 1404 O O . GLN A 1 182 ? -7.120 -10.550 21.033 1.00 73.25 182 GLN A O 1
ATOM 1409 N N . THR A 1 183 ? -6.169 -12.391 20.186 1.00 84.00 183 THR A N 1
ATOM 1410 C CA . THR A 1 183 ? -4.935 -12.263 20.976 1.00 84.00 183 THR A CA 1
ATOM 1411 C C . THR A 1 183 ? -3.851 -11.494 20.213 1.00 84.00 183 THR A C 1
ATOM 1413 O O . THR A 1 183 ? -3.795 -11.505 18.979 1.00 84.00 183 THR A O 1
ATOM 1416 N N . LEU A 1 184 ? -2.928 -10.853 20.942 1.00 83.56 184 LEU A N 1
ATOM 1417 C CA . LEU A 1 184 ? -1.738 -10.244 20.330 1.00 83.56 184 LEU A CA 1
ATOM 1418 C C . LEU A 1 184 ? -0.889 -11.298 19.599 1.00 83.56 184 LEU A C 1
ATOM 1420 O O . LEU A 1 184 ? -0.405 -11.039 18.503 1.00 83.56 184 LEU A O 1
ATOM 1424 N N . SER A 1 185 ? -0.790 -12.515 20.142 1.00 87.88 185 SER A N 1
ATOM 1425 C CA . SER A 1 185 ? -0.091 -13.641 19.512 1.00 87.88 185 SER A CA 1
ATOM 1426 C C . SER A 1 185 ? -0.684 -14.017 18.151 1.00 87.88 185 SER A C 1
ATOM 1428 O O . SER A 1 185 ? 0.065 -14.283 17.214 1.00 87.88 185 SER A O 1
ATOM 1430 N N . HIS A 1 186 ? -2.013 -14.001 18.003 1.00 87.94 186 HIS A N 1
ATOM 1431 C CA . HIS A 1 186 ? -2.655 -14.194 16.698 1.00 87.94 186 HIS A CA 1
ATOM 1432 C C . HIS A 1 186 ? -2.383 -13.023 15.751 1.00 87.94 186 HIS A C 1
ATOM 1434 O O . HIS A 1 186 ? -2.126 -13.254 14.578 1.00 87.94 186 HIS A O 1
ATOM 1440 N N . SER A 1 187 ? -2.332 -11.790 16.266 1.00 90.56 187 SER A N 1
ATOM 1441 C CA . SER A 1 187 ? -2.004 -10.598 15.463 1.00 90.56 187 SER A CA 1
ATOM 1442 C C . SER A 1 187 ? -0.618 -10.716 14.822 1.00 90.56 187 SER A C 1
ATOM 1444 O O . SER A 1 187 ? -0.475 -10.499 13.623 1.00 90.56 187 SER A O 1
ATOM 1446 N N . TYR A 1 188 ? 0.392 -11.131 15.596 1.00 93.31 188 TYR A N 1
ATOM 1447 C CA . TYR A 1 188 ? 1.744 -11.365 15.078 1.00 93.31 188 TYR A CA 1
ATOM 1448 C C . TYR A 1 188 ? 1.798 -12.518 14.066 1.00 93.31 188 TYR A C 1
ATOM 1450 O O . TYR A 1 188 ? 2.485 -12.392 13.056 1.00 93.31 188 TYR A O 1
ATOM 1458 N N . LYS A 1 189 ? 1.040 -13.606 14.279 1.00 94.25 189 LYS A N 1
ATOM 1459 C CA . LYS A 1 189 ? 0.915 -14.694 13.289 1.00 94.25 189 LYS A CA 1
ATOM 1460 C C . LYS A 1 189 ? 0.279 -14.211 11.981 1.00 94.25 189 LYS A C 1
ATOM 1462 O O . LYS A 1 189 ? 0.773 -14.561 10.915 1.00 94.25 189 LYS A O 1
ATOM 1467 N N . THR A 1 190 ? -0.769 -13.385 12.047 1.00 95.06 190 THR A N 1
ATOM 1468 C CA . THR A 1 190 ? -1.385 -12.773 10.859 1.00 95.06 190 THR A CA 1
ATOM 1469 C C . THR A 1 190 ? -0.406 -11.853 10.134 1.00 95.06 190 THR A C 1
ATOM 1471 O O . THR A 1 190 ? -0.298 -11.952 8.920 1.00 95.06 190 THR A O 1
ATOM 1474 N N . ILE A 1 191 ? 0.348 -11.012 10.851 1.00 97.06 191 ILE A N 1
ATOM 1475 C CA . ILE A 1 191 ? 1.378 -10.150 10.244 1.00 97.06 191 ILE A CA 1
ATOM 1476 C C . ILE A 1 191 ? 2.449 -10.998 9.542 1.00 97.06 191 ILE A C 1
ATOM 1478 O O . ILE A 1 191 ? 2.756 -10.739 8.383 1.00 97.06 191 ILE A O 1
ATOM 1482 N N . ALA A 1 192 ? 2.968 -12.044 10.192 1.00 97.69 192 ALA A N 1
ATOM 1483 C CA . ALA A 1 192 ? 3.939 -12.946 9.573 1.00 97.69 192 ALA A CA 1
ATOM 1484 C C . ALA A 1 192 ? 3.381 -13.603 8.297 1.00 97.69 192 ALA A C 1
ATOM 1486 O O . ALA A 1 192 ? 4.045 -13.586 7.265 1.00 97.69 192 ALA A O 1
ATOM 1487 N N . ALA A 1 193 ? 2.138 -14.098 8.336 1.00 97.69 193 ALA A N 1
ATOM 1488 C CA . ALA A 1 193 ? 1.474 -14.671 7.165 1.00 97.69 193 ALA A CA 1
ATOM 1489 C C . ALA A 1 193 ? 1.276 -13.648 6.029 1.00 97.69 193 ALA A C 1
ATOM 1491 O O . ALA A 1 193 ? 1.477 -13.996 4.867 1.00 97.69 193 ALA A O 1
ATOM 1492 N N . VAL A 1 194 ? 0.937 -12.390 6.347 1.00 98.31 194 VAL A N 1
ATOM 1493 C CA . VAL A 1 194 ? 0.830 -11.288 5.372 1.00 98.31 194 VAL A CA 1
ATOM 1494 C C . VAL A 1 194 ? 2.163 -11.051 4.661 1.00 98.31 194 VAL A C 1
ATOM 1496 O O . VAL A 1 194 ? 2.192 -11.036 3.432 1.00 98.31 194 VAL A O 1
ATOM 1499 N N . TRP A 1 195 ? 3.263 -10.925 5.410 1.00 98.44 195 TRP A N 1
ATOM 1500 C CA . TRP A 1 195 ? 4.597 -10.736 4.832 1.00 98.44 195 TRP A CA 1
ATOM 1501 C C . TRP A 1 195 ? 5.038 -11.938 3.997 1.00 98.44 195 TRP A C 1
ATOM 1503 O O . TRP A 1 195 ? 5.452 -11.752 2.857 1.00 98.44 195 TRP A O 1
ATOM 1513 N N . SER A 1 196 ? 4.900 -13.169 4.503 1.00 98.31 196 SER A N 1
ATOM 1514 C CA . SER A 1 196 ? 5.246 -14.375 3.737 1.00 98.31 196 SER A CA 1
ATOM 1515 C C . SER A 1 196 ? 4.444 -14.489 2.439 1.00 98.31 196 SER A C 1
ATOM 1517 O O . SER A 1 196 ? 5.016 -14.810 1.402 1.00 98.31 196 SER A O 1
ATOM 1519 N N . THR A 1 197 ? 3.143 -14.187 2.474 1.00 97.81 197 THR A N 1
ATOM 1520 C CA . THR A 1 197 ? 2.275 -14.252 1.287 1.00 97.81 197 THR A CA 1
ATOM 1521 C C . THR A 1 197 ? 2.646 -13.176 0.266 1.00 97.81 197 THR A C 1
ATOM 1523 O O . THR A 1 197 ? 2.789 -13.486 -0.912 1.00 97.81 197 THR A O 1
ATOM 1526 N N . ALA A 1 198 ? 2.863 -11.932 0.707 1.00 98.12 198 ALA A N 1
ATOM 1527 C CA . ALA A 1 198 ? 3.268 -10.831 -0.168 1.00 98.12 198 ALA A CA 1
ATOM 1528 C C . ALA A 1 198 ? 4.645 -11.065 -0.814 1.00 98.12 198 ALA A C 1
ATOM 1530 O O . ALA A 1 198 ? 4.790 -10.855 -2.014 1.00 98.12 198 ALA A O 1
ATOM 1531 N N . LEU A 1 199 ? 5.630 -11.547 -0.045 1.00 98.19 199 LEU A N 1
ATOM 1532 C CA . LEU A 1 199 ? 6.953 -11.910 -0.562 1.00 98.19 199 LEU A CA 1
ATOM 1533 C C . LEU A 1 199 ? 6.844 -12.997 -1.641 1.00 98.19 199 LEU A C 1
ATOM 1535 O O . LEU A 1 199 ? 7.353 -12.812 -2.740 1.00 98.19 199 LEU A O 1
ATOM 1539 N N . VAL A 1 200 ? 6.135 -14.098 -1.362 1.00 98.12 200 VAL A N 1
ATOM 1540 C CA . VAL A 1 200 ? 5.999 -15.224 -2.306 1.00 98.12 200 VAL A CA 1
ATOM 1541 C C . VAL A 1 200 ? 5.258 -14.827 -3.583 1.00 98.12 200 VAL A C 1
ATOM 1543 O O . VAL A 1 200 ? 5.714 -15.161 -4.674 1.00 98.12 200 VAL A O 1
ATOM 1546 N N . ILE A 1 201 ? 4.144 -14.097 -3.467 1.00 96.44 201 ILE A N 1
ATOM 1547 C CA . ILE A 1 201 ? 3.337 -13.678 -4.625 1.00 96.44 201 ILE A CA 1
ATOM 1548 C C . ILE A 1 201 ? 4.123 -12.759 -5.563 1.00 96.44 201 ILE A C 1
ATOM 1550 O O . ILE A 1 201 ? 3.923 -12.831 -6.770 1.00 96.44 201 ILE A O 1
ATOM 1554 N N . MET A 1 202 ? 5.041 -11.951 -5.029 1.00 96.75 202 MET A N 1
ATOM 1555 C CA . MET A 1 202 ? 5.821 -10.990 -5.810 1.00 96.75 202 MET A CA 1
ATOM 1556 C C . MET A 1 202 ? 7.127 -11.542 -6.386 1.00 96.75 202 MET A C 1
ATOM 1558 O O . MET A 1 202 ? 7.812 -10.810 -7.097 1.00 96.75 202 MET A O 1
ATOM 1562 N N . ILE A 1 203 ? 7.485 -12.809 -6.134 1.00 96.81 203 ILE A N 1
ATOM 1563 C CA . ILE A 1 203 ? 8.713 -13.418 -6.684 1.00 96.81 203 ILE A CA 1
ATOM 1564 C C . ILE A 1 203 ? 8.856 -13.201 -8.205 1.00 96.81 203 ILE A C 1
ATOM 1566 O O . ILE A 1 203 ? 9.955 -12.828 -8.619 1.00 96.81 203 ILE A O 1
ATOM 1570 N N . PRO A 1 204 ? 7.808 -13.346 -9.049 1.00 95.69 204 PRO A N 1
ATOM 1571 C CA . PRO A 1 204 ? 7.940 -13.126 -10.489 1.00 95.69 204 PRO A CA 1
ATOM 1572 C C . PRO A 1 204 ? 8.452 -11.728 -10.854 1.00 95.69 204 PRO A C 1
ATOM 1574 O O . PRO A 1 204 ? 9.304 -11.629 -11.731 1.00 95.69 204 PRO A O 1
ATOM 1577 N N . ILE A 1 205 ? 8.050 -10.671 -10.128 1.00 93.31 205 ILE A N 1
ATOM 1578 C CA . ILE A 1 205 ? 8.539 -9.292 -10.342 1.00 93.31 205 ILE A CA 1
ATOM 1579 C C . ILE A 1 205 ? 10.069 -9.225 -10.247 1.00 93.31 205 ILE A C 1
ATOM 1581 O O . ILE A 1 205 ? 10.695 -8.547 -11.059 1.00 93.31 205 ILE A O 1
ATOM 1585 N N . ALA A 1 206 ? 10.678 -9.953 -9.304 1.00 94.25 206 ALA A N 1
ATOM 1586 C CA . ALA A 1 206 ? 12.133 -10.001 -9.145 1.00 94.25 206 ALA A CA 1
ATOM 1587 C C . ALA A 1 206 ? 12.847 -10.821 -10.238 1.00 94.25 206 ALA A C 1
ATOM 1589 O O . ALA A 1 206 ? 14.042 -10.639 -10.454 1.00 94.25 206 ALA A O 1
ATOM 1590 N N . VAL A 1 207 ? 12.142 -11.734 -10.914 1.00 95.62 207 VAL A N 1
ATOM 1591 C CA . VAL A 1 207 ? 12.704 -12.581 -11.981 1.00 95.62 207 VAL A CA 1
ATOM 1592 C C . VAL A 1 207 ? 12.655 -11.875 -13.341 1.00 95.62 207 VAL A C 1
ATOM 1594 O O . VAL A 1 207 ? 13.623 -11.963 -14.103 1.00 95.62 207 VAL A O 1
ATOM 1597 N N . VAL A 1 208 ? 11.547 -11.180 -13.632 1.00 92.50 208 VAL A N 1
ATOM 1598 C CA . VAL A 1 208 ? 11.290 -10.532 -14.935 1.00 92.50 208 VAL A CA 1
ATOM 1599 C C . VAL A 1 208 ? 11.905 -9.139 -15.061 1.00 92.50 208 VAL A C 1
ATOM 1601 O O . VAL A 1 208 ? 12.156 -8.691 -16.173 1.00 92.50 208 VAL A O 1
ATOM 1604 N N . HIS A 1 209 ? 12.183 -8.435 -13.959 1.00 92.81 209 HIS A N 1
ATOM 1605 C CA . HIS A 1 209 ? 12.870 -7.145 -14.052 1.00 92.81 209 HIS A CA 1
ATOM 1606 C C . HIS A 1 209 ? 14.325 -7.324 -14.494 1.00 92.81 209 HIS A C 1
ATOM 1608 O O . HIS A 1 209 ? 15.074 -8.121 -13.921 1.00 92.81 209 HIS A O 1
ATOM 1614 N N . LYS A 1 210 ? 14.726 -6.555 -15.507 1.00 91.94 210 LYS A N 1
ATOM 1615 C CA . LYS A 1 210 ? 16.059 -6.585 -16.112 1.00 91.94 210 LYS A CA 1
ATOM 1616 C C . LYS A 1 210 ? 16.637 -5.183 -16.255 1.00 91.94 210 LYS A C 1
ATOM 1618 O O . LYS A 1 210 ? 15.916 -4.202 -16.444 1.00 91.94 210 LYS A O 1
ATOM 1623 N N . TYR A 1 211 ? 17.961 -5.123 -16.166 1.00 93.19 211 TYR A N 1
ATOM 1624 C CA . TYR A 1 211 ? 18.766 -3.929 -16.378 1.00 93.19 211 TYR A CA 1
ATOM 1625 C C . TYR A 1 211 ? 19.422 -4.002 -17.756 1.00 93.19 211 TYR A C 1
ATOM 1627 O O . TYR A 1 211 ? 20.104 -4.979 -18.062 1.00 93.19 211 TYR A O 1
ATOM 1635 N N . TRP A 1 212 ? 19.224 -2.971 -18.571 1.00 90.69 212 TRP A N 1
ATOM 1636 C CA . TRP A 1 212 ? 19.702 -2.912 -19.952 1.00 90.69 212 TRP A CA 1
ATOM 1637 C C . TRP A 1 212 ? 20.477 -1.621 -20.195 1.00 90.69 212 TRP A C 1
ATOM 1639 O O . TRP A 1 212 ? 20.051 -0.562 -19.738 1.00 90.69 212 TRP A O 1
ATOM 1649 N N . THR A 1 213 ? 21.558 -1.689 -20.971 1.00 93.25 213 THR A N 1
ATOM 1650 C CA . THR A 1 213 ? 22.213 -0.503 -21.540 1.00 93.25 213 THR A CA 1
ATOM 1651 C C . THR A 1 213 ? 21.626 -0.227 -22.925 1.00 93.25 213 THR A C 1
ATOM 1653 O O . THR A 1 213 ? 21.615 -1.098 -23.794 1.00 93.25 213 THR A O 1
ATOM 1656 N N . LEU A 1 214 ? 21.116 0.985 -23.116 1.00 88.88 214 LEU A N 1
ATOM 1657 C CA . LEU A 1 214 ? 20.553 1.493 -24.363 1.00 88.88 214 LEU A CA 1
ATOM 1658 C C . LEU A 1 214 ? 21.674 1.910 -25.339 1.00 88.88 214 LEU A C 1
ATOM 1660 O O . LEU A 1 214 ? 22.776 2.246 -24.901 1.00 88.88 214 LEU A O 1
ATOM 1664 N N . PRO A 1 215 ? 21.417 1.976 -26.662 1.00 90.12 215 PRO A N 1
ATOM 1665 C CA . PRO A 1 215 ? 22.430 2.365 -27.654 1.00 90.12 215 PRO A CA 1
ATOM 1666 C C . PRO A 1 215 ? 23.016 3.776 -27.475 1.00 90.12 215 PRO A C 1
ATOM 1668 O O . PRO A 1 215 ? 24.093 4.060 -27.990 1.00 90.12 215 PRO A O 1
ATOM 1671 N N . ASN A 1 216 ? 22.319 4.662 -26.756 1.00 88.62 216 ASN A N 1
ATOM 1672 C CA . ASN A 1 216 ? 22.788 6.007 -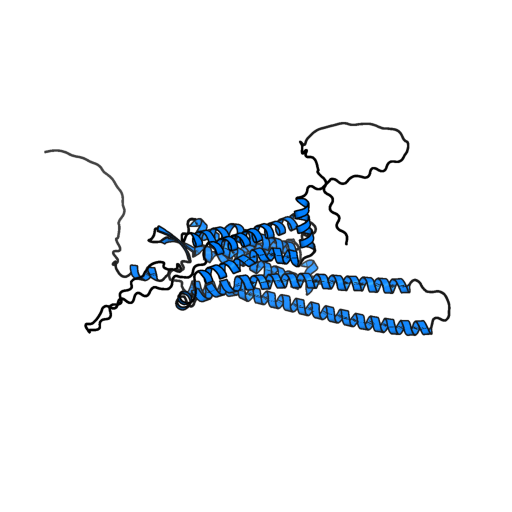26.408 1.00 88.62 216 ASN A CA 1
ATOM 1673 C C . ASN A 1 216 ? 23.701 6.042 -25.163 1.00 88.62 216 ASN A C 1
ATOM 1675 O O . ASN A 1 216 ? 24.192 7.112 -24.814 1.00 88.62 216 ASN A O 1
ATOM 1679 N N . GLY A 1 217 ? 23.927 4.902 -24.500 1.00 89.19 217 GLY A N 1
ATOM 1680 C CA . GLY A 1 217 ? 24.721 4.783 -23.274 1.00 89.19 217 GLY A CA 1
ATOM 1681 C C . GLY A 1 217 ? 23.928 4.915 -21.968 1.00 89.19 217 GLY A C 1
ATOM 1682 O O . GLY A 1 217 ? 24.490 4.642 -20.909 1.00 89.19 217 GLY A O 1
ATOM 1683 N N . ASN A 1 218 ? 22.641 5.280 -22.021 1.00 91.50 218 ASN A N 1
ATOM 1684 C CA . ASN A 1 218 ? 21.770 5.317 -20.841 1.00 91.50 218 ASN A CA 1
ATOM 1685 C C . ASN A 1 218 ? 21.349 3.898 -20.426 1.00 91.50 218 ASN A C 1
ATOM 1687 O O . ASN A 1 218 ? 21.492 2.933 -21.177 1.00 91.50 218 ASN A O 1
ATOM 1691 N N . HIS A 1 219 ? 20.756 3.770 -19.245 1.00 91.75 219 HIS A N 1
ATOM 1692 C CA . HIS A 1 219 ? 20.341 2.503 -18.660 1.00 91.75 219 HIS A CA 1
ATOM 1693 C C . HIS A 1 219 ? 18.841 2.470 -18.388 1.00 91.75 219 HIS A C 1
ATOM 1695 O O . HIS A 1 219 ? 18.249 3.452 -17.931 1.00 91.75 219 HIS A O 1
ATOM 1701 N N . LYS A 1 220 ? 18.226 1.308 -18.612 1.00 88.25 220 LYS A N 1
ATOM 1702 C CA . LYS A 1 220 ? 16.803 1.066 -18.363 1.00 88.25 220 LYS A CA 1
ATOM 1703 C C . LYS A 1 220 ? 16.608 -0.067 -17.360 1.00 88.25 220 LYS A C 1
ATOM 1705 O O . LYS A 1 220 ? 17.290 -1.085 -17.428 1.00 88.25 220 LYS A O 1
ATOM 1710 N N . CYS A 1 221 ? 15.638 0.107 -16.466 1.00 91.38 221 CYS A N 1
ATOM 1711 C CA . CYS A 1 221 ? 15.117 -0.930 -15.581 1.00 91.38 221 CYS A CA 1
ATOM 1712 C C . CYS A 1 221 ? 13.649 -1.191 -15.938 1.00 91.38 221 CYS A C 1
ATOM 1714 O O . CYS A 1 221 ? 12.804 -0.329 -15.676 1.00 91.38 221 CYS A O 1
ATOM 1716 N N . ASP A 1 222 ? 13.358 -2.338 -16.553 1.00 88.56 222 ASP A N 1
ATOM 1717 C CA . ASP A 1 222 ? 12.036 -2.669 -17.108 1.00 88.56 222 ASP A CA 1
ATOM 1718 C C . ASP A 1 222 ? 11.749 -4.181 -17.033 1.00 88.56 222 ASP A C 1
ATOM 1720 O O . ASP A 1 222 ? 12.646 -4.980 -16.748 1.00 88.56 222 ASP A O 1
ATOM 1724 N N . GLU A 1 223 ? 10.501 -4.572 -17.277 1.00 89.00 223 GLU A N 1
ATOM 1725 C CA . GLU A 1 223 ? 10.057 -5.967 -17.282 1.00 89.00 223 GLU A CA 1
ATOM 1726 C C . GLU A 1 223 ? 10.308 -6.662 -18.624 1.00 89.00 223 GLU A C 1
ATOM 1728 O O . GLU A 1 223 ? 9.612 -6.402 -19.611 1.00 89.00 223 GLU A O 1
ATOM 1733 N N . ASP A 1 224 ? 11.217 -7.635 -18.626 1.00 90.25 224 ASP A N 1
ATOM 1734 C CA . ASP A 1 224 ? 11.397 -8.573 -19.727 1.00 90.25 224 ASP A CA 1
ATOM 1735 C C . ASP A 1 224 ? 10.693 -9.907 -19.434 1.00 90.25 224 ASP A C 1
ATOM 1737 O O . ASP A 1 224 ? 11.052 -10.658 -18.525 1.00 90.25 224 ASP A O 1
ATOM 1741 N N . TRP A 1 225 ? 9.678 -10.196 -20.245 1.00 89.44 225 TRP A N 1
ATOM 1742 C CA . TRP A 1 225 ? 8.938 -11.459 -20.240 1.00 89.44 225 TRP A CA 1
ATOM 1743 C C . TRP A 1 225 ? 9.291 -12.342 -21.451 1.00 89.44 225 TRP A C 1
ATOM 1745 O O . TRP A 1 225 ? 8.704 -13.414 -21.617 1.00 89.44 225 TRP A O 1
ATOM 1755 N N . GLY A 1 226 ? 10.217 -11.905 -22.313 1.00 88.00 226 GLY A N 1
ATOM 1756 C CA . GLY A 1 226 ? 10.542 -12.558 -23.578 1.00 88.00 226 GLY A CA 1
ATOM 1757 C C . GLY A 1 226 ? 9.299 -12.827 -24.431 1.00 88.00 226 GLY A C 1
ATOM 1758 O O . GLY A 1 226 ? 8.425 -11.974 -24.593 1.00 88.00 226 GLY A O 1
ATOM 1759 N N . GLU A 1 227 ? 9.190 -14.054 -24.938 1.00 88.38 227 GLU A N 1
ATOM 1760 C CA . GLU A 1 227 ? 8.043 -14.518 -25.730 1.00 88.38 227 GLU A CA 1
ATOM 1761 C C . GLU A 1 227 ? 6.805 -14.876 -24.875 1.00 88.38 227 GLU A C 1
ATOM 1763 O O . GLU A 1 227 ? 5.731 -15.137 -25.416 1.00 88.38 227 GLU A O 1
ATOM 1768 N N . LEU A 1 228 ? 6.898 -14.854 -23.536 1.00 91.62 228 LEU A N 1
ATOM 1769 C CA . LEU A 1 228 ? 5.846 -15.311 -22.611 1.00 91.62 228 LEU A CA 1
ATOM 1770 C C . LEU A 1 228 ? 4.751 -14.250 -22.363 1.00 91.62 228 LEU A C 1
ATOM 1772 O O . LEU A 1 228 ? 4.342 -13.992 -21.227 1.00 91.62 228 LEU A O 1
ATOM 1776 N N . VAL A 1 229 ? 4.247 -13.632 -23.434 1.00 87.69 229 VAL A N 1
ATOM 1777 C CA . VAL A 1 229 ? 3.275 -12.520 -23.383 1.00 87.69 229 VAL A CA 1
ATOM 1778 C C . VAL A 1 229 ? 1.959 -12.918 -22.702 1.00 87.69 229 VAL A C 1
ATOM 1780 O O . VAL A 1 229 ? 1.386 -12.125 -21.952 1.00 87.69 229 VAL A O 1
ATOM 1783 N N . ASP A 1 230 ? 1.490 -14.149 -22.905 1.00 92.38 230 ASP A N 1
ATOM 1784 C CA . ASP A 1 230 ? 0.267 -14.632 -22.253 1.00 92.38 230 ASP A CA 1
ATOM 1785 C C . ASP A 1 230 ? 0.473 -14.907 -20.757 1.00 92.38 230 ASP A C 1
ATOM 1787 O O . ASP A 1 230 ? -0.445 -14.688 -19.966 1.00 92.38 230 ASP A O 1
ATOM 1791 N N . LEU A 1 231 ? 1.687 -15.291 -20.336 1.00 92.88 231 LEU A N 1
ATOM 1792 C CA . LEU A 1 231 ? 2.023 -15.431 -18.917 1.00 92.88 231 LEU A CA 1
ATOM 1793 C C . LEU A 1 231 ? 2.070 -14.065 -18.223 1.00 92.88 231 LEU A C 1
ATOM 1795 O O . LEU A 1 231 ? 1.538 -13.944 -17.122 1.00 92.88 231 LEU A O 1
ATOM 1799 N N . ARG A 1 232 ? 2.631 -13.039 -18.882 1.00 90.50 232 ARG A N 1
ATOM 1800 C CA . ARG A 1 232 ? 2.590 -11.644 -18.408 1.00 90.50 232 ARG A CA 1
ATOM 1801 C C . ARG A 1 232 ? 1.151 -11.208 -18.141 1.00 90.50 232 ARG A C 1
ATOM 1803 O O . ARG A 1 232 ? 0.814 -10.856 -17.017 1.00 90.50 232 ARG A O 1
ATOM 1810 N N . ARG A 1 233 ? 0.273 -11.332 -19.143 1.00 93.19 233 ARG A N 1
ATOM 1811 C CA . ARG A 1 233 ? -1.156 -10.984 -19.025 1.00 93.19 233 ARG A CA 1
ATOM 1812 C C . ARG A 1 233 ? -1.869 -11.779 -17.933 1.00 93.19 233 ARG A C 1
ATOM 1814 O O . ARG A 1 233 ? -2.628 -11.200 -17.160 1.00 93.19 233 ARG A O 1
ATOM 1821 N N . ALA A 1 234 ? -1.624 -13.088 -17.849 1.00 95.81 234 ALA A N 1
ATOM 1822 C CA . ALA A 1 234 ? -2.203 -13.938 -16.813 1.00 95.81 234 ALA A CA 1
ATOM 1823 C C . ALA A 1 234 ? -1.731 -13.535 -15.406 1.00 95.81 234 ALA A C 1
ATOM 1825 O O . ALA A 1 234 ? -2.536 -13.531 -14.475 1.00 95.81 234 ALA A O 1
ATOM 1826 N N . TYR A 1 235 ? -0.459 -13.156 -15.250 1.00 95.25 235 TYR A N 1
ATOM 1827 C CA . TYR A 1 235 ? 0.090 -12.670 -13.988 1.00 95.25 235 TYR A CA 1
ATOM 1828 C C . TYR A 1 235 ? -0.475 -11.295 -13.606 1.00 95.25 235 TYR A C 1
ATOM 1830 O O . TYR A 1 235 ? -0.904 -11.124 -12.468 1.00 95.25 235 TYR A O 1
ATOM 1838 N N . THR A 1 236 ? -0.585 -10.359 -14.550 1.00 93.44 236 THR A N 1
ATOM 1839 C CA . THR A 1 236 ? -1.219 -9.047 -14.334 1.00 93.44 236 THR A CA 1
ATOM 1840 C C . THR A 1 236 ? -2.682 -9.199 -13.892 1.00 93.44 236 THR A C 1
ATOM 1842 O O . THR A 1 236 ? -3.069 -8.660 -12.856 1.00 93.44 236 THR A O 1
ATOM 1845 N N . VAL A 1 237 ? -3.476 -10.039 -14.573 1.00 96.56 237 VAL A N 1
ATOM 1846 C CA . VAL A 1 237 ? -4.860 -10.354 -14.154 1.00 96.56 237 VAL A CA 1
ATOM 1847 C C . VAL A 1 237 ? -4.904 -11.054 -12.789 1.00 96.56 237 VAL A C 1
ATOM 1849 O O . VAL A 1 237 ? -5.792 -10.780 -11.982 1.00 96.56 237 VAL A O 1
ATOM 1852 N N . PHE A 1 238 ? -3.955 -11.943 -12.492 1.00 97.31 238 PHE A N 1
ATOM 1853 C CA . PHE A 1 238 ? -3.852 -12.585 -11.180 1.00 97.31 238 PHE A CA 1
ATOM 1854 C C . PHE A 1 238 ? -3.562 -11.570 -10.062 1.00 97.31 238 PHE A C 1
ATOM 1856 O O . PHE A 1 238 ? -4.204 -11.635 -9.010 1.00 97.31 238 PHE A O 1
ATOM 1863 N N . LEU A 1 239 ? -2.661 -10.608 -10.289 1.00 95.50 239 LEU A N 1
ATOM 1864 C CA . LEU A 1 239 ? -2.393 -9.524 -9.344 1.00 95.50 239 LEU A CA 1
ATOM 1865 C C . LEU A 1 239 ? -3.626 -8.631 -9.148 1.00 95.50 239 LEU A C 1
ATOM 1867 O O . LEU A 1 239 ? -3.986 -8.375 -7.999 1.00 95.50 239 LEU A O 1
ATOM 1871 N N . ASP A 1 240 ? -4.334 -8.247 -10.214 1.00 95.00 240 ASP A N 1
ATOM 1872 C CA . ASP A 1 240 ? -5.601 -7.505 -10.114 1.00 95.00 240 ASP A CA 1
ATOM 1873 C C . ASP A 1 240 ? -6.640 -8.273 -9.276 1.00 95.00 240 ASP A C 1
ATOM 1875 O O . ASP A 1 240 ? -7.263 -7.721 -8.363 1.00 95.00 240 ASP A O 1
ATOM 1879 N N . VAL A 1 241 ? -6.808 -9.577 -9.510 1.00 97.06 241 VAL A N 1
ATOM 1880 C CA . VAL A 1 241 ? -7.751 -10.395 -8.733 1.00 97.06 241 VAL A CA 1
ATOM 1881 C C . VAL A 1 241 ? -7.351 -10.468 -7.256 1.00 97.06 241 VAL A C 1
ATOM 1883 O O . VAL A 1 241 ? -8.211 -10.328 -6.383 1.00 97.06 241 VAL A O 1
ATOM 1886 N N . VAL A 1 242 ? -6.067 -10.672 -6.953 1.00 96.50 242 VAL A N 1
ATOM 1887 C CA . VAL A 1 242 ? -5.581 -10.917 -5.583 1.00 96.50 242 VAL A CA 1
ATOM 1888 C C . VAL A 1 242 ? -5.371 -9.637 -4.768 1.00 96.50 242 VAL A C 1
ATOM 1890 O O . VAL A 1 242 ? -5.520 -9.676 -3.545 1.00 96.50 242 VAL A O 1
ATOM 1893 N N . LEU A 1 243 ? -5.043 -8.512 -5.408 1.00 94.81 243 LEU A N 1
ATOM 1894 C CA . LEU A 1 243 ? -4.671 -7.255 -4.743 1.00 94.81 243 LEU A CA 1
ATOM 1895 C C . LEU A 1 243 ? -5.731 -6.157 -4.858 1.00 94.81 243 LEU A C 1
ATOM 1897 O O . LEU A 1 243 ? -5.780 -5.277 -3.997 1.00 94.81 243 LEU A O 1
ATOM 1901 N N . LEU A 1 244 ? -6.600 -6.225 -5.869 1.00 93.31 244 LEU A N 1
ATOM 1902 C CA . LEU A 1 244 ? -7.690 -5.275 -6.070 1.00 93.31 244 LEU A CA 1
ATOM 1903 C C . LEU A 1 244 ? -9.056 -5.928 -5.802 1.00 93.31 244 LEU A C 1
ATOM 1905 O O . LEU A 1 244 ? -9.723 -5.550 -4.837 1.00 93.31 244 LEU A O 1
ATOM 1909 N N . VAL A 1 245 ? -9.459 -6.933 -6.586 1.00 95.88 245 VAL A N 1
ATOM 1910 C CA . VAL A 1 245 ? -10.845 -7.453 -6.579 1.00 95.88 245 VAL A CA 1
ATOM 1911 C C . VAL A 1 245 ? -11.196 -8.210 -5.292 1.00 95.88 245 VAL A C 1
ATOM 1913 O O . VAL A 1 245 ? -12.114 -7.813 -4.574 1.00 95.88 245 VAL A O 1
ATOM 1916 N N . LEU A 1 246 ? -10.472 -9.284 -4.957 1.00 96.75 246 LEU A N 1
ATOM 1917 C CA . LEU A 1 246 ? -10.756 -10.099 -3.768 1.00 96.75 246 LEU A CA 1
ATOM 1918 C C . LEU A 1 246 ? -10.657 -9.284 -2.461 1.00 96.75 246 LEU A C 1
ATOM 1920 O O . LEU A 1 246 ? -11.557 -9.405 -1.624 1.00 96.75 246 LEU A O 1
ATOM 1924 N N . PRO A 1 247 ? -9.635 -8.428 -2.255 1.00 96.38 247 PRO A N 1
ATOM 1925 C CA . PRO A 1 247 ? -9.564 -7.550 -1.092 1.00 96.38 247 PRO A CA 1
ATOM 1926 C C . PRO A 1 247 ? -10.749 -6.591 -0.996 1.00 96.38 247 PRO A C 1
ATOM 1928 O O . PRO A 1 247 ? -11.298 -6.427 0.098 1.00 96.38 247 PRO A O 1
ATOM 1931 N N . LEU A 1 248 ? -11.164 -5.986 -2.116 1.00 95.00 248 LEU A N 1
ATOM 1932 C CA . LEU A 1 248 ? -12.312 -5.083 -2.161 1.00 95.00 248 LEU A CA 1
ATOM 1933 C C . LEU A 1 248 ? -13.595 -5.814 -1.753 1.00 95.00 248 LEU A C 1
ATOM 1935 O O . LEU A 1 248 ? -14.267 -5.361 -0.829 1.00 95.00 248 LEU A O 1
ATOM 1939 N N . GLU A 1 249 ? -13.886 -6.974 -2.345 1.00 95.88 249 GLU A N 1
ATOM 1940 C CA . GLU A 1 249 ? -15.070 -7.782 -2.015 1.00 95.88 249 GLU A CA 1
ATOM 1941 C C . GLU A 1 249 ? -15.106 -8.200 -0.537 1.00 95.88 249 GLU A C 1
ATOM 1943 O O . GLU A 1 249 ? -16.104 -7.985 0.160 1.00 95.88 249 GLU A O 1
ATOM 1948 N N . VAL A 1 250 ? -13.995 -8.725 -0.004 1.00 96.25 250 VAL A N 1
ATOM 1949 C CA . VAL A 1 250 ? -13.905 -9.114 1.415 1.00 96.25 250 VAL A CA 1
ATOM 1950 C C . VAL A 1 250 ? -14.149 -7.913 2.334 1.00 96.25 250 VAL A C 1
ATOM 1952 O O . VAL A 1 250 ? -14.845 -8.039 3.348 1.00 96.25 250 VAL A O 1
ATOM 1955 N N . MET A 1 251 ? -13.616 -6.738 1.989 1.00 94.12 251 MET A N 1
ATOM 1956 C CA . MET A 1 251 ? -13.813 -5.521 2.775 1.00 94.12 251 MET A CA 1
ATOM 1957 C C . MET A 1 251 ? -15.241 -4.972 2.651 1.00 94.12 251 MET A C 1
ATOM 1959 O O . MET A 1 251 ? -15.841 -4.652 3.679 1.00 94.12 251 MET A O 1
ATOM 1963 N N . LEU A 1 252 ? -15.829 -4.929 1.452 1.00 93.56 252 LEU A N 1
ATOM 1964 C CA . LEU A 1 252 ? -17.218 -4.507 1.229 1.00 93.56 252 LEU A CA 1
ATOM 1965 C C . LEU A 1 252 ? -18.200 -5.375 2.026 1.00 93.56 252 LEU A C 1
ATOM 1967 O O . LEU A 1 252 ? -19.035 -4.839 2.764 1.00 93.56 252 LEU A O 1
ATOM 1971 N N . VAL A 1 253 ? -18.052 -6.702 1.970 1.00 94.88 253 VAL A N 1
ATOM 1972 C CA . VAL A 1 253 ? -18.871 -7.638 2.757 1.00 94.88 253 VAL A CA 1
ATOM 1973 C C . VAL A 1 253 ? -18.660 -7.423 4.260 1.00 94.88 253 VAL A C 1
ATOM 1975 O O . VAL A 1 253 ? -19.636 -7.308 5.009 1.00 94.88 253 VAL A O 1
ATOM 1978 N N . ALA A 1 254 ? -17.411 -7.307 4.726 1.00 93.56 254 ALA A N 1
ATOM 1979 C CA . ALA A 1 254 ? -17.112 -7.084 6.142 1.00 93.56 254 ALA A CA 1
ATOM 1980 C C . ALA A 1 254 ? -17.737 -5.777 6.670 1.00 93.56 254 ALA A C 1
ATOM 1982 O O . ALA A 1 254 ? -18.432 -5.799 7.694 1.00 93.56 254 ALA A O 1
ATOM 1983 N N . TYR A 1 255 ? -17.555 -4.652 5.970 1.00 91.06 255 TYR A N 1
ATOM 1984 C CA . TYR A 1 255 ? -18.125 -3.361 6.370 1.00 91.06 255 TYR A CA 1
ATOM 1985 C C . TYR A 1 255 ? -19.651 -3.320 6.236 1.00 91.06 255 TYR A C 1
ATOM 1987 O O . TYR A 1 255 ? -20.305 -2.760 7.119 1.00 91.06 255 TYR A O 1
ATOM 1995 N N . GLY A 1 256 ? -20.235 -3.971 5.226 1.00 91.50 256 GLY A N 1
ATOM 1996 C CA . GLY A 1 256 ? -21.687 -4.123 5.094 1.00 91.50 256 GLY A CA 1
ATOM 1997 C C . GLY A 1 256 ? -22.310 -4.876 6.278 1.00 91.50 256 GLY A C 1
ATOM 1998 O O . GLY A 1 256 ? -23.295 -4.420 6.870 1.00 91.50 256 GLY A O 1
ATOM 1999 N N . LEU A 1 257 ? -21.692 -5.982 6.708 1.00 92.62 257 LEU A N 1
ATOM 2000 C CA . LEU A 1 257 ? -22.124 -6.744 7.888 1.00 92.62 257 LEU A CA 1
ATOM 2001 C C . LEU A 1 257 ? -21.938 -5.960 9.199 1.00 92.62 257 LEU A C 1
ATOM 2003 O O . LEU A 1 257 ? -22.812 -6.014 10.072 1.00 92.62 257 LEU A O 1
ATOM 2007 N N . ILE A 1 258 ? -20.848 -5.198 9.339 1.00 90.69 258 ILE A N 1
ATOM 2008 C CA . ILE A 1 258 ? -20.632 -4.290 10.479 1.00 90.69 258 ILE A CA 1
ATOM 2009 C C . ILE A 1 258 ? -21.718 -3.202 10.520 1.00 90.69 258 ILE A C 1
ATOM 2011 O O . ILE A 1 258 ? -22.317 -2.974 11.575 1.00 90.69 258 ILE A O 1
ATOM 2015 N N . ALA A 1 259 ? -22.007 -2.556 9.386 1.00 89.00 259 ALA A N 1
ATOM 2016 C CA . ALA A 1 259 ? -23.019 -1.508 9.280 1.00 89.00 259 ALA A CA 1
ATOM 2017 C C . ALA A 1 259 ? -24.418 -2.037 9.636 1.00 89.00 259 ALA A C 1
ATOM 2019 O O . ALA A 1 259 ? -25.102 -1.439 10.471 1.00 89.00 259 ALA A O 1
ATOM 2020 N N . ARG A 1 260 ? -24.803 -3.203 9.094 1.00 90.38 260 ARG A N 1
ATOM 2021 C CA . ARG A 1 260 ? -26.065 -3.889 9.425 1.00 90.38 260 ARG A CA 1
ATOM 2022 C C . ARG A 1 260 ? -26.167 -4.211 10.917 1.00 90.38 260 ARG A C 1
ATOM 2024 O O . ARG A 1 260 ? -27.194 -3.927 11.531 1.00 90.38 260 ARG A O 1
ATOM 2031 N N . THR A 1 261 ? -25.110 -4.767 11.509 1.00 88.81 261 THR A N 1
ATOM 2032 C CA . THR A 1 261 ? -25.084 -5.138 12.935 1.00 88.81 261 THR A CA 1
ATOM 2033 C C . THR A 1 261 ? -25.242 -3.911 13.833 1.00 88.81 261 THR A C 1
ATOM 2035 O O . THR A 1 261 ? -26.037 -3.928 14.774 1.00 88.81 261 THR A O 1
ATOM 2038 N N . LEU A 1 262 ? -24.545 -2.814 13.518 1.00 86.06 262 LEU A N 1
ATOM 2039 C CA . LEU A 1 262 ? -24.712 -1.555 14.242 1.00 86.06 262 LEU A CA 1
ATOM 2040 C C . LEU A 1 262 ? -26.113 -0.963 14.079 1.00 86.06 262 LEU A C 1
ATOM 2042 O O . LEU A 1 262 ? -26.673 -0.495 15.067 1.00 86.06 262 LEU A O 1
ATOM 2046 N N . TRP A 1 263 ? -26.677 -0.977 12.868 1.00 86.88 263 TRP A N 1
ATOM 2047 C CA . TRP A 1 263 ? -28.020 -0.453 12.604 1.00 86.88 263 TRP A CA 1
ATOM 2048 C C . TRP A 1 263 ? -29.091 -1.184 13.418 1.00 86.88 263 TRP A C 1
ATOM 2050 O O . TRP A 1 263 ? -29.926 -0.547 14.059 1.00 86.88 263 TRP A O 1
ATOM 2060 N N . ILE A 1 264 ? -29.019 -2.517 13.459 1.00 88.06 264 ILE A N 1
ATOM 2061 C CA . ILE A 1 264 ? -29.917 -3.350 14.268 1.00 88.06 264 ILE A CA 1
ATOM 2062 C C . ILE A 1 264 ? -29.743 -3.039 15.762 1.00 88.06 264 ILE A C 1
ATOM 2064 O O . ILE A 1 264 ? -30.738 -2.812 16.445 1.00 88.06 264 ILE A O 1
ATOM 2068 N N . GLY A 1 265 ? -28.501 -2.945 16.254 1.00 84.75 265 GLY A N 1
ATOM 2069 C CA . GLY A 1 265 ? -28.227 -2.603 17.655 1.00 84.75 265 GLY A CA 1
ATOM 2070 C C . GLY A 1 265 ? -28.786 -1.236 18.070 1.00 84.75 265 GLY A C 1
ATOM 2071 O O . GLY A 1 265 ? -29.409 -1.129 19.122 1.00 84.75 265 GLY A O 1
ATOM 2072 N N . ILE A 1 266 ? -28.641 -0.212 17.217 1.00 82.06 266 ILE A N 1
ATOM 2073 C CA . ILE A 1 266 ? -29.235 1.121 17.432 1.00 82.06 266 ILE A CA 1
ATOM 2074 C C . ILE A 1 266 ? -30.761 1.031 17.495 1.00 82.06 266 ILE A C 1
ATOM 2076 O O . ILE A 1 266 ? -31.371 1.619 18.383 1.00 82.06 266 ILE A O 1
ATOM 2080 N N . LYS A 1 267 ? -31.381 0.303 16.556 1.00 83.94 267 LYS A N 1
ATOM 2081 C CA . LYS A 1 267 ? -32.840 0.166 16.493 1.00 83.94 267 LYS A CA 1
ATOM 2082 C C . LYS A 1 267 ? -33.388 -0.509 17.755 1.00 83.94 267 LYS A C 1
ATOM 2084 O O . LYS A 1 267 ? -34.342 -0.003 18.334 1.00 83.94 267 LYS A O 1
ATOM 2089 N N . MET A 1 268 ? -32.748 -1.586 18.214 1.00 83.06 268 MET A N 1
ATOM 2090 C CA . MET A 1 268 ? -33.109 -2.275 19.459 1.00 83.06 268 MET A CA 1
ATOM 2091 C C . MET A 1 268 ? -32.948 -1.370 20.690 1.00 83.06 268 MET A C 1
ATOM 2093 O O . MET A 1 268 ? -33.832 -1.336 21.542 1.00 83.06 268 MET A O 1
ATOM 2097 N N . GLU A 1 269 ? -31.861 -0.593 20.771 1.00 79.94 269 GLU A N 1
ATOM 2098 C CA . GLU A 1 269 ? -31.638 0.358 21.869 1.00 79.94 269 GLU A CA 1
ATOM 2099 C C . GLU A 1 269 ? -32.688 1.485 21.875 1.00 79.94 269 GLU A C 1
ATOM 2101 O O . GLU A 1 269 ? -33.203 1.838 22.934 1.00 79.94 269 GLU A O 1
ATOM 2106 N N . MET A 1 270 ? -33.082 1.998 20.703 1.00 75.62 270 MET A N 1
ATOM 2107 C CA . MET A 1 270 ? -34.170 2.976 20.573 1.00 75.62 270 MET A CA 1
ATOM 2108 C C . MET A 1 270 ? -35.533 2.404 20.995 1.00 75.62 270 MET A C 1
ATOM 2110 O O . MET A 1 270 ? -36.279 3.090 21.692 1.00 75.62 270 MET A O 1
ATOM 2114 N N . GLN A 1 271 ? -35.845 1.158 20.621 1.00 79.56 271 GLN A N 1
ATOM 2115 C CA . GLN A 1 271 ? -37.108 0.498 20.981 1.00 79.56 271 GLN A CA 1
ATOM 2116 C C . GLN A 1 271 ? -37.198 0.224 22.491 1.00 79.56 271 GLN A C 1
ATOM 2118 O O . GLN A 1 271 ? -38.156 0.658 23.130 1.00 79.56 271 GLN A O 1
ATOM 2123 N N . GLY A 1 272 ? -36.164 -0.368 23.101 1.00 75.44 272 GLY A N 1
ATOM 2124 C CA . GLY A 1 272 ? -36.143 -0.601 24.553 1.00 75.44 272 GLY A CA 1
ATOM 2125 C C . GLY A 1 272 ? -36.190 0.696 25.377 1.00 75.44 272 GLY A C 1
ATOM 2126 O O . GLY A 1 272 ? -36.762 0.731 26.466 1.00 75.44 272 GLY A O 1
ATOM 2127 N N . GLN A 1 273 ? -35.653 1.805 24.850 1.00 70.88 273 GLN A N 1
ATOM 2128 C CA . GLN A 1 273 ? -35.810 3.127 25.468 1.00 70.88 273 GLN A CA 1
ATOM 2129 C C . GLN A 1 273 ? -37.237 3.694 25.366 1.00 70.88 273 GLN A C 1
ATOM 2131 O O . GLN A 1 273 ? -37.618 4.484 26.232 1.00 70.88 273 GLN A O 1
ATOM 2136 N N . GLN A 1 274 ? -38.017 3.341 24.337 1.00 75.69 274 GLN A N 1
ATOM 2137 C CA . GLN A 1 274 ? -39.427 3.737 24.235 1.00 75.69 274 GLN A CA 1
ATOM 2138 C C . GLN A 1 274 ? -40.286 2.963 25.242 1.00 75.69 274 GLN A C 1
ATOM 2140 O O . GLN A 1 274 ? -41.048 3.589 25.978 1.00 75.69 274 GLN A O 1
ATOM 2145 N N . GLU A 1 275 ? -40.094 1.647 25.351 1.00 77.38 275 GLU A N 1
ATOM 2146 C CA . GLU A 1 275 ? -40.790 0.798 26.333 1.00 77.38 275 GLU A CA 1
ATOM 2147 C C . GLU A 1 275 ? -40.516 1.255 27.775 1.00 77.38 275 GLU A C 1
ATOM 2149 O O . GLU A 1 275 ? -41.448 1.475 28.547 1.00 77.38 275 GLU A O 1
ATOM 2154 N N . LEU A 1 276 ? -39.248 1.508 28.128 1.00 70.56 276 LEU A N 1
ATOM 2155 C CA . LEU A 1 276 ? -38.879 2.029 29.453 1.00 70.56 276 LEU A CA 1
ATOM 2156 C C . LEU A 1 276 ? -39.487 3.410 29.752 1.00 70.56 276 LEU A C 1
ATOM 2158 O O . LEU A 1 276 ? -39.824 3.686 30.902 1.00 70.56 276 LEU A O 1
ATOM 2162 N N . ARG A 1 277 ? -39.653 4.277 28.742 1.00 68.88 277 ARG A N 1
ATOM 2163 C CA . ARG A 1 277 ? -40.327 5.578 28.913 1.00 68.88 277 ARG A CA 1
ATOM 2164 C C . ARG A 1 277 ? -41.829 5.427 29.145 1.00 68.88 277 ARG A C 1
ATOM 2166 O O . ARG A 1 277 ? -42.367 6.148 29.976 1.00 68.88 277 ARG A O 1
ATOM 2173 N N . GLN A 1 278 ? -42.489 4.496 28.456 1.00 72.31 278 GLN A N 1
ATOM 2174 C CA . GLN A 1 278 ? -43.910 4.202 28.677 1.00 72.31 278 GLN A CA 1
ATOM 2175 C C . GLN A 1 278 ? -44.146 3.570 30.057 1.00 72.31 278 GLN A C 1
ATOM 2177 O O . GLN A 1 278 ? -45.052 3.985 30.772 1.00 72.31 278 GLN A O 1
ATOM 2182 N N . LEU A 1 279 ? -43.286 2.635 30.476 1.00 68.31 279 LEU A N 1
ATOM 2183 C CA . LEU A 1 279 ? -43.331 2.026 31.811 1.00 68.31 279 LEU A CA 1
ATOM 2184 C C . LEU A 1 279 ? -43.071 3.035 32.941 1.00 68.31 279 LEU A C 1
ATOM 2186 O O . LEU A 1 279 ? -43.702 2.933 33.989 1.00 68.31 279 LEU A O 1
ATOM 2190 N N . GLY A 1 280 ? -42.170 4.002 32.729 1.00 66.38 280 GLY A N 1
ATOM 2191 C CA . GLY A 1 280 ? -41.971 5.130 33.643 1.00 66.38 280 GLY A CA 1
ATOM 2192 C C . GLY A 1 280 ? -43.221 6.003 33.737 1.00 66.38 280 GLY A C 1
ATOM 2193 O O . GLY A 1 280 ? -43.796 6.120 34.810 1.00 66.38 280 GLY A O 1
ATOM 2194 N N . SER A 1 281 ? -43.713 6.494 32.594 1.00 62.75 281 SER A N 1
ATOM 2195 C CA . SER A 1 281 ? -44.898 7.360 32.534 1.00 62.75 281 SER A CA 1
ATOM 2196 C C . SER A 1 281 ? -46.148 6.719 33.146 1.00 62.75 281 SER A C 1
ATOM 2198 O O . SER A 1 281 ? -46.910 7.410 33.812 1.00 62.75 281 SER A O 1
ATOM 2200 N N . ASN A 1 282 ? -46.363 5.412 32.958 1.00 60.41 282 ASN A N 1
ATOM 2201 C CA . ASN A 1 282 ? -47.482 4.705 33.586 1.00 60.41 282 ASN A CA 1
ATOM 2202 C C . ASN A 1 282 ? -47.295 4.531 35.102 1.00 60.41 282 ASN A C 1
ATOM 2204 O O . ASN A 1 282 ? -48.287 4.455 35.816 1.00 60.41 282 ASN A O 1
ATOM 2208 N N . ARG A 1 283 ? -46.056 4.457 35.607 1.00 57.66 283 ARG A N 1
ATOM 2209 C CA . ARG A 1 283 ? -45.794 4.426 37.055 1.00 57.66 283 ARG A CA 1
ATOM 2210 C C . ARG A 1 283 ? -45.972 5.788 37.698 1.00 57.66 283 ARG A C 1
ATOM 2212 O O . ARG A 1 283 ? -46.631 5.848 38.722 1.00 57.66 283 ARG A O 1
ATOM 2219 N N . ASP A 1 284 ? -45.456 6.847 37.082 1.00 56.69 284 ASP A N 1
ATOM 2220 C CA . ASP A 1 284 ? -45.593 8.207 37.610 1.00 56.69 284 ASP A CA 1
ATOM 2221 C C . ASP A 1 284 ? -47.085 8.585 37.761 1.00 56.69 284 ASP A C 1
ATOM 2223 O O . ASP A 1 284 ? -47.482 9.107 38.797 1.00 56.69 284 ASP A O 1
ATOM 2227 N N . VAL A 1 285 ? -47.937 8.181 36.804 1.00 58.16 285 VAL A N 1
ATOM 2228 C CA . VAL A 1 285 ? -49.409 8.322 36.886 1.00 58.16 285 VAL A CA 1
ATOM 2229 C C . VAL A 1 285 ? -50.035 7.524 38.045 1.00 58.16 285 VAL A C 1
ATOM 2231 O O . VAL A 1 285 ? -50.972 8.007 38.670 1.00 58.16 285 VAL A O 1
ATOM 2234 N N . ILE A 1 286 ? -49.533 6.323 38.356 1.00 54.88 286 ILE A N 1
ATOM 2235 C CA . ILE A 1 286 ? -50.040 5.491 39.469 1.00 54.88 286 ILE A CA 1
ATOM 2236 C C . ILE A 1 286 ? -49.530 6.004 40.827 1.00 54.88 286 ILE A C 1
ATOM 2238 O O . ILE A 1 286 ? -50.240 5.935 41.827 1.00 54.88 286 ILE A O 1
ATOM 2242 N N . ASP A 1 287 ? -48.303 6.520 40.892 1.00 51.56 287 ASP A N 1
ATOM 2243 C CA . ASP A 1 287 ? -47.725 7.073 42.118 1.00 51.56 287 ASP A CA 1
ATOM 2244 C C . ASP A 1 287 ? -48.389 8.404 42.526 1.00 51.56 287 ASP A C 1
ATOM 2246 O O . ASP A 1 287 ? -48.624 8.615 43.721 1.00 51.56 287 ASP A O 1
ATOM 2250 N N . ASP A 1 288 ? -48.772 9.258 41.566 1.00 51.91 288 ASP A N 1
ATOM 2251 C CA . ASP A 1 288 ? -49.598 10.451 41.829 1.00 51.91 288 ASP A CA 1
ATOM 2252 C C . ASP A 1 288 ? -50.984 10.083 42.408 1.00 51.91 288 ASP A C 1
ATOM 2254 O O . ASP A 1 288 ? -51.537 10.834 43.212 1.00 51.91 288 ASP A O 1
ATOM 2258 N N . GLU A 1 289 ? -51.525 8.904 42.079 1.00 51.78 289 GLU A N 1
ATOM 2259 C CA . GLU A 1 289 ? -52.808 8.409 42.607 1.00 51.78 289 GLU A CA 1
ATOM 2260 C C . GLU A 1 289 ? -52.687 7.776 44.016 1.00 51.78 289 GLU A C 1
ATOM 2262 O O . GLU A 1 289 ? -53.671 7.679 44.750 1.00 51.78 289 GLU A O 1
ATOM 2267 N N . VAL A 1 290 ? -51.476 7.380 44.438 1.00 53.12 290 VAL A N 1
ATOM 2268 C CA . VAL A 1 290 ? -51.224 6.648 45.702 1.00 53.12 290 VAL A CA 1
ATOM 2269 C C . VAL A 1 290 ? -50.575 7.512 46.800 1.00 53.12 290 VAL A C 1
ATOM 2271 O O . VAL A 1 290 ? -50.624 7.158 47.982 1.00 53.12 290 VAL A O 1
ATOM 2274 N N . THR A 1 291 ? -50.004 8.677 46.476 1.00 47.62 291 THR A N 1
ATOM 2275 C CA . THR A 1 291 ? -49.221 9.482 47.440 1.00 47.62 291 THR A CA 1
ATOM 2276 C C . THR A 1 291 ? -50.083 10.376 48.353 1.00 47.62 291 THR A C 1
ATOM 2278 O O . THR A 1 291 ? -49.960 11.599 48.354 1.00 47.62 291 THR A O 1
ATOM 2281 N N . THR A 1 292 ? -50.927 9.772 49.201 1.00 49.09 292 THR A N 1
ATOM 2282 C CA . THR A 1 292 ? -51.643 10.478 50.294 1.00 49.09 292 THR A CA 1
ATOM 2283 C C . THR A 1 292 ? -51.088 10.236 51.702 1.00 49.09 292 THR A C 1
ATOM 2285 O O . THR A 1 292 ? -51.587 10.846 52.644 1.00 49.09 292 THR A O 1
ATOM 2288 N N . ASN A 1 293 ? -50.039 9.419 51.891 1.00 45.16 293 ASN A N 1
ATOM 2289 C CA . ASN A 1 293 ? -49.392 9.266 53.205 1.00 45.16 293 ASN A CA 1
ATOM 2290 C C . ASN A 1 293 ? -47.882 8.944 53.153 1.00 45.16 293 ASN A C 1
ATOM 2292 O O . ASN A 1 293 ? -47.478 7.872 52.722 1.00 45.16 293 ASN A O 1
ATOM 2296 N N . GLY A 1 294 ? -47.075 9.855 53.711 1.00 51.56 294 GLY A N 1
ATOM 2297 C CA . GLY A 1 294 ? -45.888 9.568 54.536 1.00 51.56 294 GLY A CA 1
ATOM 2298 C C . GLY A 1 294 ? -44.723 8.710 53.999 1.00 51.56 294 GLY A C 1
ATOM 2299 O O . GLY A 1 294 ? -44.745 7.488 54.060 1.00 51.56 294 GLY A O 1
ATOM 2300 N N . ASN A 1 295 ? -43.588 9.376 53.751 1.00 51.59 295 ASN A N 1
ATOM 2301 C CA . ASN A 1 295 ? -42.225 8.866 53.999 1.00 51.59 295 ASN A CA 1
ATOM 2302 C C . ASN A 1 295 ? -41.711 7.627 53.222 1.00 51.59 295 ASN A C 1
ATOM 2304 O O . ASN A 1 295 ? -41.353 6.628 53.837 1.00 51.59 295 ASN A O 1
ATOM 2308 N N . THR A 1 296 ? -41.472 7.730 51.906 1.00 52.38 296 THR A N 1
ATOM 2309 C CA . THR A 1 296 ? -40.478 6.870 51.198 1.00 52.38 296 THR A CA 1
ATOM 2310 C C . THR A 1 296 ? -39.849 7.545 49.958 1.00 52.38 296 THR A C 1
ATOM 2312 O O . THR A 1 296 ? -39.910 7.035 48.844 1.00 52.38 296 THR A O 1
ATOM 2315 N N . CYS A 1 297 ? -39.174 8.693 50.120 1.00 52.75 297 CYS A N 1
ATOM 2316 C CA . CYS A 1 297 ? -38.507 9.376 48.995 1.00 52.75 297 CYS A CA 1
ATOM 2317 C C . CYS A 1 297 ? -36.984 9.495 49.179 1.00 52.75 297 CYS A C 1
ATOM 2319 O O . CYS A 1 297 ? -36.475 10.490 49.684 1.00 52.75 297 CYS A O 1
ATOM 2321 N N . SER A 1 298 ? -36.251 8.452 48.767 1.00 51.12 298 SER A N 1
ATOM 2322 C CA . SER A 1 298 ? -34.788 8.517 48.585 1.00 51.12 298 SER A CA 1
ATOM 2323 C C . SER A 1 298 ? -34.266 7.437 47.623 1.00 51.12 298 SER A C 1
ATOM 2325 O O . SER A 1 298 ? -33.483 7.727 46.722 1.00 51.12 298 SER A O 1
ATOM 2327 N N . HIS A 1 299 ? -34.785 6.204 47.718 1.00 49.75 299 HIS A N 1
ATOM 2328 C CA . HIS A 1 299 ? -34.356 5.084 46.863 1.00 49.75 299 HIS A CA 1
ATOM 2329 C C . HIS A 1 299 ? -34.650 5.300 45.363 1.00 49.75 299 HIS A C 1
ATOM 2331 O O . HIS A 1 299 ? -33.771 5.106 44.527 1.00 49.75 299 HIS A O 1
ATOM 2337 N N . LYS A 1 300 ? -35.855 5.789 45.025 1.00 49.62 300 LYS A N 1
ATOM 2338 C CA . LYS A 1 300 ? -36.317 6.002 43.636 1.00 49.62 300 LYS A CA 1
ATOM 2339 C C . LYS A 1 300 ? -35.409 6.921 42.804 1.00 49.62 300 LYS A C 1
ATOM 2341 O O . LYS A 1 300 ? -35.255 6.708 41.603 1.00 49.62 300 LYS A O 1
ATOM 2346 N N . ARG A 1 301 ? -34.796 7.935 43.430 1.00 49.53 301 ARG A N 1
ATOM 2347 C CA . ARG A 1 301 ? -33.927 8.903 42.739 1.00 49.53 301 ARG A CA 1
ATOM 2348 C C . ARG A 1 301 ? -32.629 8.252 42.256 1.00 49.53 301 ARG A C 1
ATOM 2350 O O . ARG A 1 301 ? -32.221 8.502 41.123 1.00 49.53 301 ARG A O 1
ATOM 2357 N N . MET A 1 302 ? -32.041 7.368 43.069 1.00 49.91 302 MET A N 1
ATOM 2358 C CA . MET A 1 302 ? -30.834 6.625 42.692 1.00 49.91 302 MET A CA 1
ATOM 2359 C C . MET A 1 302 ? -31.072 5.724 41.478 1.00 49.91 302 MET A C 1
ATOM 2361 O O . MET A 1 302 ? -30.253 5.734 40.566 1.00 49.91 302 MET A O 1
ATOM 2365 N N . ASP A 1 303 ? -32.185 4.986 41.415 1.00 55.03 303 ASP A N 1
ATOM 2366 C CA . ASP A 1 303 ? -32.445 4.048 40.309 1.00 55.03 303 ASP A CA 1
ATOM 2367 C C . ASP A 1 303 ? -32.625 4.760 38.954 1.00 55.03 303 ASP A C 1
ATOM 2369 O O . ASP A 1 303 ? -32.151 4.279 37.913 1.00 55.03 303 ASP A O 1
ATOM 2373 N N . PHE A 1 304 ? -33.247 5.945 38.961 1.00 57.25 304 PHE A N 1
ATOM 2374 C CA . PHE A 1 304 ? -33.372 6.793 37.774 1.00 57.25 304 PHE A CA 1
ATOM 2375 C C . PHE A 1 304 ? -32.014 7.363 37.333 1.00 57.25 304 PHE A C 1
ATOM 2377 O O . PHE A 1 304 ? -31.656 7.260 36.154 1.00 57.25 304 PHE A O 1
ATOM 2384 N N . GLU A 1 305 ? -31.210 7.885 38.267 1.00 54.84 305 GLU A N 1
ATOM 2385 C CA . GLU A 1 305 ? -29.848 8.360 37.980 1.00 54.84 305 GLU A CA 1
ATOM 2386 C C . GLU A 1 305 ? -28.949 7.229 37.461 1.00 54.84 305 GLU A C 1
ATOM 2388 O O . GLU A 1 305 ? -28.267 7.397 36.447 1.00 54.84 305 GLU A O 1
ATOM 2393 N N . HIS A 1 306 ? -28.997 6.042 38.072 1.00 60.16 306 HIS A N 1
ATOM 2394 C CA . HIS A 1 306 ? -28.210 4.885 37.643 1.00 60.16 306 HIS A CA 1
ATOM 2395 C C . HIS A 1 306 ? -28.573 4.455 36.213 1.00 60.16 306 HIS A C 1
ATOM 2397 O O . HIS A 1 306 ? -27.688 4.152 35.407 1.00 60.16 306 HIS A O 1
ATOM 2403 N N . SER A 1 307 ? -29.862 4.503 35.864 1.00 61.72 307 SER A N 1
ATOM 2404 C CA . SER A 1 307 ? -30.370 4.207 34.518 1.00 61.72 307 SER A CA 1
ATOM 2405 C C . SER A 1 307 ? -29.943 5.263 33.487 1.00 61.72 307 SER A C 1
ATOM 2407 O O . SER A 1 307 ? -29.461 4.913 32.402 1.00 61.72 307 SER A O 1
ATOM 2409 N N . ALA A 1 308 ? -30.027 6.551 33.834 1.00 62.12 308 ALA A N 1
ATOM 2410 C CA . ALA A 1 308 ? -29.582 7.661 32.987 1.00 62.12 308 ALA A CA 1
ATOM 2411 C C . ALA A 1 308 ? -28.056 7.653 32.750 1.00 62.12 308 ALA A C 1
ATOM 2413 O O . ALA A 1 308 ? -27.592 7.867 31.624 1.00 62.12 308 ALA A O 1
ATOM 2414 N N . VAL A 1 309 ? -27.262 7.327 33.775 1.00 65.12 309 VAL A N 1
ATOM 2415 C CA . VAL A 1 309 ? -25.801 7.168 33.666 1.00 65.12 309 VAL A CA 1
ATOM 2416 C C . VAL A 1 309 ? -25.446 5.978 32.769 1.00 65.12 309 VAL A C 1
ATOM 2418 O O . VAL A 1 309 ? -24.589 6.107 31.887 1.00 65.12 309 VAL A O 1
ATOM 2421 N N . ARG A 1 310 ? -26.134 4.835 32.921 1.00 65.50 310 ARG A N 1
ATOM 2422 C CA . ARG A 1 310 ? -25.947 3.651 32.059 1.00 65.50 310 ARG A CA 1
ATOM 2423 C C . ARG A 1 310 ? -26.209 3.984 30.588 1.00 65.50 310 ARG A C 1
ATOM 2425 O O . ARG A 1 310 ? -25.379 3.659 29.737 1.00 65.50 310 ARG A O 1
ATOM 2432 N N . ARG A 1 311 ? -27.303 4.702 30.314 1.00 63.84 311 ARG A N 1
ATOM 2433 C CA . ARG A 1 311 ? -27.677 5.210 28.985 1.00 63.84 311 ARG A CA 1
ATOM 2434 C C . ARG A 1 311 ? -26.607 6.131 28.395 1.00 63.84 311 ARG A C 1
ATOM 2436 O O . ARG A 1 311 ? -26.119 5.871 27.297 1.00 63.84 311 ARG A O 1
ATOM 2443 N N . SER A 1 312 ? -26.173 7.151 29.141 1.00 66.00 312 SER A N 1
ATOM 2444 C CA . SER A 1 312 ? -25.135 8.085 28.682 1.00 66.00 312 SER A CA 1
ATOM 2445 C C . SER A 1 312 ? -23.836 7.360 28.303 1.00 66.00 312 SER A C 1
ATOM 2447 O O . SER A 1 312 ? -23.185 7.702 27.314 1.00 66.00 312 SER A O 1
ATOM 2449 N N . ASN A 1 313 ? -23.463 6.325 29.059 1.00 71.56 313 ASN A N 1
ATOM 2450 C CA . ASN A 1 313 ? -22.268 5.525 28.796 1.00 71.56 313 ASN A CA 1
ATOM 2451 C C . ASN A 1 313 ? -22.416 4.600 27.572 1.00 71.56 313 ASN A C 1
ATOM 2453 O O . ASN A 1 313 ? -21.451 4.446 26.815 1.00 71.56 313 ASN A O 1
ATOM 2457 N N . ALA A 1 314 ? -23.602 4.028 27.337 1.00 68.44 314 ALA A N 1
ATOM 2458 C CA . ALA A 1 314 ? -23.895 3.224 26.148 1.00 68.44 314 ALA A CA 1
ATOM 2459 C C . ALA A 1 314 ? -23.851 4.072 24.863 1.00 68.44 314 ALA A C 1
ATOM 2461 O O . ALA A 1 314 ? -23.073 3.765 23.953 1.00 68.44 314 ALA A O 1
ATOM 2462 N N . GLU A 1 315 ? -24.556 5.208 24.846 1.00 70.75 315 GLU A N 1
ATOM 2463 C CA . GLU A 1 315 ? -24.589 6.155 23.722 1.00 70.75 315 GLU A CA 1
ATOM 2464 C C . GLU A 1 315 ? -23.172 6.671 23.377 1.00 70.75 315 GLU A C 1
ATOM 2466 O O . GLU A 1 315 ? -22.753 6.647 22.212 1.00 70.75 315 GLU A O 1
ATOM 2471 N N . LYS A 1 316 ? -22.367 7.040 24.389 1.00 71.81 316 LYS A N 1
ATOM 2472 C CA . LYS A 1 316 ? -20.950 7.437 24.219 1.00 71.81 316 LYS A CA 1
ATOM 2473 C C . LYS A 1 316 ? -20.081 6.302 23.655 1.00 71.81 316 LYS A C 1
ATOM 2475 O O . LYS A 1 316 ? -19.242 6.548 22.783 1.00 71.81 316 LYS A O 1
ATOM 2480 N N . SER A 1 317 ? -20.272 5.068 24.126 1.00 70.88 317 SER A N 1
ATOM 2481 C CA . SER A 1 317 ? -19.538 3.880 23.657 1.00 70.88 317 SER A CA 1
ATOM 2482 C C . SER A 1 317 ? -19.859 3.556 22.193 1.00 70.88 317 SER A C 1
ATOM 2484 O O . SER A 1 317 ? -18.955 3.335 21.381 1.00 70.88 317 SER A O 1
ATOM 2486 N N . LEU A 1 318 ? -21.137 3.614 21.818 1.00 72.69 318 LEU A N 1
ATOM 2487 C CA . LEU A 1 318 ? -21.610 3.409 20.452 1.00 72.69 318 LEU A CA 1
ATOM 2488 C C . LEU A 1 318 ? -21.101 4.494 19.490 1.00 72.69 318 LEU A C 1
ATOM 2490 O O . LEU A 1 318 ? -20.608 4.173 18.405 1.00 72.69 318 LEU A O 1
ATOM 2494 N N . ALA A 1 319 ? -21.147 5.766 19.895 1.00 72.44 319 ALA A N 1
ATOM 2495 C CA . ALA A 1 319 ? -20.593 6.874 19.116 1.00 72.44 319 ALA A CA 1
ATOM 2496 C C . ALA A 1 319 ? -19.076 6.719 18.888 1.00 72.44 319 ALA A C 1
ATOM 2498 O O . ALA A 1 319 ? -18.581 6.959 17.781 1.00 72.44 319 ALA A O 1
ATOM 2499 N N . ALA A 1 320 ? -18.335 6.251 19.901 1.00 68.94 320 ALA A N 1
ATOM 2500 C CA . ALA A 1 320 ? -16.914 5.939 19.767 1.00 68.94 320 ALA A CA 1
ATOM 2501 C C . ALA A 1 320 ? -16.661 4.784 18.776 1.00 68.94 320 ALA A C 1
ATOM 2503 O O . ALA A 1 320 ? -15.792 4.915 17.911 1.00 68.94 320 ALA A O 1
ATOM 2504 N N . LYS A 1 321 ? -17.448 3.697 18.838 1.00 72.25 321 LYS A N 1
ATOM 2505 C CA . LYS A 1 321 ? -17.368 2.573 17.882 1.00 72.25 321 LYS A CA 1
ATOM 2506 C C . LYS A 1 321 ? -17.632 3.033 16.444 1.00 72.25 321 LYS A C 1
ATOM 2508 O O . LYS A 1 321 ? -16.793 2.797 15.576 1.00 72.25 321 LYS A O 1
ATOM 2513 N N . LYS A 1 322 ? -18.731 3.766 16.201 1.00 77.00 322 LYS A N 1
ATOM 2514 C CA . LYS A 1 322 ? -19.059 4.351 14.883 1.00 77.00 322 LYS A CA 1
ATOM 2515 C C . LYS A 1 322 ? -17.907 5.187 14.319 1.00 77.00 322 LYS A C 1
ATOM 2517 O O . LYS A 1 322 ? -17.570 5.050 13.146 1.00 77.00 322 LYS A O 1
ATOM 2522 N N . ARG A 1 323 ? -17.275 6.028 15.148 1.00 78.06 323 ARG A N 1
ATOM 2523 C CA . ARG A 1 323 ? -16.144 6.873 14.729 1.00 78.06 323 ARG A CA 1
ATOM 2524 C C . ARG A 1 323 ? -14.932 6.053 14.275 1.00 78.06 323 ARG A C 1
ATOM 2526 O O . ARG A 1 323 ? -14.321 6.418 13.275 1.00 78.06 323 ARG A O 1
ATOM 2533 N N . VAL A 1 324 ? -14.600 4.967 14.978 1.00 74.31 324 VAL A N 1
ATOM 2534 C CA . VAL A 1 324 ? -13.491 4.069 14.597 1.00 74.31 324 VAL A CA 1
ATOM 2535 C C . VAL A 1 324 ? -13.798 3.332 13.293 1.00 74.31 324 VAL A C 1
ATOM 2537 O O . VAL A 1 324 ? -12.922 3.219 12.448 1.00 74.31 324 VAL A O 1
ATOM 2540 N N . ILE A 1 325 ? -15.033 2.876 13.088 1.00 77.44 325 ILE A N 1
ATOM 2541 C CA . ILE A 1 325 ? -15.416 2.168 11.854 1.00 77.44 325 ILE A CA 1
ATOM 2542 C C . ILE A 1 325 ? -15.406 3.123 10.659 1.00 77.44 325 ILE A C 1
ATOM 2544 O O . ILE A 1 325 ? -14.842 2.789 9.624 1.00 77.44 325 ILE A O 1
ATOM 2548 N N . ARG A 1 326 ? -15.930 4.346 10.826 1.00 81.44 326 ARG A N 1
ATOM 2549 C CA . ARG A 1 326 ? -15.854 5.392 9.797 1.00 81.44 326 ARG A CA 1
ATOM 2550 C C . ARG A 1 326 ? -14.407 5.737 9.433 1.00 81.44 326 ARG A C 1
ATOM 2552 O O . ARG A 1 326 ? -14.139 5.989 8.271 1.00 81.44 326 ARG A O 1
ATOM 2559 N N . MET A 1 327 ? -13.486 5.738 10.402 1.00 81.12 327 MET A N 1
ATOM 2560 C CA . MET A 1 327 ? -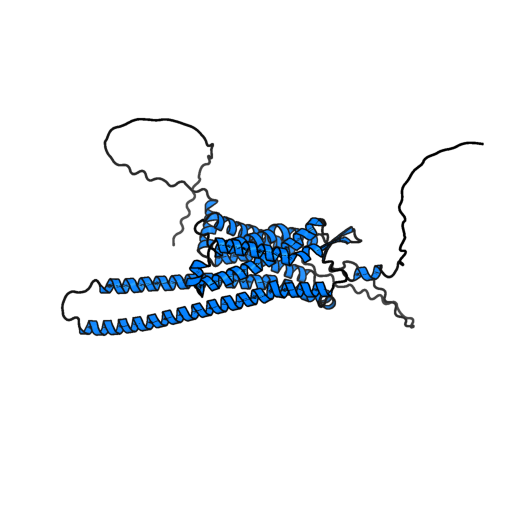12.054 5.916 10.126 1.00 81.12 327 MET A CA 1
ATOM 2561 C C . MET A 1 327 ? -11.504 4.803 9.238 1.00 81.12 327 MET A C 1
ATOM 2563 O O . MET A 1 327 ? -10.843 5.090 8.253 1.00 81.12 327 MET A O 1
ATOM 2567 N N . LEU A 1 328 ? -11.785 3.545 9.572 1.00 80.50 328 LEU A N 1
ATOM 2568 C CA . LEU A 1 328 ? -11.234 2.410 8.832 1.00 80.50 328 LEU A CA 1
ATOM 2569 C C . LEU A 1 328 ? -11.846 2.277 7.431 1.00 80.50 328 LEU A C 1
ATOM 2571 O O . LEU A 1 328 ? -11.127 1.956 6.494 1.00 80.50 328 LEU A O 1
ATOM 2575 N N . PHE A 1 329 ? -13.123 2.631 7.263 1.00 86.19 329 PHE A N 1
ATOM 2576 C CA . PHE A 1 329 ? -13.738 2.755 5.940 1.00 86.19 329 PHE A CA 1
ATOM 2577 C C . PHE A 1 329 ? -13.062 3.832 5.073 1.00 86.19 329 PHE A C 1
ATOM 2579 O O . PHE A 1 329 ? -12.821 3.587 3.896 1.00 86.19 329 PHE A O 1
ATOM 2586 N N . VAL A 1 330 ? -12.716 4.997 5.645 1.00 89.19 330 VAL A N 1
ATOM 2587 C CA . VAL A 1 330 ? -11.992 6.054 4.911 1.00 89.19 330 VAL A CA 1
ATOM 2588 C C . VAL A 1 330 ? -10.629 5.555 4.433 1.00 89.19 330 VAL A C 1
ATOM 2590 O O . VAL A 1 330 ? -10.333 5.731 3.262 1.00 89.19 330 VAL A O 1
ATOM 2593 N N . ILE A 1 331 ? -9.857 4.867 5.280 1.00 86.50 331 ILE A N 1
ATOM 2594 C CA . ILE A 1 331 ? -8.544 4.305 4.902 1.00 86.50 331 ILE A CA 1
ATOM 2595 C C . ILE A 1 331 ? -8.667 3.305 3.742 1.00 86.50 331 ILE A C 1
ATOM 2597 O O . ILE A 1 331 ? -7.865 3.314 2.815 1.00 86.50 331 ILE A O 1
ATOM 2601 N N . VAL A 1 332 ? -9.681 2.438 3.777 1.00 88.38 332 VAL A N 1
ATOM 2602 C CA . VAL A 1 332 ? -9.899 1.447 2.712 1.00 88.38 332 VAL A CA 1
ATOM 2603 C C . VAL A 1 332 ? -10.298 2.120 1.397 1.00 88.38 332 VAL A C 1
ATOM 2605 O O . VAL A 1 332 ? -9.771 1.765 0.346 1.00 88.38 332 VAL A O 1
ATOM 2608 N N . LEU A 1 333 ? -11.180 3.122 1.451 1.00 91.25 333 LEU A N 1
ATOM 2609 C CA . LEU A 1 333 ? -11.571 3.904 0.278 1.00 91.25 333 LEU A CA 1
ATOM 2610 C C . LEU A 1 333 ? -10.382 4.688 -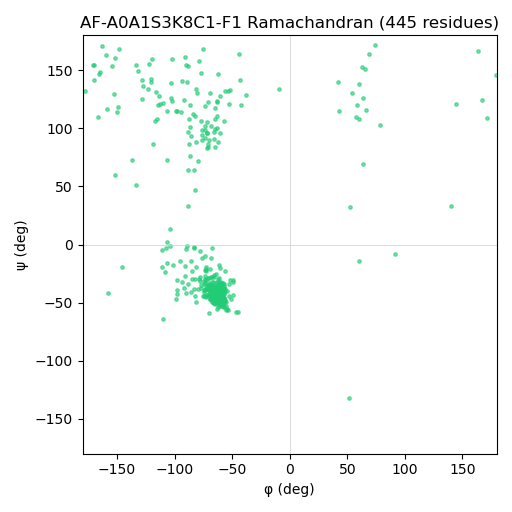0.308 1.00 91.25 333 LEU A C 1
ATOM 2612 O O . LEU A 1 333 ? -10.172 4.673 -1.516 1.00 91.25 333 LEU A O 1
ATOM 2616 N N . GLU A 1 334 ? -9.596 5.332 0.553 1.00 92.12 334 GLU A N 1
ATOM 2617 C CA . GLU A 1 334 ? -8.369 6.067 0.227 1.00 92.12 334 GLU A CA 1
ATOM 2618 C C . GLU A 1 334 ? -7.358 5.173 -0.504 1.00 92.12 334 GLU A C 1
ATOM 2620 O O . GLU A 1 334 ? -6.881 5.542 -1.578 1.00 92.12 334 GLU A O 1
ATOM 2625 N N . PHE A 1 335 ? -7.103 3.967 0.018 1.00 90.06 335 PHE A N 1
ATOM 2626 C CA . PHE A 1 335 ? -6.204 3.003 -0.611 1.00 90.06 335 PHE A CA 1
ATOM 2627 C C . PHE A 1 335 ? -6.653 2.647 -2.036 1.00 90.06 335 PHE A C 1
ATOM 2629 O O . PHE A 1 335 ? -5.866 2.760 -2.976 1.00 90.06 335 PHE A O 1
ATOM 2636 N N . PHE A 1 336 ? -7.921 2.271 -2.233 1.00 92.56 336 PHE A N 1
ATOM 2637 C CA . PHE A 1 336 ? -8.400 1.904 -3.568 1.00 92.56 336 PHE A CA 1
ATOM 2638 C C . PHE A 1 336 ? -8.446 3.088 -4.537 1.00 92.56 336 PHE A C 1
ATOM 2640 O O . PHE A 1 336 ? -8.104 2.902 -5.703 1.00 92.56 336 PHE A O 1
ATOM 2647 N N . ILE A 1 337 ? -8.787 4.299 -4.087 1.00 94.88 337 ILE A N 1
ATOM 2648 C CA . ILE A 1 337 ? -8.710 5.503 -4.932 1.00 94.88 337 ILE A CA 1
ATOM 2649 C C . ILE A 1 337 ? -7.267 5.757 -5.397 1.00 94.88 337 ILE A C 1
ATOM 2651 O O . ILE A 1 337 ? -7.061 6.125 -6.551 1.00 94.88 337 ILE A O 1
ATOM 2655 N N . CYS A 1 338 ? -6.275 5.529 -4.532 1.00 94.12 338 CYS A N 1
ATOM 2656 C CA . CYS A 1 338 ? -4.868 5.745 -4.871 1.00 94.12 338 CYS A CA 1
ATOM 2657 C C . CYS A 1 338 ? -4.292 4.665 -5.805 1.00 94.12 338 CYS A C 1
ATOM 2659 O O . CYS A 1 338 ? -3.533 4.986 -6.717 1.00 94.12 338 CYS A O 1
ATOM 2661 N N . TRP A 1 339 ? -4.639 3.391 -5.591 1.00 93.06 339 TRP A N 1
ATOM 2662 C CA . TRP A 1 339 ? -3.995 2.262 -6.280 1.00 93.06 339 TRP A CA 1
ATOM 2663 C C . TRP A 1 339 ? -4.754 1.724 -7.500 1.00 93.06 339 TRP A C 1
ATOM 2665 O O . TRP A 1 339 ? -4.116 1.265 -8.445 1.00 93.06 339 TRP A O 1
ATOM 2675 N N . THR A 1 340 ? -6.091 1.799 -7.536 1.00 94.31 340 THR A N 1
ATOM 2676 C CA . THR A 1 340 ? -6.887 1.279 -8.672 1.00 94.31 340 THR A CA 1
ATOM 2677 C C . THR A 1 340 ? -6.490 1.892 -10.021 1.00 94.31 340 THR A C 1
ATOM 2679 O O . THR A 1 340 ? -6.380 1.133 -10.982 1.00 94.31 340 THR A O 1
ATOM 2682 N N . PRO A 1 341 ? -6.219 3.213 -10.138 1.00 95.62 341 PRO A N 1
ATOM 2683 C CA . PRO A 1 341 ? -5.791 3.800 -11.408 1.00 95.62 341 PRO A CA 1
ATOM 2684 C C . PRO A 1 341 ? -4.470 3.222 -11.925 1.00 95.62 341 PRO A C 1
ATOM 2686 O O . PRO A 1 341 ? -4.306 3.103 -13.133 1.00 95.62 341 PRO A O 1
ATOM 2689 N N . LEU A 1 342 ? -3.553 2.833 -11.031 1.00 91.06 342 LEU A N 1
ATOM 2690 C CA . LEU A 1 342 ? -2.266 2.240 -11.397 1.00 91.06 342 LEU A CA 1
ATOM 2691 C C . LEU A 1 342 ? -2.428 0.787 -11.873 1.00 91.06 342 LEU A C 1
ATOM 2693 O O . LEU A 1 342 ? -1.889 0.432 -12.917 1.00 91.06 342 LEU A O 1
ATOM 2697 N N . TYR A 1 343 ? -3.224 -0.026 -11.171 1.00 92.12 343 TYR A N 1
ATOM 2698 C CA . TYR A 1 343 ? -3.563 -1.388 -11.614 1.00 92.12 343 TYR A CA 1
ATOM 2699 C C . TYR A 1 343 ? -4.270 -1.384 -12.980 1.00 92.12 343 TYR A C 1
ATOM 2701 O O . TYR A 1 343 ? -3.818 -2.033 -13.922 1.00 92.12 343 TYR A O 1
ATOM 2709 N N . ALA A 1 344 ? -5.300 -0.544 -13.140 1.00 93.88 344 ALA A N 1
ATOM 2710 C CA . ALA A 1 344 ? -6.003 -0.384 -14.412 1.00 93.88 344 ALA A CA 1
ATOM 2711 C C . ALA A 1 344 ? -5.079 0.086 -15.554 1.00 93.88 344 ALA A C 1
ATOM 2713 O O . ALA A 1 344 ? -5.277 -0.312 -16.702 1.00 93.88 344 ALA A O 1
ATOM 2714 N N . LEU A 1 345 ? -4.062 0.902 -15.251 1.00 91.88 345 LEU A N 1
ATOM 2715 C CA . LEU A 1 345 ? -3.069 1.357 -16.223 1.00 91.88 345 LEU A CA 1
ATOM 2716 C C . LEU A 1 345 ? -2.167 0.216 -16.708 1.00 91.88 345 LEU A C 1
ATOM 2718 O O . LEU A 1 345 ? -1.993 0.065 -17.917 1.00 91.88 345 LEU A O 1
ATOM 2722 N N . TYR A 1 346 ? -1.627 -0.597 -15.793 1.00 89.00 346 TYR A N 1
ATOM 2723 C CA . TYR A 1 346 ? -0.812 -1.763 -16.152 1.00 89.00 346 TYR A CA 1
ATOM 2724 C C . TYR A 1 346 ? -1.613 -2.769 -16.987 1.00 89.00 346 TYR A C 1
ATOM 2726 O O . TYR A 1 346 ? -1.161 -3.180 -18.056 1.00 89.00 346 TYR A O 1
ATOM 2734 N N . THR A 1 347 ? -2.843 -3.081 -16.572 1.00 92.50 347 THR A N 1
ATOM 2735 C CA . THR A 1 347 ? -3.734 -3.981 -17.315 1.00 92.50 347 THR A CA 1
ATOM 2736 C C . THR A 1 347 ? -4.107 -3.416 -18.690 1.00 92.50 347 THR A C 1
ATOM 2738 O O . THR A 1 347 ? -4.096 -4.153 -19.675 1.00 92.50 347 THR A O 1
ATOM 2741 N N . TRP A 1 348 ? -4.348 -2.106 -18.827 1.00 92.88 348 TRP A N 1
ATOM 2742 C CA . TRP A 1 348 ? -4.566 -1.500 -20.147 1.00 92.88 348 TRP A CA 1
ATOM 2743 C C . TRP A 1 348 ? -3.328 -1.620 -21.049 1.00 92.88 348 TRP A C 1
ATOM 2745 O O . TRP A 1 348 ? -3.452 -2.036 -22.203 1.00 92.88 348 TRP A O 1
ATOM 2755 N N . VAL A 1 349 ? -2.134 -1.326 -20.522 1.00 87.50 349 VAL A N 1
ATOM 2756 C CA . VAL A 1 349 ? -0.872 -1.452 -21.268 1.00 87.50 349 VAL A CA 1
ATOM 2757 C C . VAL A 1 349 ? -0.619 -2.898 -21.707 1.00 87.50 349 VAL A C 1
ATOM 2759 O O . VAL A 1 349 ? -0.212 -3.112 -22.845 1.00 87.50 349 VAL A O 1
ATOM 2762 N N . ASP A 1 350 ? -0.896 -3.901 -20.877 1.00 87.69 350 ASP A N 1
ATOM 2763 C CA . ASP A 1 350 ? -0.628 -5.308 -21.211 1.00 87.69 350 ASP A CA 1
ATOM 2764 C C . ASP A 1 350 ? -1.594 -5.910 -22.245 1.00 87.69 350 ASP A C 1
ATOM 2766 O O . ASP A 1 350 ? -1.215 -6.797 -23.026 1.00 87.69 350 ASP A O 1
ATOM 2770 N N . PHE A 1 351 ? -2.836 -5.426 -22.281 1.00 91.94 351 PHE A N 1
ATOM 2771 C CA . PHE A 1 351 ? -3.853 -5.909 -23.215 1.00 91.94 351 PHE A CA 1
ATOM 2772 C C . PHE A 1 351 ? -3.887 -5.109 -24.527 1.00 91.94 351 PHE A C 1
ATOM 2774 O O . PHE A 1 351 ? -4.013 -5.726 -25.585 1.00 91.94 351 PHE A O 1
ATOM 2781 N N . ASP A 1 352 ? -3.683 -3.786 -24.496 1.00 90.31 352 ASP A N 1
ATOM 2782 C CA . ASP A 1 352 ? -3.697 -2.918 -25.685 1.00 90.31 352 ASP A CA 1
ATOM 2783 C C . ASP A 1 352 ? -2.553 -1.880 -25.688 1.00 90.31 352 ASP A C 1
ATOM 2785 O O . ASP A 1 352 ? -2.740 -0.664 -25.560 1.00 90.31 352 ASP A O 1
ATOM 2789 N N . LYS A 1 353 ? -1.331 -2.378 -25.926 1.00 85.31 353 LYS A N 1
ATOM 2790 C CA . LYS A 1 353 ? -0.111 -1.570 -26.129 1.00 85.31 353 LYS A CA 1
ATOM 2791 C C . LYS A 1 353 ? -0.226 -0.541 -27.263 1.00 85.31 353 LYS A C 1
ATOM 2793 O O . LYS A 1 353 ? 0.563 0.406 -27.305 1.00 85.31 353 LYS A O 1
ATOM 2798 N N . ALA A 1 354 ? -1.126 -0.730 -28.229 1.00 84.25 354 ALA A N 1
ATOM 2799 C CA . ALA A 1 354 ? -1.262 0.170 -29.374 1.00 8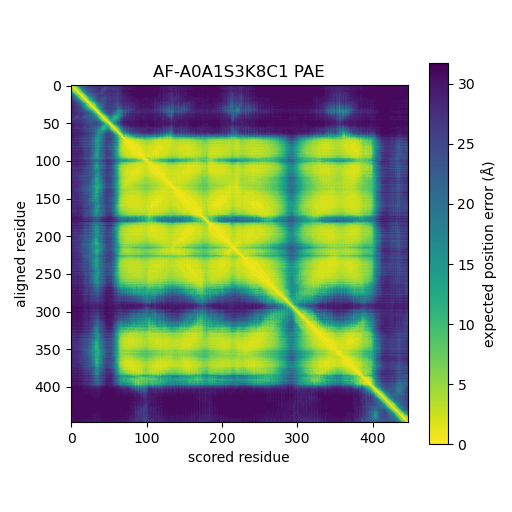4.25 354 ALA A CA 1
ATOM 2800 C C . ALA A 1 354 ? -2.087 1.409 -29.003 1.00 84.25 354 ALA A C 1
ATOM 2802 O O . ALA A 1 354 ? -1.622 2.534 -29.206 1.00 84.25 354 ALA A O 1
ATOM 2803 N N . SER A 1 355 ? -3.256 1.208 -28.392 1.00 87.75 355 SER A N 1
ATOM 2804 C CA . SER A 1 355 ? -4.089 2.291 -27.862 1.00 87.75 355 SER A CA 1
ATOM 2805 C C . SER A 1 355 ? -3.399 3.015 -26.708 1.00 87.75 355 SER A C 1
ATOM 2807 O O . SER A 1 355 ? -3.332 4.247 -26.720 1.00 87.75 355 SER A O 1
ATOM 2809 N N . ALA A 1 356 ? -2.778 2.279 -25.776 1.00 83.88 356 ALA A N 1
ATOM 2810 C CA . ALA A 1 356 ? -2.033 2.880 -24.674 1.00 83.88 356 ALA A CA 1
ATOM 2811 C C . ALA A 1 356 ? -0.958 3.854 -25.194 1.00 83.88 356 ALA A C 1
ATOM 2813 O O . ALA A 1 356 ? -1.009 5.034 -24.867 1.00 83.88 356 ALA A O 1
ATOM 2814 N N . ARG A 1 357 ? -0.068 3.442 -26.112 1.00 80.56 357 ARG A N 1
ATOM 2815 C CA . ARG A 1 357 ? 0.961 4.337 -26.700 1.00 80.56 357 ARG A CA 1
ATOM 2816 C C . ARG A 1 357 ? 0.411 5.546 -27.474 1.00 80.56 357 ARG A C 1
ATOM 2818 O O . ARG A 1 357 ? 1.170 6.476 -27.744 1.00 80.56 357 ARG A O 1
ATOM 2825 N N . LYS A 1 358 ? -0.866 5.538 -27.870 1.00 81.62 358 LYS A N 1
ATOM 2826 C CA . LYS A 1 358 ? -1.526 6.662 -28.555 1.00 81.62 358 LYS A CA 1
ATOM 2827 C C . LYS A 1 358 ? -2.141 7.669 -27.578 1.00 81.62 358 LYS A C 1
ATOM 2829 O O . LYS A 1 358 ? -2.180 8.856 -27.888 1.00 81.62 358 LYS A O 1
ATOM 2834 N N . HIS A 1 359 ? -2.639 7.201 -26.435 1.00 83.62 359 HIS A N 1
ATOM 2835 C CA . HIS A 1 359 ? -3.446 7.999 -25.504 1.00 83.62 359 HIS A CA 1
ATOM 2836 C C . HIS A 1 359 ? -2.753 8.311 -24.169 1.00 83.62 359 HIS A C 1
ATOM 2838 O O . HIS A 1 359 ? -3.150 9.247 -23.476 1.00 83.62 359 HIS A O 1
ATOM 2844 N N . LEU A 1 360 ? -1.722 7.551 -23.805 1.00 81.00 360 LEU A N 1
ATOM 2845 C CA . LEU A 1 360 ? -0.998 7.665 -22.545 1.00 81.00 360 LEU A CA 1
ATOM 2846 C C . LEU A 1 360 ? 0.232 8.560 -22.719 1.00 81.00 360 LEU A C 1
ATOM 2848 O O . LEU A 1 360 ? 1.171 8.209 -23.429 1.00 81.00 360 LEU A O 1
ATOM 2852 N N . THR A 1 361 ? 0.229 9.720 -22.064 1.00 83.31 361 THR A N 1
ATOM 2853 C CA . THR A 1 361 ? 1.376 10.639 -22.016 1.00 83.31 361 THR A CA 1
ATOM 2854 C C . THR A 1 361 ? 2.280 10.347 -20.815 1.00 83.31 361 THR A C 1
ATOM 2856 O O . THR A 1 361 ? 1.847 9.746 -19.826 1.00 83.31 361 THR A O 1
ATOM 2859 N N . ALA A 1 362 ? 3.525 10.834 -20.860 1.00 74.75 362 ALA A N 1
ATOM 2860 C CA . ALA A 1 362 ? 4.457 10.782 -19.731 1.00 74.75 362 ALA A CA 1
ATOM 2861 C C . ALA A 1 362 ? 3.877 11.450 -18.468 1.00 74.75 362 ALA A C 1
ATOM 2863 O O . ALA A 1 362 ? 4.030 10.926 -17.360 1.00 74.75 362 ALA A O 1
ATOM 2864 N N . VAL A 1 363 ? 3.145 12.563 -18.639 1.00 78.81 363 VAL A N 1
ATOM 2865 C CA . VAL A 1 363 ? 2.367 13.216 -17.572 1.00 78.81 363 VAL A CA 1
ATOM 2866 C C . VAL A 1 363 ? 1.365 12.254 -16.947 1.00 78.81 363 VAL A C 1
ATOM 2868 O O . VAL A 1 363 ? 1.376 12.082 -15.731 1.00 78.81 363 VAL A O 1
ATOM 2871 N N . CYS A 1 364 ? 0.514 11.6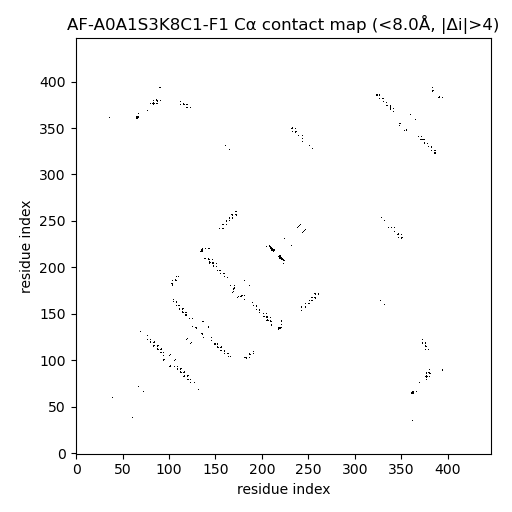08 -17.747 1.00 83.69 364 CYS A N 1
ATOM 2872 C CA . CYS A 1 364 ? -0.519 10.714 -17.225 1.00 83.69 364 CYS A CA 1
ATOM 2873 C C . CYS A 1 364 ? 0.080 9.531 -16.451 1.00 83.69 364 CYS A C 1
ATOM 2875 O O . CYS A 1 364 ? -0.382 9.245 -15.347 1.00 83.69 364 CYS A O 1
ATOM 2877 N N . TRP A 1 365 ? 1.145 8.907 -16.967 1.00 83.31 365 TRP A N 1
ATOM 2878 C CA . TRP A 1 365 ? 1.878 7.856 -16.248 1.00 83.31 365 TRP A CA 1
ATOM 2879 C C . TRP A 1 365 ? 2.421 8.361 -14.904 1.00 83.31 365 TRP A C 1
ATOM 2881 O O . TRP A 1 365 ? 2.159 7.774 -13.853 1.00 83.31 365 TRP A O 1
ATOM 2891 N N . SER A 1 366 ? 3.121 9.498 -14.921 1.00 83.31 366 SER A N 1
ATOM 2892 C CA . SER A 1 366 ? 3.744 10.082 -13.729 1.00 83.31 366 SER A CA 1
ATOM 2893 C C . SER A 1 366 ? 2.722 10.509 -12.671 1.00 83.31 366 SER A C 1
ATOM 2895 O O . SER A 1 366 ? 2.971 10.314 -11.483 1.00 83.31 366 SER A O 1
ATOM 2897 N N . LEU A 1 367 ? 1.563 11.046 -13.074 1.00 87.31 367 LEU A N 1
ATOM 2898 C CA . LEU A 1 367 ? 0.476 11.417 -12.160 1.00 87.31 367 LEU A CA 1
ATOM 2899 C C . LEU A 1 367 ? -0.216 10.196 -11.543 1.00 87.31 367 LEU A C 1
ATOM 2901 O O . LEU A 1 367 ? -0.522 10.219 -10.352 1.00 87.31 367 LEU A O 1
ATOM 2905 N N . ILE A 1 368 ? -0.438 9.126 -12.312 1.00 90.06 368 ILE A N 1
ATOM 2906 C CA . ILE A 1 368 ? -1.021 7.878 -11.793 1.00 90.06 368 ILE A CA 1
ATOM 2907 C C . ILE A 1 368 ? -0.046 7.201 -10.813 1.00 90.06 368 ILE A C 1
ATOM 2909 O O . ILE A 1 368 ? -0.449 6.780 -9.726 1.00 90.06 368 ILE A O 1
ATOM 2913 N N . GLN A 1 369 ? 1.251 7.188 -11.132 1.00 87.00 369 GLN A N 1
ATOM 2914 C CA . GLN A 1 369 ? 2.295 6.717 -10.220 1.00 87.00 369 GLN A CA 1
ATOM 2915 C C . GLN A 1 369 ? 2.350 7.561 -8.933 1.00 87.00 369 GLN A C 1
ATOM 2917 O O . GLN A 1 369 ? 2.374 7.002 -7.835 1.00 87.00 369 GLN A O 1
ATOM 2922 N N . LEU A 1 370 ? 2.311 8.894 -9.050 1.00 90.50 370 LEU A N 1
ATOM 2923 C CA . LEU A 1 370 ? 2.277 9.823 -7.915 1.00 90.50 370 LEU A CA 1
ATOM 2924 C C . LEU A 1 370 ? 1.056 9.575 -7.016 1.00 90.50 370 LEU A C 1
ATOM 2926 O O . LEU A 1 370 ? 1.194 9.532 -5.795 1.00 90.50 370 LEU A O 1
ATOM 2930 N N . LEU A 1 371 ? -0.123 9.366 -7.610 1.00 93.31 371 LEU A N 1
ATOM 2931 C CA . LEU A 1 371 ? -1.370 9.095 -6.896 1.00 93.31 371 LEU A CA 1
ATOM 2932 C C . LEU A 1 371 ? -1.285 7.814 -6.049 1.00 93.31 371 LEU A C 1
ATOM 2934 O O . LEU A 1 371 ? -1.749 7.823 -4.911 1.00 93.31 371 LEU A O 1
ATOM 2938 N N . SER A 1 372 ? -0.614 6.760 -6.528 1.00 92.31 372 SER A N 1
ATOM 2939 C CA . SER A 1 372 ? -0.367 5.559 -5.709 1.00 92.31 372 SER A CA 1
ATOM 2940 C C . SER A 1 372 ? 0.465 5.864 -4.454 1.00 92.31 372 SER A C 1
ATOM 2942 O O . SER A 1 372 ? 0.162 5.371 -3.369 1.00 92.31 372 SER A O 1
ATOM 2944 N N . TYR A 1 373 ? 1.459 6.753 -4.561 1.00 92.69 373 TYR A N 1
ATOM 2945 C CA . TYR A 1 373 ? 2.319 7.151 -3.443 1.00 92.69 373 TYR A CA 1
ATOM 2946 C C . TYR A 1 373 ? 1.619 8.055 -2.415 1.00 92.69 373 TYR A C 1
ATOM 2948 O O . TYR A 1 373 ? 2.023 8.064 -1.248 1.00 92.69 373 TYR A O 1
ATOM 2956 N N . VAL A 1 374 ? 0.547 8.763 -2.795 1.00 93.88 374 VAL A N 1
ATOM 2957 C CA . VAL A 1 374 ? -0.268 9.573 -1.865 1.00 93.88 374 VAL A CA 1
ATOM 2958 C C . VAL A 1 374 ? -0.872 8.715 -0.743 1.00 93.88 374 VAL A C 1
ATOM 2960 O O . VAL A 1 374 ? -0.947 9.181 0.396 1.00 93.88 374 VAL A O 1
ATOM 2963 N N . SER A 1 375 ? -1.206 7.439 -0.989 1.00 92.19 375 SER A N 1
ATOM 2964 C CA . SER A 1 375 ? -1.772 6.566 0.057 1.00 92.19 375 SER A CA 1
ATOM 2965 C C . SER A 1 375 ? -0.865 6.445 1.287 1.00 92.19 375 SER A C 1
ATOM 2967 O O . SER A 1 375 ? -1.342 6.392 2.418 1.00 92.19 375 SER A O 1
ATOM 2969 N N . ALA A 1 376 ? 0.457 6.439 1.084 1.00 92.62 376 ALA A N 1
ATOM 2970 C CA . ALA A 1 376 ? 1.424 6.288 2.167 1.00 92.62 376 ALA A CA 1
ATOM 2971 C C . ALA A 1 376 ? 1.430 7.497 3.122 1.00 92.62 376 ALA A C 1
ATOM 2973 O O . ALA A 1 376 ? 1.659 7.335 4.322 1.00 92.62 376 ALA A O 1
ATOM 2974 N N . CYS A 1 377 ? 1.161 8.711 2.621 1.00 91.94 377 CYS A N 1
ATOM 2975 C CA . CYS A 1 377 ? 1.132 9.920 3.447 1.00 91.94 377 CYS A CA 1
ATOM 2976 C C . CYS A 1 377 ? -0.259 10.232 4.027 1.00 91.94 377 CYS A C 1
ATOM 2978 O O . CYS A 1 377 ? -0.350 10.809 5.116 1.00 91.94 377 CYS A O 1
ATOM 2980 N N . CYS A 1 378 ? -1.338 9.810 3.361 1.00 90.69 378 CYS A N 1
ATOM 2981 C CA . CYS A 1 378 ? -2.703 10.023 3.839 1.00 90.69 378 CYS A CA 1
ATOM 2982 C C . CYS A 1 378 ? -3.090 9.095 5.011 1.00 90.69 378 CYS A C 1
ATOM 2984 O O . CYS A 1 378 ? -3.743 9.571 5.948 1.00 90.69 378 CYS A O 1
ATOM 2986 N N . ASN A 1 379 ? -2.551 7.870 5.085 1.00 87.88 379 ASN A N 1
ATOM 2987 C CA . ASN A 1 379 ? -2.719 6.944 6.217 1.00 87.88 379 ASN A CA 1
ATOM 2988 C C . ASN A 1 379 ? -2.507 7.628 7.608 1.00 87.88 379 ASN A C 1
ATOM 2990 O O . ASN A 1 379 ? -3.448 7.674 8.418 1.00 87.88 379 ASN A O 1
ATOM 2994 N N . PRO A 1 380 ? -1.338 8.245 7.912 1.00 87.19 380 PRO A N 1
ATOM 2995 C CA . PRO A 1 380 ? -1.122 9.055 9.121 1.00 87.19 380 PRO A CA 1
ATOM 2996 C C . PRO A 1 380 ? -2.116 10.200 9.349 1.00 87.19 380 PRO A C 1
ATOM 2998 O O . PRO A 1 380 ? -2.529 10.441 10.493 1.00 87.19 380 PRO A O 1
ATOM 3001 N N . ILE A 1 381 ? -2.502 10.914 8.289 1.00 84.88 381 ILE A N 1
ATOM 3002 C CA . ILE A 1 381 ? -3.425 12.058 8.356 1.00 84.88 381 ILE A CA 1
ATOM 3003 C C . ILE A 1 381 ? -4.806 11.570 8.809 1.00 84.88 381 ILE A C 1
ATOM 3005 O O . ILE A 1 381 ? -5.390 12.124 9.753 1.00 84.88 381 ILE A O 1
ATOM 3009 N N . THR A 1 382 ? -5.277 10.470 8.222 1.00 84.50 382 THR A N 1
ATOM 3010 C CA . THR A 1 382 ? -6.545 9.824 8.560 1.00 84.50 382 THR A CA 1
ATOM 3011 C C . THR A 1 382 ? -6.561 9.353 10.025 1.00 84.50 382 THR A C 1
ATOM 3013 O O . THR A 1 382 ? -7.532 9.629 10.747 1.00 84.50 382 THR A O 1
ATOM 3016 N N . TYR A 1 383 ? -5.464 8.789 10.555 1.00 81.12 383 TYR A N 1
ATOM 3017 C CA . TYR A 1 383 ? -5.349 8.492 11.996 1.00 81.12 383 TYR A CA 1
ATOM 3018 C C . TYR A 1 383 ? -5.428 9.747 12.881 1.00 81.12 383 TYR A C 1
ATOM 3020 O O . TYR A 1 383 ? -6.134 9.747 13.899 1.00 81.12 383 TYR A O 1
ATOM 3028 N N . CYS A 1 384 ? -4.726 10.820 12.511 1.00 74.44 384 CYS A N 1
ATOM 3029 C CA . CYS A 1 384 ? -4.650 12.052 13.301 1.00 74.44 384 CYS A CA 1
ATOM 3030 C C . CYS A 1 384 ? -5.990 12.792 13.379 1.00 74.44 384 CYS A C 1
ATOM 3032 O O . CYS A 1 384 ? -6.393 13.244 14.457 1.00 74.44 384 CYS A O 1
ATOM 3034 N N . PHE A 1 385 ? -6.708 12.891 12.260 1.00 72.75 385 PHE A N 1
ATOM 3035 C CA . PHE A 1 385 ? -8.011 13.552 12.213 1.00 72.75 385 PHE A CA 1
ATOM 3036 C C . PHE A 1 385 ? -9.091 12.706 12.905 1.00 72.75 385 PHE A C 1
ATOM 3038 O O . PHE A 1 385 ? -9.890 13.192 13.722 1.00 72.75 385 PHE A O 1
ATOM 3045 N N . MET A 1 386 ? -9.107 11.398 12.633 1.00 67.62 386 MET A N 1
ATOM 3046 C CA . MET A 1 386 ? -10.239 10.550 12.997 1.00 67.62 386 MET A CA 1
ATOM 3047 C C . MET A 1 386 ? -10.079 9.824 14.338 1.00 67.62 386 MET A C 1
ATOM 3049 O O . MET A 1 386 ? -11.104 9.454 14.914 1.00 67.62 386 MET A O 1
ATOM 3053 N N . ASN A 1 387 ? -8.891 9.744 14.947 1.00 67.94 387 ASN A N 1
ATOM 3054 C CA . ASN A 1 387 ? -8.712 9.140 16.275 1.00 67.94 387 ASN A CA 1
ATOM 3055 C C . ASN A 1 387 ? -8.212 10.143 17.338 1.00 67.94 387 ASN A C 1
ATOM 3057 O O . ASN A 1 387 ? -7.032 10.477 17.418 1.00 67.94 387 ASN A O 1
ATOM 3061 N N . LYS A 1 388 ? -9.114 10.558 18.249 1.00 68.31 388 LYS A N 1
ATOM 3062 C CA . LYS A 1 388 ? -8.814 11.488 19.363 1.00 68.31 388 LYS A CA 1
ATOM 3063 C C . LYS A 1 388 ? -7.612 11.050 20.225 1.00 68.31 388 LYS A C 1
ATOM 3065 O O . LYS A 1 388 ? -6.889 11.919 20.707 1.00 68.31 388 LYS A O 1
ATOM 3070 N N . LYS A 1 389 ? -7.389 9.740 20.423 1.00 67.44 389 LYS A N 1
ATOM 3071 C CA . LYS A 1 389 ? -6.265 9.219 21.231 1.00 67.44 389 LYS A CA 1
ATOM 3072 C C . LYS A 1 389 ? -4.928 9.336 20.497 1.00 67.44 389 LYS A C 1
ATOM 3074 O O . LYS A 1 389 ? -3.935 9.700 21.124 1.00 67.44 389 LYS A O 1
ATOM 3079 N N . PHE A 1 390 ? -4.916 9.088 19.185 1.00 69.00 390 PHE A N 1
ATOM 3080 C CA . PHE A 1 390 ? -3.743 9.340 18.344 1.00 69.00 390 PHE A CA 1
ATOM 3081 C C . PHE A 1 390 ? -3.438 10.833 18.302 1.00 69.00 390 PHE A C 1
ATOM 3083 O O . PHE A 1 390 ? -2.340 11.208 18.690 1.00 69.00 390 PHE A O 1
ATOM 3090 N N . ARG A 1 391 ? -4.424 11.692 17.994 1.00 74.94 391 ARG A N 1
ATOM 3091 C CA . ARG A 1 391 ? -4.245 13.156 17.974 1.00 74.94 391 ARG A CA 1
ATOM 3092 C C . ARG A 1 391 ? -3.602 13.691 19.255 1.00 74.94 391 ARG A C 1
ATOM 3094 O O . ARG A 1 391 ? -2.659 14.469 19.195 1.00 74.94 391 ARG A O 1
ATOM 3101 N N . HIS A 1 392 ? -4.091 13.261 20.420 1.00 74.31 392 HIS A N 1
ATOM 3102 C CA . HIS A 1 392 ? -3.528 13.694 21.700 1.00 74.31 392 HIS A CA 1
ATOM 3103 C C . HIS A 1 392 ? -2.115 13.135 21.941 1.00 74.31 392 HIS A C 1
ATOM 3105 O O . HIS A 1 392 ? -1.278 13.839 22.493 1.00 74.31 392 HIS A O 1
ATOM 3111 N N . SER A 1 393 ? -1.825 11.908 21.495 1.00 68.75 393 SER A N 1
ATOM 3112 C CA . SER A 1 393 ? -0.489 11.301 21.620 1.00 68.75 393 SER A CA 1
ATOM 3113 C C . SER A 1 393 ? 0.534 11.933 20.665 1.00 68.75 393 SER A C 1
ATOM 3115 O O . SER A 1 393 ? 1.658 12.186 21.078 1.00 68.75 393 SER A O 1
ATOM 3117 N N . PHE A 1 394 ? 0.132 12.276 19.437 1.00 71.25 394 PHE A N 1
ATOM 3118 C CA . PHE A 1 394 ? 0.940 13.024 18.467 1.00 71.25 394 PHE A CA 1
ATOM 3119 C C . PHE A 1 394 ? 1.269 14.423 19.001 1.00 71.25 394 PHE A C 1
ATOM 3121 O O . PHE A 1 394 ? 2.434 14.797 19.091 1.00 71.25 394 PHE A O 1
ATOM 3128 N N . LEU A 1 395 ? 0.258 15.171 19.460 1.00 70.00 395 LEU A N 1
ATOM 3129 C CA . LEU A 1 395 ? 0.467 16.472 20.108 1.00 70.00 395 LEU A CA 1
ATOM 3130 C C . LEU A 1 395 ? 1.335 16.355 21.374 1.00 70.00 395 LEU A C 1
ATOM 3132 O O . LEU A 1 395 ? 2.127 17.251 21.658 1.00 70.00 395 LEU A O 1
ATOM 3136 N N . ALA A 1 396 ? 1.230 15.253 22.123 1.00 67.44 396 ALA A N 1
ATOM 3137 C CA . ALA A 1 396 ? 2.110 14.978 23.256 1.00 67.44 396 ALA A CA 1
ATOM 3138 C C . ALA A 1 396 ? 3.554 14.666 22.823 1.00 67.44 396 ALA A C 1
ATOM 3140 O O . ALA A 1 396 ? 4.470 15.089 23.519 1.00 67.44 396 ALA A O 1
ATOM 3141 N N . ALA A 1 397 ? 3.781 14.005 21.683 1.00 64.06 397 ALA A N 1
ATOM 3142 C CA . ALA A 1 397 ? 5.119 13.795 21.128 1.00 64.06 397 ALA A CA 1
ATOM 3143 C C . ALA A 1 397 ? 5.784 15.137 20.773 1.00 64.06 397 ALA A C 1
ATOM 3145 O O . ALA A 1 397 ? 6.884 15.409 21.251 1.00 64.06 397 ALA A O 1
ATOM 3146 N N . PHE A 1 398 ? 5.074 16.033 20.075 1.00 67.06 398 PHE A N 1
ATOM 3147 C CA . PHE A 1 398 ? 5.552 17.402 19.819 1.00 67.06 398 PHE A CA 1
ATOM 3148 C C . PHE A 1 398 ? 5.778 18.211 21.110 1.00 67.06 398 PHE A C 1
ATOM 3150 O O . PHE A 1 398 ? 6.726 18.988 21.199 1.00 67.06 398 PHE A O 1
ATOM 3157 N N . ARG A 1 399 ? 4.961 18.006 22.154 1.00 59.38 399 ARG A N 1
ATOM 3158 C CA . ARG A 1 399 ? 5.177 18.625 23.477 1.00 59.38 399 ARG A CA 1
ATOM 3159 C C . ARG A 1 399 ? 6.340 18.005 24.260 1.00 59.38 399 ARG A C 1
ATOM 3161 O O . ARG A 1 399 ? 6.945 18.719 25.045 1.00 59.38 399 ARG A O 1
ATOM 3168 N N . CYS A 1 400 ? 6.688 16.737 24.040 1.00 50.47 400 CYS A N 1
ATOM 3169 C CA . CYS A 1 400 ? 7.854 16.078 24.646 1.00 50.47 400 CYS A CA 1
ATOM 3170 C C . CYS A 1 400 ? 9.193 16.489 24.008 1.00 50.47 400 CYS A C 1
ATOM 3172 O O . CYS A 1 400 ? 10.237 16.205 24.589 1.00 50.47 400 CYS A O 1
ATOM 3174 N N . ILE A 1 401 ? 9.173 17.179 22.860 1.00 50.47 401 ILE A N 1
ATOM 3175 C CA . ILE A 1 401 ? 10.345 17.885 22.313 1.00 50.47 401 ILE A CA 1
ATOM 3176 C C . ILE A 1 401 ? 10.645 19.155 23.138 1.00 50.47 401 ILE A C 1
ATOM 3178 O O . ILE A 1 401 ? 11.785 19.613 23.177 1.00 50.47 401 ILE A O 1
ATOM 3182 N N . ARG A 1 402 ? 9.666 19.688 23.891 1.00 43.88 402 ARG A N 1
ATOM 3183 C CA . ARG A 1 402 ? 9.946 20.636 24.980 1.00 43.88 402 ARG A CA 1
ATOM 3184 C C . ARG A 1 402 ? 10.389 19.841 26.220 1.00 43.88 402 ARG A C 1
ATOM 3186 O O . ARG A 1 402 ? 9.690 18.898 26.603 1.00 43.88 402 ARG A O 1
ATOM 3193 N N . PRO A 1 403 ? 11.512 20.194 26.872 1.00 35.75 403 PRO A N 1
ATOM 3194 C CA . PRO A 1 403 ? 11.962 19.485 28.063 1.00 35.75 403 PRO A CA 1
ATOM 3195 C C . PRO A 1 403 ? 10.905 19.587 29.167 1.00 35.75 403 PRO A C 1
ATOM 3197 O O . PRO A 1 403 ? 10.443 20.676 29.510 1.00 35.75 403 PRO A O 1
ATOM 3200 N N . LYS A 1 404 ? 10.513 18.440 29.730 1.00 36.47 404 LYS A N 1
ATOM 3201 C CA . LYS A 1 404 ? 9.604 18.402 30.878 1.00 36.47 404 LYS A CA 1
ATOM 3202 C C . LYS A 1 404 ? 10.289 19.046 32.077 1.00 36.47 404 LYS A C 1
ATOM 3204 O O . LYS A 1 404 ? 11.286 18.522 32.569 1.00 36.47 404 LYS A O 1
ATOM 3209 N N . LEU A 1 405 ? 9.709 20.136 32.570 1.00 41.97 405 LEU A N 1
ATOM 3210 C CA . LEU A 1 405 ? 10.030 20.673 33.887 1.00 41.97 405 LEU A CA 1
ATOM 3211 C C . LEU A 1 405 ? 9.796 19.562 34.935 1.00 41.97 405 LEU A C 1
ATOM 3213 O O . LEU A 1 405 ? 8.745 18.911 34.877 1.00 41.97 405 LEU A O 1
ATOM 3217 N N . PRO A 1 406 ? 10.731 19.297 35.865 1.00 39.47 406 PRO A N 1
ATOM 3218 C CA . PRO A 1 406 ? 10.481 18.344 36.941 1.00 39.47 406 PRO A CA 1
ATOM 3219 C C . PRO A 1 406 ? 9.318 18.835 37.826 1.00 39.47 406 PRO A C 1
ATOM 3221 O O . PRO A 1 406 ? 9.158 20.047 38.002 1.00 39.47 406 PRO A O 1
ATOM 3224 N N . PRO A 1 407 ? 8.496 17.935 38.399 1.00 38.34 407 PRO A N 1
ATOM 3225 C CA . PRO A 1 407 ? 7.414 18.343 39.285 1.00 38.34 407 PRO A CA 1
ATOM 3226 C C . PRO A 1 407 ? 7.976 19.029 40.534 1.00 38.34 407 PRO A C 1
ATOM 3228 O O . PRO A 1 407 ? 8.754 18.433 41.276 1.00 38.34 407 PRO A O 1
ATOM 3231 N N . GLN A 1 408 ? 7.545 20.265 40.789 1.00 35.53 408 GLN A N 1
ATOM 3232 C CA . GLN A 1 408 ? 7.775 20.952 42.061 1.00 35.53 408 GLN A CA 1
ATOM 3233 C C . GLN A 1 408 ? 7.068 20.174 43.180 1.00 35.53 408 G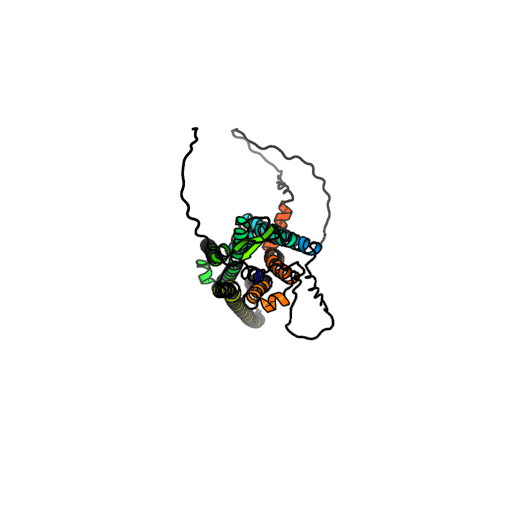LN A C 1
ATOM 3235 O O . GLN A 1 408 ? 5.851 20.268 43.354 1.00 35.53 408 GLN A O 1
ATOM 3240 N N . MET A 1 409 ? 7.831 19.380 43.932 1.00 32.12 409 MET A N 1
ATOM 3241 C CA . MET A 1 409 ? 7.344 18.687 45.119 1.00 32.12 409 MET A CA 1
ATOM 3242 C C . MET A 1 409 ? 7.049 19.734 46.198 1.00 32.12 409 MET A C 1
ATOM 3244 O O . MET A 1 409 ? 7.964 20.238 46.846 1.00 32.12 409 MET A O 1
ATOM 3248 N N . LYS A 1 410 ? 5.765 20.076 46.386 1.00 32.47 410 LYS A N 1
ATOM 3249 C CA . LYS A 1 410 ? 5.318 20.934 47.492 1.00 32.47 410 LYS A CA 1
ATOM 3250 C C . LYS A 1 410 ? 5.668 20.259 48.818 1.00 32.47 410 LYS A C 1
ATOM 3252 O O . LYS A 1 410 ? 4.925 19.411 49.307 1.00 32.47 410 LYS A O 1
ATOM 3257 N N . ARG A 1 411 ? 6.805 20.642 49.398 1.00 30.08 411 ARG A N 1
ATOM 3258 C CA . ARG A 1 411 ? 7.198 20.250 50.748 1.00 30.08 411 ARG A CA 1
ATOM 3259 C C . ARG A 1 411 ? 6.330 21.031 51.728 1.00 30.08 411 ARG A C 1
ATOM 3261 O O . ARG A 1 411 ? 6.602 22.199 51.997 1.00 30.08 411 ARG A O 1
ATOM 3268 N N . GLY A 1 412 ? 5.273 20.384 52.216 1.00 32.12 412 GLY A N 1
ATOM 3269 C CA . GLY A 1 412 ? 4.555 20.856 53.392 1.00 32.12 412 GLY A CA 1
ATOM 3270 C C . GLY A 1 412 ? 5.549 21.047 54.534 1.00 32.12 412 GLY A C 1
ATOM 3271 O O . GLY A 1 412 ? 6.413 20.198 54.763 1.00 32.12 412 GLY A O 1
ATOM 3272 N N . ARG A 1 413 ? 5.461 22.198 55.188 1.00 30.73 413 ARG A N 1
ATOM 3273 C CA . ARG A 1 413 ? 6.139 22.496 56.441 1.00 30.73 413 ARG A CA 1
ATOM 3274 C C . ARG A 1 413 ? 5.029 22.553 57.474 1.00 30.73 413 ARG A C 1
ATOM 3276 O O . ARG A 1 413 ? 4.091 23.298 57.235 1.00 30.73 413 ARG A O 1
ATOM 3283 N N . ASP A 1 414 ? 5.128 21.721 58.502 1.00 31.89 414 ASP A N 1
ATOM 3284 C CA . ASP A 1 414 ? 4.829 22.046 59.897 1.00 31.89 414 ASP A CA 1
ATOM 3285 C C . ASP A 1 414 ? 5.282 20.876 60.796 1.00 31.89 414 ASP A C 1
ATOM 3287 O O . ASP A 1 414 ? 5.478 19.751 60.334 1.00 31.89 414 ASP A O 1
ATOM 3291 N N . SER A 1 415 ? 5.555 21.240 62.044 1.00 30.84 415 SER A N 1
ATOM 3292 C CA . SER A 1 415 ? 6.075 20.538 63.232 1.00 30.84 415 SER A CA 1
ATOM 3293 C C . SER A 1 415 ? 5.471 19.140 63.531 1.00 30.84 415 SER A C 1
ATOM 3295 O O . SER A 1 415 ? 4.397 18.817 63.040 1.00 30.84 415 SER A O 1
ATOM 3297 N N . ASP A 1 416 ? 6.052 18.266 64.371 1.00 30.30 416 ASP A N 1
ATOM 3298 C CA . ASP A 1 416 ? 7.112 18.456 65.383 1.00 30.30 416 ASP A CA 1
ATOM 3299 C C . ASP A 1 416 ? 7.785 17.124 65.832 1.00 30.30 416 ASP A C 1
ATOM 3301 O O . ASP A 1 416 ? 7.250 16.053 65.558 1.00 30.30 416 ASP A O 1
ATOM 3305 N N . PHE A 1 417 ? 8.881 17.228 66.609 1.00 29.77 417 PHE A N 1
ATOM 3306 C CA . PHE A 1 417 ? 9.465 16.235 67.557 1.00 29.77 417 PHE A CA 1
ATOM 3307 C C . PHE A 1 417 ? 9.959 14.827 67.100 1.00 29.77 417 PHE A C 1
ATOM 3309 O O . PHE A 1 417 ? 9.243 14.085 66.439 1.00 29.77 417 PHE A O 1
ATOM 3316 N N . GLY A 1 418 ? 11.123 14.363 67.623 1.00 28.72 418 GLY A N 1
ATOM 3317 C CA . GLY A 1 418 ? 11.260 12.920 67.960 1.00 28.72 418 GLY A CA 1
ATOM 3318 C C . GLY A 1 418 ? 12.532 12.064 67.716 1.00 28.72 418 GLY A C 1
ATOM 3319 O O . GLY A 1 418 ? 12.357 10.863 67.564 1.00 28.72 418 GLY A O 1
ATOM 3320 N N . SER A 1 419 ? 13.772 12.575 67.792 1.00 30.38 419 SER A N 1
ATOM 3321 C CA . SER A 1 419 ? 15.015 11.773 68.038 1.00 30.38 419 SER A CA 1
ATOM 3322 C C . SER A 1 419 ? 15.559 10.773 66.964 1.00 30.38 419 SER A C 1
ATOM 3324 O O . SER A 1 419 ? 14.867 10.460 65.998 1.00 30.38 419 SER A O 1
ATOM 3326 N N . PRO A 1 420 ? 16.843 10.320 67.064 1.00 39.09 420 PRO A N 1
ATOM 3327 C CA . PRO A 1 420 ? 17.612 9.792 65.919 1.00 39.09 420 PRO A CA 1
ATOM 3328 C C . PRO A 1 420 ? 18.093 8.324 66.029 1.00 39.09 420 PRO A C 1
ATOM 3330 O O . PRO A 1 420 ? 18.302 7.820 67.131 1.00 39.09 420 PRO A O 1
ATOM 3333 N N . ALA A 1 421 ? 18.404 7.687 64.886 1.00 29.70 421 ALA A N 1
ATOM 3334 C CA . ALA A 1 421 ? 19.244 6.478 64.811 1.00 29.70 421 ALA A CA 1
ATOM 3335 C C . ALA A 1 421 ? 19.869 6.235 63.407 1.00 29.70 421 ALA A C 1
ATOM 3337 O O . ALA A 1 421 ? 19.156 5.992 62.440 1.00 29.70 421 ALA A O 1
ATOM 3338 N N . THR A 1 422 ? 21.207 6.282 63.357 1.00 30.94 422 THR A N 1
ATOM 3339 C CA . THR A 1 422 ? 22.130 5.353 62.653 1.00 30.94 422 THR A CA 1
ATOM 3340 C C . THR A 1 422 ? 22.064 5.144 61.114 1.00 30.94 422 THR A C 1
ATOM 3342 O O . THR A 1 422 ? 21.180 4.473 60.602 1.00 30.94 422 THR A O 1
ATOM 3345 N N . GLU A 1 423 ? 23.091 5.684 60.425 1.00 30.48 423 GLU A N 1
ATOM 3346 C CA . GLU A 1 423 ? 24.007 5.083 59.404 1.00 30.48 423 GLU A CA 1
ATOM 3347 C C . GLU A 1 423 ? 23.450 4.137 58.296 1.00 30.48 423 GLU A C 1
ATOM 3349 O O . GLU A 1 423 ? 22.674 3.231 58.553 1.00 30.48 423 GLU A O 1
ATOM 3354 N N . CYS A 1 424 ? 23.879 4.182 57.023 1.00 25.67 424 CYS A N 1
ATOM 3355 C CA . CYS A 1 424 ? 25.271 4.276 56.567 1.00 25.67 424 CYS A CA 1
ATOM 3356 C C . CYS A 1 424 ? 25.431 4.666 55.068 1.00 25.67 424 CYS A C 1
ATOM 3358 O O . CYS A 1 424 ? 24.652 4.269 54.203 1.00 25.67 424 CYS A O 1
ATOM 3360 N N . LEU A 1 425 ? 26.507 5.413 54.795 1.00 26.88 425 LEU A N 1
ATOM 3361 C CA . LEU A 1 425 ? 27.205 5.676 53.516 1.00 26.88 425 LEU A CA 1
ATOM 3362 C C . LEU A 1 425 ? 27.385 4.394 52.650 1.00 26.88 425 LEU A C 1
ATOM 3364 O O . LEU A 1 425 ? 27.691 3.345 53.197 1.00 26.88 425 LEU A O 1
ATOM 3368 N N . THR A 1 426 ? 27.277 4.351 51.311 1.00 29.55 426 THR A N 1
ATOM 3369 C CA . THR A 1 426 ? 28.258 4.759 50.256 1.00 29.55 426 THR A CA 1
ATOM 3370 C C . THR A 1 426 ? 27.811 4.121 48.901 1.00 29.55 426 THR A C 1
ATOM 3372 O O . THR A 1 426 ? 27.022 3.184 48.941 1.00 29.55 426 THR A O 1
ATOM 3375 N N . ILE A 1 427 ? 28.269 4.448 47.672 1.00 29.19 427 ILE A N 1
ATOM 3376 C CA . ILE A 1 427 ? 28.845 5.653 47.014 1.00 29.19 427 ILE A CA 1
ATOM 3377 C C . ILE A 1 427 ? 28.935 5.393 45.468 1.00 29.19 427 ILE A C 1
ATOM 3379 O O . ILE A 1 427 ? 29.109 4.243 45.087 1.00 29.19 427 ILE A O 1
ATOM 3383 N N . LEU A 1 428 ? 28.915 6.438 44.607 1.00 28.08 428 LEU A N 1
ATOM 3384 C CA . LEU A 1 428 ? 29.285 6.455 43.151 1.00 28.08 428 LEU A CA 1
ATOM 3385 C C . LEU A 1 428 ? 28.401 5.635 42.163 1.00 28.08 428 LEU A C 1
ATOM 3387 O O . LEU A 1 428 ? 27.817 4.630 42.536 1.00 28.08 428 LEU A O 1
ATOM 3391 N N . THR A 1 429 ? 28.227 5.951 40.869 1.00 27.02 429 THR A N 1
ATOM 3392 C CA . THR A 1 429 ? 28.522 7.090 39.951 1.00 27.02 429 THR A CA 1
ATOM 3393 C C . THR A 1 429 ? 27.563 6.939 38.746 1.00 27.02 429 THR A C 1
ATOM 3395 O O . THR A 1 429 ? 27.007 5.870 38.533 1.00 27.02 429 THR A O 1
ATOM 3398 N N . GLY A 1 430 ? 27.297 7.913 37.876 1.00 26.17 430 GLY A N 1
ATOM 3399 C CA . GLY A 1 430 ? 27.733 9.302 37.773 1.00 26.17 430 GLY A CA 1
ATOM 3400 C C . GLY A 1 430 ? 27.092 9.924 36.521 1.00 26.17 430 GLY A C 1
ATOM 3401 O O . GLY A 1 430 ? 26.875 9.241 35.522 1.00 26.17 430 GLY A O 1
ATOM 3402 N N . SER A 1 431 ? 26.766 11.212 36.571 1.00 32.34 431 SER A N 1
ATOM 3403 C CA . SER A 1 431 ? 26.294 12.000 35.425 1.00 32.34 431 SER A CA 1
ATOM 3404 C C . SER A 1 431 ? 27.218 13.198 35.216 1.00 32.34 431 SER A C 1
ATOM 3406 O O . SER A 1 431 ? 27.856 13.648 36.170 1.00 32.34 431 SER A O 1
ATOM 3408 N N . PRO A 1 432 ? 27.283 13.744 33.990 1.00 42.59 432 PRO A N 1
ATOM 3409 C CA . PRO A 1 432 ? 27.564 15.172 33.871 1.00 42.59 432 PRO A CA 1
ATOM 3410 C C . PRO A 1 432 ? 26.555 15.936 32.993 1.00 42.59 432 PRO A C 1
ATOM 3412 O O . PRO A 1 432 ? 26.367 15.651 31.816 1.00 42.59 432 PRO A O 1
ATOM 3415 N N . PHE A 1 433 ? 25.988 16.975 33.611 1.00 30.31 433 PHE A N 1
ATOM 3416 C CA . PHE A 1 433 ? 25.665 18.298 33.055 1.00 30.31 433 PHE A CA 1
ATOM 3417 C C . PHE A 1 433 ? 24.737 18.479 31.834 1.00 30.31 433 PHE A C 1
ATOM 3419 O O . PHE A 1 433 ? 25.073 18.229 30.680 1.00 30.31 433 PHE A O 1
ATOM 3426 N N . ARG A 1 434 ? 23.645 19.215 32.095 1.00 31.25 434 ARG A N 1
ATOM 3427 C CA . ARG A 1 434 ? 23.213 20.347 31.257 1.00 31.25 434 ARG A CA 1
ATOM 3428 C C . ARG A 1 434 ? 23.004 21.579 32.142 1.00 31.25 434 ARG A C 1
ATOM 3430 O O . ARG A 1 434 ? 22.402 21.471 33.206 1.00 31.25 434 ARG A O 1
ATOM 3437 N N . HIS A 1 435 ? 23.471 22.734 31.686 1.00 32.06 435 HIS A N 1
ATOM 3438 C CA . HIS A 1 435 ? 23.091 24.061 32.176 1.00 32.06 435 HIS A CA 1
ATOM 3439 C C . HIS A 1 435 ? 22.565 24.850 30.974 1.00 32.06 435 HIS A C 1
ATOM 3441 O O . HIS A 1 435 ? 23.207 24.820 29.930 1.00 32.06 435 HIS A O 1
ATOM 3447 N N . CYS A 1 436 ? 21.428 25.536 31.118 1.00 29.36 436 CYS A N 1
ATOM 3448 C CA . CYS A 1 436 ? 21.097 26.751 30.365 1.00 29.36 436 CYS A CA 1
ATOM 3449 C C . CYS A 1 436 ? 19.845 27.418 30.954 1.00 29.36 436 CYS A C 1
ATOM 3451 O O . CYS A 1 436 ? 18.904 26.746 31.379 1.00 29.36 436 CYS A O 1
ATOM 3453 N N . THR A 1 437 ? 19.871 28.746 30.992 1.00 31.44 437 THR A N 1
ATOM 3454 C CA . THR A 1 437 ? 18.916 29.623 31.682 1.00 31.44 437 THR A CA 1
ATOM 3455 C C . THR A 1 437 ? 17.595 29.764 30.917 1.00 31.44 437 THR A C 1
ATOM 3457 O O . THR A 1 437 ? 17.583 29.752 29.689 1.00 31.44 437 THR A O 1
ATOM 3460 N N . ALA A 1 438 ? 16.478 29.930 31.632 1.00 29.75 438 ALA A N 1
ATOM 3461 C CA . ALA A 1 438 ? 15.162 30.155 31.034 1.00 29.75 438 ALA A CA 1
ATOM 3462 C C . ALA A 1 438 ? 14.833 31.653 30.909 1.00 29.75 438 ALA A C 1
ATOM 3464 O O . ALA A 1 438 ? 15.076 32.418 31.841 1.00 29.75 438 ALA A O 1
ATOM 3465 N N . LEU A 1 439 ? 14.205 32.042 29.794 1.00 28.30 439 LEU A N 1
ATOM 3466 C CA . LEU A 1 439 ? 13.519 33.325 29.636 1.00 28.30 439 LEU A CA 1
ATOM 3467 C C . LEU A 1 439 ? 12.014 33.045 29.502 1.00 28.30 439 LEU A C 1
ATOM 3469 O O . LEU A 1 439 ? 11.600 32.305 28.608 1.00 28.30 439 LEU A O 1
ATOM 3473 N N . THR A 1 440 ? 11.200 33.596 30.400 1.00 29.78 440 THR A N 1
ATOM 3474 C CA . THR A 1 440 ? 9.758 33.316 30.452 1.00 29.78 440 THR A CA 1
ATOM 3475 C C . THR A 1 440 ? 8.976 34.419 29.746 1.00 29.78 440 THR A C 1
ATOM 3477 O O . THR A 1 440 ? 8.936 35.544 30.233 1.00 29.78 440 THR A O 1
ATOM 3480 N N . LEU A 1 441 ? 8.302 34.086 28.643 1.00 26.98 441 LEU A N 1
ATOM 3481 C CA . LEU A 1 441 ? 7.244 34.916 28.061 1.00 26.98 441 LEU A CA 1
ATOM 3482 C C . LEU A 1 441 ? 5.888 34.262 28.333 1.00 26.98 441 LEU A C 1
ATOM 3484 O O . LEU A 1 441 ? 5.608 33.158 27.866 1.00 26.98 441 LEU A O 1
ATOM 3488 N N . THR A 1 442 ? 5.061 34.944 29.119 1.00 28.05 442 THR A N 1
ATOM 3489 C CA . THR A 1 442 ? 3.680 34.556 29.415 1.00 28.05 442 THR A CA 1
ATOM 3490 C C . THR A 1 442 ? 2.742 35.091 28.340 1.00 28.05 442 THR A C 1
ATOM 3492 O O . THR A 1 442 ? 2.625 36.305 28.182 1.00 28.05 442 THR A O 1
ATOM 3495 N N . VAL A 1 443 ? 2.027 34.199 27.657 1.00 29.84 443 VAL A N 1
ATOM 3496 C CA . VAL A 1 443 ? 0.842 34.546 26.862 1.00 29.84 443 VAL A CA 1
ATOM 3497 C C . VAL A 1 443 ? -0.353 33.873 27.528 1.00 29.84 443 VAL A C 1
ATOM 3499 O O . VAL A 1 443 ? -0.355 32.654 27.693 1.00 29.84 443 VAL A O 1
ATOM 3502 N N . ASN A 1 444 ? -1.329 34.675 27.953 1.00 31.91 444 ASN A N 1
ATOM 3503 C CA . ASN A 1 444 ? -2.611 34.187 28.454 1.00 31.91 444 ASN A CA 1
ATOM 3504 C C . ASN A 1 444 ? -3.527 33.869 27.267 1.00 31.91 444 ASN A C 1
ATOM 3506 O O . ASN A 1 444 ? -3.696 34.715 26.392 1.00 31.91 444 ASN A O 1
ATOM 3510 N N . GLU A 1 445 ? -4.179 32.710 27.297 1.00 30.92 445 GLU A N 1
ATOM 3511 C CA . GLU A 1 445 ? -5.401 32.443 26.531 1.00 30.92 445 GLU A CA 1
ATOM 3512 C C . GLU A 1 445 ? -6.546 32.250 27.537 1.00 30.92 445 GLU A C 1
ATOM 3514 O O . GLU A 1 445 ? -6.415 31.472 28.485 1.00 30.92 445 GLU A O 1
ATOM 3519 N N . TYR A 1 446 ? -7.632 32.999 27.342 1.00 29.08 446 TYR A N 1
ATOM 3520 C CA . TYR A 1 446 ? -8.927 32.816 28.004 1.00 29.08 446 TYR A CA 1
ATOM 3521 C C . TYR A 1 446 ? -9.885 32.149 27.003 1.00 29.08 446 TYR A C 1
ATOM 3523 O O . TYR A 1 446 ? -9.871 32.538 25.837 1.00 29.08 446 TYR A O 1
ATOM 3531 N N . ASP A 1 447 ? -10.678 31.198 27.513 1.00 33.19 447 ASP A N 1
ATOM 3532 C CA . ASP A 1 447 ? -11.899 30.563 26.963 1.00 33.19 447 ASP A CA 1
ATOM 3533 C C . ASP A 1 447 ? -11.925 30.041 25.502 1.00 33.19 447 ASP A C 1
ATOM 3535 O O . ASP A 1 447 ? -12.111 30.825 24.546 1.00 33.19 447 ASP A O 1
#

Secondary structure (DSSP, 8-state):
---------------------TTSHHHHTTSS--S---S-------------S-------------PPPHHHHHHHHHHHHHHHHHHHHHHHHHHHH-GGG--HHHHHHHHHHHHHHHIIIIIHHHHHHHHHHSS-TTHHHHHHHHHHHHHHHHHHHHHHHHHHHHHHHHHHH-HHHHHHH--HHHHHHHHHHHHHHHHHHTHHHHHHEEEEE-TTS-EEEEE--TT-HHHHHHHHHHHIIIIIIHHHHHHHHHHHHHHHHHHHHHHHHHHHHHHHHHHHHHHHHHHHHH-SS----SHHHHHHHHHHHHHHHHHHHHHHHHHHHHHHHHHHHHHHHHHHHHHHHHHHHHH-HHHHHHH--HHHHHHHHHHHHHHHHHHHHHHHHH-HHHHHHHHHHHHHTSPPPPP----------------------------------------

Foldseek 3Di:
DDDDDDDDDDDDDDDPDPDDDDPPPVVVVVPPDPPDDPDQPQDDDDDPDDDDDDPPRPRPPPDDQDADPCVVLVVLLVVLLVLLQVLLVLLLVLCVPPPVNPFLLSLLLNQLSVLLNLCSVLQSVQVVVCVVVVFNPPDWVSLLVNQLSNQLSLQLNLLSLLVSLVLLL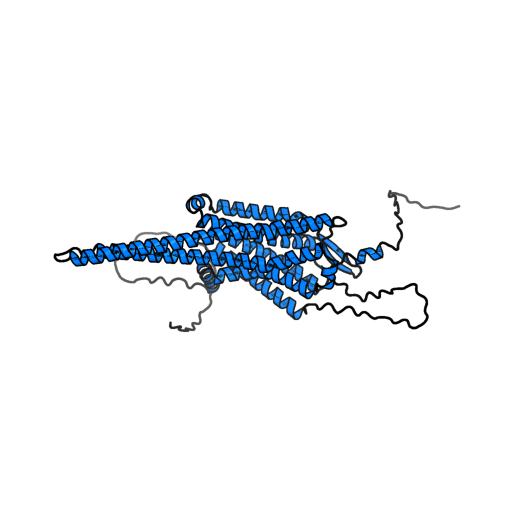CVQVVVVVNVVQGDSVVSVVSSVVSSVVSNVLSVVSSVQWGWDQDPVRGIDTDGHPDPPLVVLLVSLVVCCCNRPVVSVVSNVVSLVSNVVSLVVVVVVVVVVVVVVVVVVVVVVVVCVVVPPDDDDPDVVVVVVVVVVVVVVVVVVVSVLSVLVSVLSVVLVVLQCQQCVLVSVLSSCCSVCVPVCVVPPGNHNNSVSVSSNSSSSSVSSVSCCVRPPSSVVSSVVVVVVVPPDDPDDDPPDDDDDDDDDDDDDDDDDDDDDDDDDDDDDDDDDDDD

InterPro domains:
  IPR000276 G protein-coupled receptor, rhodopsin-like [PF00001] (87-383)
  IPR000276 G protein-coupled receptor, rhodopsin-like [PR00237] (72-96)
  IPR000276 G protein-coupled receptor, rhodopsin-like [PR00237] (105-126)
  IPR000276 G protein-coupled receptor, rhodopsin-like [PR00237] (150-172)
  IPR000276 G protein-coupled receptor, rhodopsin-like [PR00237] (186-207)
  IPR000276 G protein-coupled receptor, rhodopsin-like [PR00237] (236-259)
  IPR000276 G protein-coupled receptor, rhodopsin-like [PR00237] (324-348)
  IPR000276 G protein-coupled receptor, rhodopsin-like [PR00237] (365-391)
  IPR000276 G protein-coupled receptor, rhodopsin-like [PS00237] (156-172)
  IPR000314 Gastrin receptor [PR00527] (126-141)
  IPR000314 Gastrin receptor [PR00527] (175-189)
  IPR000314 Gastrin receptor [PR00527] (258-275)
  IPR009126 Cholecystokinin receptor [PR01822] (123-139)
  IPR009126 Cholecystokinin receptor [PR01822] (173-187)
  IPR009126 Cholecystokinin receptor [PR01822] (255-269)
  IPR009126 Cholecystokinin receptor [PR01822] (316-327)
  IPR009126 Cholecystokinin receptor [PR01822] (341-350)
  IPR009126 Cholecystokinin receptor [PR01822] (350-367)
  IPR017452 GPCR, rhodopsin-like, 7TM [PS50262] (87-383)

Sequence (447 aa):
MEFGKIENTSAYGMDLAWNYSGSHVAALNSLVDFSFPDGAVTQTVEMDGADNTGNETYNFTRSETSEIPGEILIPLYSLIFLLSVVGNGLVIATLVQNKRMRTVTNMFLLNLSISDLLLAVLCMPVTIIPTLLRDFIFGEVMCIMIRYLQAVSAAVSVFTLVAISLERYCAICRPLHSRSWQTLSHSYKTIAAVWSTALVIMIPIAVVHKYWTLPNGNHKCDEDWGELVDLRRAYTVFLDVVLLVLPLEVMLVAYGLIARTLWIGIKMEMQGQQELRQLGSNRDVIDDEVTTNGNTCSHKRMDFEHSAVRRSNAEKSLAAKKRVIRMLFVIVLEFFICWTPLYALYTWVDFDKASARKHLTAVCWSLIQLLSYVSACCNPITYCFMNKKFRHSFLAAFRCIRPKLPPQMKRGRDSDFGSPATECLTILTGSPFRHCTALTLTVNEYD

pLDDT: mean 70.64, std 25.88, range [23.7, 98.44]

Nearest PDB structures (foldseek):
  7mbx-assembly1_R  TM=8.936E-01  e=1.026E-21  Homo sapiens
  9bkk-assembly1_R  TM=9.057E-01  e=3.385E-20  Homo sapiens
  7wq3-assembly1_R  TM=8.616E-01  e=1.448E-14  Homo sapiens
  6os0-assembly1_A  TM=7.504E-01  e=5.692E-12  Homo sapiens
  7eib-assembly1_A  TM=8.171E-01  e=7.091E-11  Homo sapiens